Protein AF-0000000083795827 (afdb_homodimer)

Secondary structure (DSSP, 8-state):
--HHHHHHHHHHHHHHTHHHHHHHHHHHHHHHHHHHHTT--SHHHHHHHHHHHHHHHHHHHHHHHHHHHHHHHHHHHHH-SS--GGGSPPPSSHHHHHHHHHHHHHHHHHHHHHHHHHHHHHHHHHHHHHHHHHHHHHHHHHHHHHHS--SHHHHHHHHHHHHHHHHHHHHHHHHHHTTHHHH---EEEEHHHHHHHHHHHTHHHHHHHTEEEEE-----EEEE-HHHHHHHHHHHHHHHHHH-SSEEEEEEE-SSSTTEEEEEE-SS---TTTGGGTTSTT---HHHHHHT---S-HHHHHHHHHHHTT-EEEEEEETTTEEEEEEE---------/--HHHHHHHHHHHHHHTHHHHHHHHHHHHHHHHHHHHTT--HHHHHHHHHHHHHHHHHHHHHHHHHHHHHHHHHHHHHH-SS--GGGSPPPSSHHHHHHHHHHHHHHHHHHHHHHHHHHHHHHHHHHHHHHHHHHHHHHHHHHHHHHS--SHHHHHHHHHHHHHHHHHHHHHHHHHHTTHHHH---EEEEHHHHHHHHHHHTHHHHHHHTEEEEE-----EEEE-HHHHHHHHHHHHHHHHHH-SSEEEEEEE-SSSTTEEEEEE-SS---TTTGGGTTSTT---HHHHHHT---S-HHHHHHHHHHHTT-EEEEEEETTTEEEEEEE---------

Solvent-accessible surface area (backbone atoms only — not comparable to full-atom values): 36258 Å² total; per-residue (Å²): 129,57,70,70,54,52,53,52,48,52,53,44,49,50,62,52,42,40,67,59,52,51,53,51,51,51,47,51,49,47,43,52,50,36,35,58,77,68,70,48,77,62,62,49,55,55,53,32,49,51,54,42,51,53,55,47,51,54,50,51,53,56,51,47,52,54,52,51,51,50,48,52,52,53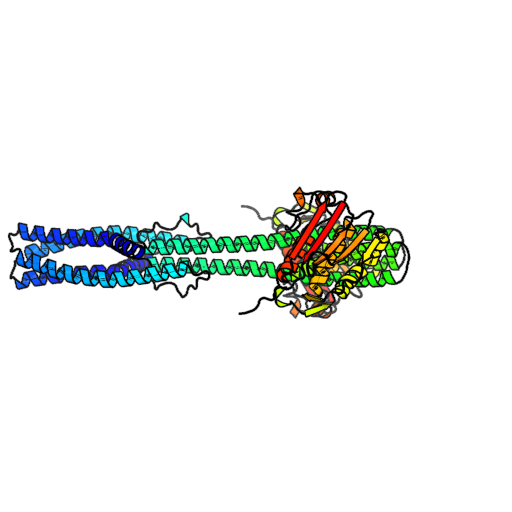,54,52,49,61,67,40,88,74,76,56,74,86,70,56,76,82,57,80,35,65,62,50,40,50,50,53,51,42,48,45,51,52,49,52,47,35,51,46,50,50,48,51,46,51,48,55,44,48,51,52,51,52,50,50,51,48,49,50,56,55,48,46,52,40,50,52,53,41,52,57,61,42,68,72,51,95,48,72,65,38,50,55,43,51,51,32,50,48,52,43,50,49,52,46,52,47,53,53,52,58,68,41,55,82,54,35,81,81,67,66,57,78,43,79,39,57,47,49,60,46,51,50,52,40,50,60,74,43,41,66,54,32,59,74,52,58,40,46,76,46,73,62,90,56,87,44,73,36,68,36,36,67,70,62,51,35,50,39,51,38,50,52,48,50,50,40,58,71,48,28,74,61,49,41,38,38,39,45,62,43,88,89,42,74,62,19,42,32,46,32,25,39,16,52,40,42,52,77,86,40,59,85,41,48,54,36,78,55,36,47,50,77,65,32,56,72,61,68,73,52,70,17,44,66,50,21,48,39,52,53,52,30,50,73,60,57,30,48,77,50,78,48,56,37,66,71,56,7,36,35,39,35,36,35,48,48,73,77,78,72,73,79,124,128,55,72,70,53,52,54,53,48,53,51,44,48,49,62,52,44,38,67,60,53,51,52,52,52,50,45,51,48,47,44,52,51,37,35,57,75,66,68,50,74,62,63,50,54,53,54,33,50,52,53,41,50,53,55,46,52,54,51,52,53,56,51,47,52,56,51,50,52,49,48,52,52,53,54,52,49,62,67,39,88,74,75,56,73,86,71,55,77,82,56,80,35,65,63,49,40,48,49,51,50,42,48,47,50,53,50,51,47,36,51,47,49,49,49,52,46,49,50,55,45,50,50,52,50,52,49,52,50,49,48,51,55,55,48,46,51,39,51,52,54,42,52,56,60,43,69,73,50,94,48,71,65,40,50,54,43,49,53,33,50,48,52,44,50,50,53,46,51,47,52,53,52,58,66,42,55,82,54,36,81,82,68,68,60,76,42,79,37,57,47,50,60,46,51,48,52,40,50,60,73,44,42,68,55,33,60,72,52,60,38,45,76,45,71,60,90,56,88,43,75,34,69,37,37,67,70,63,51,36,50,38,51,38,51,53,50,51,48,41,57,71,48,28,73,59,50,40,37,37,39,44,61,44,89,89,40,74,61,20,44,32,44,30,25,39,17,52,39,42,52,76,87,38,59,86,42,47,52,36,78,56,36,46,50,77,66,31,56,72,61,68,74,52,72,19,43,65,50,21,50,37,53,54,53,30,50,75,61,56,29,48,77,48,79,48,55,38,66,71,57,8,36,36,39,35,36,36,47,49,73,77,79,73,72,79,124

Foldseek 3Di:
DDPVVVVVLVVVLCVVCVVVVVVVVVVLVVVVVVCVVVVHDCVVSVVVVVVVVVVVVVVSVVVSVVVVVQVVQVVVQVPDPDHDLVSHDDDPDVVSVVVSVVVVVVNVVVVVVVVVVVVVVVVVLVVLLVVLVVVVVVLVVLVVVLVPDDDDVSLVVVVVSLVVNLVSVVSNLVSCLVVCLVVWDWDKDQPVVLLVVLCVSCVSLCVVLVAAEAEDRARDIFTGGSVLVSLLSNLVVVVLSVFANYYYWYWYADPVDPQKIKIKHQGQKADPVCQVCLLPQQDDGPVCVVVVPDRSCSNVSSQSSCVSRVKHWHKDIDGNGTIMIMIGRDDDPPPPD/DDPVVVVVLVVVLCVVCVVVVVVVVVVLVVVVVVCVVVVHDCVVSVVVVVVVVVVVVVVSVVVSVVVVVQVVQVVVQVPDPDHDLVSHDDDPDPVSVVVSVVVVVVNVVVVVVVVVVVVVVVVVLVVLLVVLVVVVVVLVVLVVVLVPDDDDVSLVVVVVSLVVNLVSVVSNLVSCLVVCLVVWDWDKDQPVVLLVVLCVSCVSLCVVLVAAEAEDRARDIFTGGSVLVSLLSNLVVVVLSVFANYYYWYWYADPVDPQKIKIKHQGQKADPVCQVCLLPQQDDGPVCVVVVPDRSCSNVSSQSSCVSRVKHWHKDIDGNGTIMIMIGRDDDPPPPD

InterPro domains:
  IPR003594 Histidine kinase/HSP90-like ATPase domain [PF02518] (225-329)
  IPR003594 Histidine kinase/HSP90-like ATPase domain [SM00387] (224-333)
  IPR004358 Signal transduction histidine kinase-related protein, C-terminal [PR00344] (259-273)
  IPR004358 Signal transduction histidine kinase-related protein, C-terminal [PR00344] (293-311)
  IPR004358 Signal transduction histidine kinase-related protein, C-terminal [PR00344] (317-330)
  IPR005467 Histidine kinase domain [PS50109] (130-333)
  IPR036890 Histidine kinase/HSP90-like ATPase superfamily [G3DSA:3.30.565.10] (156-329)
  IPR036890 Histidine kinase/HSP90-like ATPase superfamily [SSF55874] (171-329)
  IPR050351 Bacteriophytochrome/Sensor protein kinase WalK/GraS-like [PTHR45453] (77-329)

Sequence (674 aa):
MDENGKFKLIISYFKFRIKEIIIFLIFSLIFTIMFFLYNLPIEPLLYGFLLCTFVGIIYIGVDFINFYNKHKLLNNLKREIILNIDELPEAKNIIEEDYNKLISIIQKEKIRIASEADMARSDLMDYYTLWAHQIKTPIAAMRLLLQSEDNEQNYELSMELFKIEQYVEFVLQYLRLESMSSDLVLKEYNLDDIVKQAVRKYAKVFIRNRIKLNFNDLNCRVLTDEKWLLFVIEQILSNGLKYTKEGSISIYMDKDSEKTLVIEDTGIGIRPEDLPRVFERGYTGYNGRLDKKSTGIGLYLCKKILNKLSHNIKIESEIDKGTKVKIDLSTINIKIEMDENGKFKLIISYFKFRIKEIIIFLIFSLIFTIMFFLYNLPIEPLLYGFLLCTFVGIIYIGVDFINFYNKHKLLNNLKREIILNIDELPEAKNIIEEDYNKLISIIQKEKIRIASEADMARSDLMDYYTLWAHQIKTPIAAMRLLLQSEDNEQNYELSMELFKIEQYVEFVLQYLRLESMSSDLVLKEYNLDDIVKQAVRKYAKVFIRNRIKLNFNDLNCRVLTDEKWLLFVIEQILSNGLKYTKEGSISIYMDKDSEKTLVIEDTGIGIRPEDLPRVFERGYTGYNGRLDKKSTGIGLYLCKKILNKLSHNIKIESEIDKGTKVKIDLSTINIKIE

pLDDT: mean 88.26, std 10.32, range [27.06, 98.31]

Structure (mmCIF, N/CA/C/O backbone):
data_AF-0000000083795827-model_v1
#
loop_
_entity.id
_entity.type
_entity.pdbx_description
1 polymer 'histidine kinase'
#
loop_
_atom_site.group_PDB
_atom_site.id
_atom_site.type_symbol
_atom_site.label_atom_id
_atom_site.label_alt_id
_atom_site.label_comp_id
_atom_site.label_asym_id
_atom_site.label_entity_id
_atom_site.label_seq_id
_atom_site.pdbx_PDB_ins_code
_atom_site.Cartn_x
_atom_site.Cartn_y
_atom_site.Cartn_z
_atom_site.occupancy
_atom_site.B_iso_or_equiv
_atom_site.auth_seq_id
_atom_site.auth_comp_id
_atom_site.auth_asym_id
_atom_site.auth_atom_id
_atom_site.pdbx_PDB_model_num
ATOM 1 N N . MET A 1 1 ? 19.453 30.609 18.188 1 58.19 1 MET A N 1
ATOM 2 C CA . MET A 1 1 ? 19.094 31.625 17.219 1 58.19 1 MET A CA 1
ATOM 3 C C . MET A 1 1 ? 20.188 32.688 17.109 1 58.19 1 MET A C 1
ATOM 5 O O . MET A 1 1 ? 20.672 33.188 18.125 1 58.19 1 MET A O 1
ATOM 9 N N . ASP A 1 2 ? 20.656 32.906 16.016 1 62.88 2 ASP A N 1
ATOM 10 C CA . ASP A 1 2 ? 21.703 33.875 15.781 1 62.88 2 ASP A CA 1
ATOM 11 C C . ASP A 1 2 ? 21.203 35.281 16.078 1 62.88 2 ASP A C 1
ATOM 13 O O . ASP A 1 2 ? 20 35.531 16.141 1 62.88 2 ASP A O 1
ATOM 17 N N . GLU A 1 3 ? 21.984 36.219 16.406 1 64.62 3 GLU A N 1
ATOM 18 C CA . GLU A 1 3 ? 21.719 37.594 16.734 1 64.62 3 GLU A CA 1
ATOM 19 C C . GLU A 1 3 ? 20.797 38.25 15.695 1 64.62 3 GLU A C 1
ATOM 21 O O . GLU A 1 3 ? 19.891 39 16.047 1 64.62 3 GLU A O 1
ATOM 26 N N . ASN A 1 4 ? 21 37.906 14.508 1 65.19 4 ASN A N 1
ATOM 27 C CA . ASN A 1 4 ? 20.188 38.438 13.406 1 65.19 4 ASN A CA 1
ATOM 28 C C . ASN A 1 4 ? 18.75 37.906 13.484 1 65.19 4 ASN A C 1
ATOM 30 O O . ASN A 1 4 ? 17.812 38.656 13.188 1 65.19 4 ASN A O 1
ATOM 34 N N . GLY A 1 5 ? 18.672 36.75 14.062 1 71.25 5 GLY A N 1
ATOM 35 C CA . GLY A 1 5 ? 17.344 36.188 14.227 1 71.25 5 GLY A CA 1
ATOM 36 C C . GLY A 1 5 ? 16.531 36.844 15.32 1 71.25 5 GLY A C 1
ATOM 37 O O . GLY A 1 5 ? 15.336 37.094 15.156 1 71.25 5 GLY A O 1
ATOM 38 N N . LYS A 1 6 ? 17.281 37.281 16.312 1 77.62 6 LYS A N 1
ATOM 39 C CA . LYS A 1 6 ? 16.625 37.938 17.438 1 77.62 6 LYS A CA 1
ATOM 40 C C . LYS A 1 6 ? 16.156 39.344 17.062 1 77.62 6 LYS A C 1
ATOM 42 O O . LYS A 1 6 ? 15.047 39.75 17.422 1 77.62 6 LYS A O 1
ATOM 47 N N . PHE A 1 7 ? 16.984 40.062 16.344 1 80.81 7 PHE A N 1
ATOM 48 C CA . PHE A 1 7 ? 16.625 41.406 15.914 1 80.81 7 PHE A CA 1
ATOM 49 C C . PHE A 1 7 ? 15.398 41.344 15 1 80.81 7 PHE A C 1
ATOM 51 O O . PHE A 1 7 ? 14.492 42.156 15.133 1 80.81 7 PHE A O 1
ATOM 58 N N . LYS A 1 8 ? 15.352 40.406 14.164 1 78.69 8 LYS A N 1
ATOM 59 C CA . LYS A 1 8 ? 14.219 40.25 13.25 1 78.69 8 LYS A CA 1
ATOM 60 C C . LYS A 1 8 ? 12.938 39.938 14.016 1 78.69 8 LYS A C 1
ATOM 62 O O . LYS A 1 8 ? 11.859 40.406 13.633 1 78.69 8 LYS A O 1
ATOM 67 N N . LEU A 1 9 ? 13.164 39.281 15.109 1 85.56 9 LEU A N 1
ATOM 68 C CA . LEU A 1 9 ? 12 38.938 15.93 1 85.56 9 LEU A CA 1
ATOM 69 C C . LEU A 1 9 ? 11.461 40.188 16.641 1 85.56 9 LEU A C 1
ATOM 71 O O . LEU A 1 9 ? 10.25 40.344 16.766 1 85.56 9 LEU A O 1
ATOM 75 N N . ILE A 1 10 ? 12.375 41.031 17.078 1 86.44 10 ILE A N 1
ATOM 76 C CA . ILE A 1 10 ? 11.992 42.281 17.766 1 86.44 10 ILE A CA 1
ATOM 77 C C . ILE A 1 10 ? 11.234 43.188 16.797 1 86.44 10 ILE A C 1
ATOM 79 O O . ILE A 1 10 ? 10.18 43.719 17.141 1 86.44 10 ILE A O 1
ATOM 83 N N . ILE A 1 11 ? 11.711 43.312 15.648 1 85.69 11 ILE A N 1
ATOM 84 C CA . ILE A 1 11 ? 11.07 44.125 14.633 1 85.69 11 ILE A CA 1
ATOM 85 C C . ILE A 1 11 ? 9.688 43.562 14.312 1 85.69 11 ILE A C 1
ATOM 87 O O . ILE A 1 11 ? 8.711 44.312 14.203 1 85.69 11 ILE A O 1
ATOM 91 N N . SER A 1 12 ? 9.664 42.281 14.164 1 85.5 12 SER A N 1
ATOM 92 C CA . SER A 1 12 ? 8.391 41.625 13.852 1 85.5 12 SER A CA 1
ATOM 93 C C . SER A 1 12 ? 7.375 41.844 14.969 1 85.5 12 SER A C 1
ATOM 95 O O . SER A 1 12 ? 6.184 42 14.711 1 85.5 12 SER A O 1
ATOM 97 N N . TYR A 1 13 ? 7.902 41.812 16.219 1 86.81 13 TYR A N 1
ATOM 98 C CA . TYR A 1 13 ? 7.02 42.062 17.359 1 86.81 13 TYR A CA 1
ATOM 99 C C . TYR A 1 13 ? 6.418 43.438 17.328 1 86.81 13 TYR A C 1
ATOM 101 O O . TYR A 1 13 ? 5.211 43.625 17.5 1 86.81 13 TYR A O 1
ATOM 109 N N . PHE A 1 14 ? 7.258 44.406 17.031 1 86.44 14 PHE A N 1
ATOM 110 C CA . PHE A 1 14 ? 6.781 45.781 17 1 86.44 14 PHE A CA 1
ATOM 111 C C . PHE A 1 14 ? 5.855 46 15.812 1 86.44 14 PHE A C 1
ATOM 113 O O . PHE A 1 14 ? 4.883 46.781 15.906 1 86.44 14 PHE A O 1
ATOM 120 N N . LYS A 1 15 ? 6.164 45.344 14.719 1 82.25 15 LYS A N 1
ATOM 121 C CA . LYS A 1 15 ? 5.25 45.406 13.578 1 82.25 15 LYS A CA 1
ATOM 122 C C . LYS A 1 15 ? 3.898 44.781 13.93 1 82.25 15 LYS A C 1
ATOM 124 O O . LYS A 1 15 ? 2.855 45.281 13.492 1 82.25 15 LYS A O 1
ATOM 129 N N . PHE A 1 16 ? 3.953 43.844 14.805 1 79.75 16 PHE A N 1
ATOM 130 C CA . PHE A 1 16 ? 2.754 43.156 15.266 1 79.75 16 PHE A CA 1
ATOM 131 C C . PHE A 1 16 ? 1.914 44.062 16.156 1 79.75 16 PHE A C 1
ATOM 133 O O . PHE A 1 16 ? 0.686 44.094 16.047 1 79.75 16 PHE A O 1
ATOM 140 N N . ARG A 1 17 ? 2.59 44.844 16.906 1 84.62 17 ARG A N 1
ATOM 141 C CA . ARG A 1 17 ? 1.896 45.656 17.891 1 84.62 17 ARG A CA 1
ATOM 142 C C . ARG A 1 17 ? 1.752 47.094 17.422 1 84.62 17 ARG A C 1
ATOM 144 O O . ARG A 1 17 ? 1.335 47.969 18.172 1 84.62 17 ARG A O 1
ATOM 151 N N . ILE A 1 18 ? 2.064 47.344 16.094 1 85.81 18 ILE A N 1
ATOM 152 C CA . ILE A 1 18 ? 2.143 48.719 15.562 1 85.81 18 ILE A CA 1
ATOM 153 C C . ILE A 1 18 ? 0.786 49.406 15.695 1 85.81 18 ILE A C 1
ATOM 155 O O . ILE A 1 18 ? 0.717 50.594 15.992 1 85.81 18 ILE A O 1
ATOM 159 N N . LYS A 1 19 ? -0.284 48.656 15.508 1 84.19 19 LYS A N 1
ATOM 160 C CA . LYS A 1 19 ? -1.608 49.281 15.586 1 84.19 19 LYS A CA 1
ATOM 161 C C . LYS A 1 19 ? -1.899 49.781 17 1 84.19 19 LYS A C 1
ATOM 163 O O . LYS A 1 19 ? -2.455 50.844 17.172 1 84.19 19 LYS A O 1
ATOM 168 N N . GLU A 1 20 ? -1.47 49.031 17.969 1 83.12 20 GLU A N 1
ATOM 169 C CA . GLU A 1 20 ? -1.668 49.406 19.375 1 83.12 20 GLU A CA 1
ATOM 170 C C . GLU A 1 20 ? -0.812 50.625 19.734 1 83.12 20 GLU A C 1
ATOM 172 O O . GLU A 1 20 ? -1.262 51.5 20.469 1 83.12 20 GLU A O 1
ATOM 177 N N . ILE A 1 21 ? 0.355 50.688 19.203 1 85.69 21 ILE A N 1
ATOM 178 C CA . ILE A 1 21 ? 1.264 51.781 19.453 1 85.69 21 ILE A CA 1
ATOM 179 C C . ILE A 1 21 ? 0.703 53.062 18.844 1 85.69 21 ILE A C 1
ATOM 181 O O . ILE A 1 21 ? 0.703 54.125 19.469 1 85.69 21 ILE A O 1
ATOM 185 N N . ILE A 1 22 ? 0.148 52.906 17.703 1 89.12 22 ILE A N 1
ATOM 186 C CA . ILE A 1 22 ? -0.417 54.062 17 1 89.12 22 ILE A CA 1
ATOM 187 C C . ILE A 1 22 ? -1.614 54.594 17.781 1 89.12 22 ILE A C 1
ATOM 189 O O . ILE A 1 22 ? -1.756 55.812 17.953 1 89.12 22 ILE A O 1
ATOM 193 N N . ILE A 1 23 ? -2.439 53.75 18.281 1 87.94 23 ILE A N 1
ATOM 194 C CA . ILE A 1 23 ? -3.619 54.156 19.031 1 87.94 23 ILE A CA 1
ATOM 195 C C . ILE A 1 23 ? -3.189 54.875 20.312 1 87.94 23 ILE A C 1
ATOM 197 O O . ILE A 1 23 ? -3.789 55.906 20.703 1 87.94 23 ILE A O 1
ATOM 201 N N . PHE A 1 24 ? -2.139 54.469 20.984 1 86.12 24 PHE A N 1
ATOM 202 C CA . PHE A 1 24 ? -1.62 55.094 22.188 1 86.12 24 PHE A CA 1
ATOM 203 C C . PHE A 1 24 ? -1.092 56.5 21.875 1 86.12 24 PHE A C 1
ATOM 205 O O . PHE A 1 24 ? -1.312 57.438 22.656 1 86.12 24 PHE A O 1
ATOM 212 N N . LEU A 1 25 ? -0.461 56.625 20.734 1 89 25 LEU A N 1
ATOM 213 C CA . LEU A 1 25 ? 0.064 57.938 20.312 1 89 25 LEU A CA 1
ATOM 214 C C . LEU A 1 25 ? -1.07 58.906 20 1 89 25 LEU A C 1
ATOM 216 O O . LEU A 1 25 ? -0.986 60.094 20.344 1 89 25 LEU A O 1
ATOM 220 N N . ILE A 1 26 ? -2.109 58.344 19.453 1 92.25 26 ILE A N 1
ATOM 221 C CA . ILE A 1 26 ? -3.271 59.188 19.141 1 92.25 26 ILE A CA 1
ATOM 222 C C . ILE A 1 26 ? -3.922 59.656 20.438 1 92.25 26 ILE A C 1
ATOM 224 O O . ILE A 1 26 ? -4.277 60.812 20.578 1 92.25 26 ILE A O 1
ATOM 228 N N . PHE A 1 27 ? -4.035 58.812 21.453 1 89.62 27 PHE A N 1
ATOM 229 C CA . PHE A 1 27 ? -4.602 59.188 22.75 1 89.62 27 PHE A CA 1
ATOM 230 C C . PHE A 1 27 ? -3.766 60.25 23.438 1 89.62 27 PHE A C 1
ATOM 232 O O . PHE A 1 27 ? -4.309 61.219 23.969 1 89.62 27 PHE A O 1
ATOM 239 N N . SER A 1 28 ? -2.406 60.094 23.312 1 88.62 28 SER A N 1
ATOM 240 C CA . SER A 1 28 ? -1.497 61.094 23.906 1 88.62 28 SER A CA 1
ATOM 241 C C . SER A 1 28 ? -1.644 62.438 23.234 1 88.62 28 SER A C 1
ATOM 243 O O . SER A 1 28 ? -1.654 63.469 23.906 1 88.62 28 SER A O 1
ATOM 245 N N . LEU A 1 29 ? -1.829 62.344 21.969 1 91.69 29 LEU A N 1
ATOM 246 C CA . LEU A 1 29 ? -1.991 63.594 21.203 1 91.69 29 LEU A CA 1
ATOM 247 C C . LEU A 1 29 ? -3.291 64.312 21.578 1 91.69 29 LEU A C 1
ATOM 249 O O . LEU A 1 29 ? -3.316 65.5 21.734 1 91.69 29 LEU A O 1
ATOM 253 N N . ILE A 1 30 ? -4.352 63.562 21.75 1 92.31 30 ILE A N 1
ATOM 254 C CA . ILE A 1 30 ? -5.652 64.125 22.109 1 92.31 30 ILE A CA 1
ATOM 255 C C . ILE A 1 30 ? -5.555 64.812 23.453 1 92.31 30 ILE A C 1
ATOM 257 O O . ILE A 1 30 ? -6.012 65.938 23.609 1 92.31 30 ILE A O 1
ATOM 261 N N . PHE A 1 31 ? -4.895 64.312 24.422 1 89.88 31 PHE A N 1
ATOM 262 C CA . PHE A 1 31 ? -4.773 64.875 25.75 1 89.88 31 PHE A CA 1
ATOM 263 C C . PHE A 1 31 ? -3.879 66.125 25.719 1 89.88 31 PHE A C 1
ATOM 265 O O . PHE A 1 31 ? -4.152 67.125 26.391 1 89.88 31 PHE A O 1
ATOM 272 N N . THR A 1 32 ? -2.846 66.062 24.891 1 90.38 32 THR A N 1
ATOM 273 C CA . THR A 1 32 ? -1.964 67.188 24.75 1 90.38 32 THR A CA 1
ATOM 274 C C . THR A 1 32 ? -2.723 68.375 24.172 1 90.38 32 THR A C 1
ATOM 276 O O . THR A 1 32 ? -2.592 69.5 24.656 1 90.38 32 THR A O 1
ATOM 279 N N . ILE A 1 33 ? -3.523 68.125 23.188 1 93 33 ILE A N 1
ATOM 280 C CA . ILE A 1 33 ? -4.312 69.125 22.547 1 93 33 ILE A CA 1
ATOM 281 C C . ILE A 1 33 ? -5.305 69.75 23.562 1 93 33 ILE A C 1
ATOM 283 O O . ILE A 1 33 ? -5.473 70.938 23.641 1 93 33 ILE A O 1
ATOM 287 N N . MET A 1 34 ? -5.977 68.875 24.359 1 90.19 34 MET A N 1
ATOM 288 C CA . MET A 1 34 ? -6.934 69.312 25.359 1 90.19 34 MET A CA 1
ATOM 289 C C . MET A 1 34 ? -6.258 70.188 26.406 1 90.19 34 MET A C 1
ATOM 291 O O . MET A 1 34 ? -6.805 71.25 26.812 1 90.19 34 MET A O 1
ATOM 295 N N . PHE A 1 35 ? -5.031 69.938 26.766 1 89.75 35 PHE A N 1
ATOM 296 C CA . PHE A 1 35 ? -4.277 70.688 27.75 1 89.75 35 PHE A CA 1
ATOM 297 C C . PHE A 1 35 ? -3.93 72.062 27.188 1 89.75 35 PHE A C 1
ATOM 299 O O . PHE A 1 35 ? -4.016 73.062 27.891 1 89.75 35 PHE A O 1
ATOM 306 N N . PHE A 1 36 ? -3.605 72.062 25.969 1 91.25 36 PHE A N 1
ATOM 307 C CA . PHE A 1 36 ? -3.234 73.312 25.312 1 91.25 36 PHE A CA 1
ATOM 308 C C . PHE A 1 36 ? -4.449 74.188 25.141 1 91.25 36 PHE A C 1
ATOM 310 O O . PHE A 1 36 ? -4.387 75.438 25.422 1 91.25 36 PHE A O 1
ATOM 317 N N . LEU A 1 37 ? -5.512 73.625 24.703 1 92.44 37 LEU A N 1
ATOM 318 C CA . LEU A 1 37 ? -6.715 74.375 24.422 1 92.44 37 LEU A CA 1
ATOM 319 C C . LEU A 1 37 ? -7.254 75.062 25.688 1 92.44 37 LEU A C 1
ATOM 321 O O . LEU A 1 37 ? -7.777 76.188 25.656 1 92.44 37 LEU A O 1
ATOM 325 N N . TYR A 1 38 ? -7.078 74.438 26.844 1 92.44 38 TYR A N 1
ATOM 326 C CA . TYR A 1 38 ? -7.613 74.938 28.094 1 92.44 38 TYR A CA 1
ATOM 327 C C . TYR A 1 38 ? -6.543 75.688 28.875 1 92.44 38 TYR A C 1
ATOM 329 O O . TYR A 1 38 ? -6.746 76.062 30.047 1 92.44 38 TYR A O 1
ATOM 337 N N . ASN A 1 39 ? -5.359 75.875 28.297 1 91.44 39 ASN A N 1
ATOM 338 C CA . ASN A 1 39 ? -4.238 76.625 28.891 1 91.44 39 ASN A CA 1
ATOM 339 C C . ASN A 1 39 ? -3.877 76.062 30.266 1 91.44 39 ASN A C 1
ATOM 341 O O . ASN A 1 39 ? -3.74 76.875 31.219 1 91.44 39 ASN A O 1
ATOM 345 N N . LEU A 1 40 ? -3.801 74.875 30.328 1 90.19 40 LEU A N 1
ATOM 346 C CA . LEU A 1 40 ? -3.447 74.188 31.578 1 90.19 40 LEU A CA 1
ATOM 347 C C . LEU A 1 40 ? -1.936 74 31.703 1 90.19 40 LEU A C 1
ATOM 349 O O . LEU A 1 40 ? -1.222 74.062 30.703 1 90.19 40 LEU A O 1
ATOM 353 N N . PRO A 1 41 ? -1.517 73.875 32.938 1 91 41 PRO A N 1
ATOM 354 C CA . PRO A 1 41 ? -0.081 73.625 33.094 1 91 41 PRO A CA 1
ATOM 355 C C . PRO A 1 41 ? 0.377 72.25 32.531 1 91 41 PRO A C 1
ATOM 357 O O . PRO A 1 41 ? -0.343 71.25 32.625 1 91 41 PRO A O 1
ATOM 360 N N . ILE A 1 42 ? 1.582 72.25 32.031 1 90.25 42 ILE A N 1
ATOM 361 C CA . ILE A 1 42 ? 2.08 71.125 31.266 1 90.25 42 ILE A CA 1
ATOM 362 C C . ILE A 1 42 ? 2.627 70.062 32.219 1 90.25 42 ILE A C 1
ATOM 364 O O . ILE A 1 42 ? 2.75 68.875 31.859 1 90.25 42 ILE A O 1
ATOM 368 N N . GLU A 1 43 ? 2.867 70.375 33.469 1 90.81 43 GLU A N 1
ATOM 369 C CA . GLU A 1 43 ? 3.539 69.438 34.406 1 90.81 43 GLU A CA 1
ATOM 370 C C . GLU A 1 43 ? 2.73 68.188 34.656 1 90.81 43 GLU A C 1
ATOM 372 O O . GLU A 1 43 ? 3.256 67.062 34.531 1 90.81 43 GLU A O 1
ATOM 377 N N . PRO A 1 44 ? 1.433 68.312 34.906 1 89.81 44 PRO A N 1
ATOM 378 C CA . PRO A 1 44 ? 0.664 67.125 35.125 1 89.81 44 PRO A CA 1
ATOM 379 C C . PRO A 1 44 ? 0.595 66.188 33.906 1 89.81 44 PRO A C 1
ATOM 381 O O . PRO A 1 44 ? 0.542 65 34 1 89.81 44 PRO A O 1
ATOM 384 N N . LEU A 1 45 ? 0.589 66.75 32.781 1 90.12 45 LEU A N 1
ATOM 385 C CA . LEU A 1 45 ? 0.571 66 31.516 1 90.12 45 LEU A CA 1
ATOM 386 C C . LEU A 1 45 ? 1.86 65.25 31.344 1 90.12 45 LEU A C 1
ATOM 388 O O . LEU A 1 45 ? 1.824 64.062 31 1 90.12 45 LEU A O 1
ATOM 392 N N . LEU A 1 46 ? 2.982 65.875 31.562 1 90.81 46 LEU A N 1
ATOM 393 C CA . LEU A 1 46 ? 4.285 65.25 31.406 1 90.81 46 LEU A CA 1
ATOM 394 C C . LEU A 1 46 ? 4.449 64.125 32.406 1 90.81 46 LEU A C 1
ATOM 396 O O . LEU A 1 46 ? 4.926 63.031 32.031 1 90.81 46 LEU A O 1
ATOM 400 N N . TYR A 1 47 ? 3.982 64.375 33.688 1 91.94 47 TYR A N 1
ATOM 401 C CA . TYR A 1 47 ? 4.066 63.312 34.688 1 91.94 47 TYR A CA 1
ATOM 402 C C . TYR A 1 47 ? 3.16 62.156 34.312 1 91.94 47 TYR A C 1
ATOM 404 O O . TYR A 1 47 ? 3.531 61 34.5 1 91.94 47 TYR A O 1
ATOM 412 N N . GLY A 1 48 ? 1.983 62.5 33.844 1 90.06 48 GLY A N 1
ATOM 413 C CA . GLY A 1 48 ? 1.087 61.438 33.375 1 90.06 48 GLY A CA 1
ATOM 414 C C . GLY A 1 48 ? 1.675 60.625 32.25 1 90.06 48 GLY A C 1
ATOM 415 O O . GLY A 1 48 ? 1.615 59.375 32.312 1 90.06 48 GLY A O 1
ATOM 416 N N . PHE A 1 49 ? 2.275 61.25 31.297 1 91.31 49 PHE A N 1
ATOM 417 C CA . PHE A 1 49 ? 2.891 60.562 30.188 1 91.31 49 PHE A CA 1
ATOM 418 C C . PHE A 1 49 ? 4.047 59.688 30.656 1 91.31 49 PHE A C 1
ATOM 420 O O . PHE A 1 49 ? 4.23 58.562 30.172 1 91.31 49 PHE A O 1
ATOM 427 N N . LEU A 1 50 ? 4.828 60.219 31.562 1 92.5 50 LEU A N 1
ATOM 428 C CA . LEU A 1 50 ? 5.965 59.469 32.094 1 92.5 50 LEU A CA 1
ATOM 429 C C . LEU A 1 50 ? 5.5 58.188 32.781 1 92.5 50 LEU A C 1
ATOM 431 O O . LEU A 1 50 ? 6.07 57.125 32.594 1 92.5 50 LEU A O 1
ATOM 435 N N . LEU A 1 51 ? 4.422 58.312 33.625 1 92.5 51 LEU A N 1
ATOM 436 C CA . LEU A 1 51 ? 3.887 57.156 34.312 1 92.5 51 LEU A CA 1
ATOM 437 C C . LEU A 1 51 ? 3.297 56.156 33.344 1 92.5 51 LEU A C 1
ATOM 439 O O . LEU A 1 51 ? 3.508 54.938 33.5 1 92.5 51 LEU A O 1
ATOM 443 N N . CYS A 1 52 ? 2.623 56.594 32.312 1 92.06 52 CYS A N 1
ATOM 444 C CA . CYS A 1 52 ? 2.039 55.719 31.328 1 92.06 52 CYS A CA 1
ATOM 445 C C . CYS A 1 52 ? 3.123 55 30.531 1 92.06 52 CYS A C 1
ATOM 447 O O . CYS A 1 52 ? 2.984 53.812 30.234 1 92.06 52 CYS A O 1
ATOM 449 N N . THR A 1 53 ? 4.203 55.719 30.141 1 90.12 53 THR A N 1
ATOM 450 C CA . THR A 1 53 ? 5.309 55.094 29.406 1 90.12 53 THR A CA 1
ATOM 451 C C . THR A 1 53 ? 5.969 54 30.25 1 90.12 53 THR A C 1
ATOM 453 O O . THR A 1 53 ? 6.305 52.938 29.734 1 90.12 53 THR A O 1
ATOM 456 N N . PHE A 1 54 ? 6.074 54.281 31.547 1 93.38 54 PHE A N 1
ATOM 457 C CA . PHE A 1 54 ? 6.672 53.281 32.438 1 93.38 54 PHE A CA 1
ATOM 458 C C . PHE A 1 54 ? 5.824 52.031 32.5 1 93.38 54 PHE A C 1
ATOM 460 O O . PHE A 1 54 ? 6.34 50.906 32.344 1 93.38 54 PHE A O 1
ATOM 467 N N . VAL A 1 55 ? 4.531 52.188 32.719 1 92.5 55 VAL A N 1
ATOM 468 C CA . VAL A 1 55 ? 3.615 51.062 32.75 1 92.5 55 VAL A CA 1
ATOM 469 C C . VAL A 1 55 ? 3.607 50.344 31.422 1 92.5 55 VAL A C 1
ATOM 471 O O . VAL A 1 55 ? 3.6 49.094 31.359 1 92.5 55 VAL A O 1
ATOM 474 N N . GLY A 1 56 ? 3.643 51.094 30.312 1 90 56 GLY A N 1
ATOM 475 C CA . GLY A 1 56 ? 3.68 50.531 28.969 1 90 56 GLY A CA 1
ATOM 476 C C . GLY A 1 56 ? 4.91 49.688 28.719 1 90 56 GLY A C 1
ATOM 477 O O . GLY A 1 56 ? 4.816 48.625 28.125 1 90 56 GLY A O 1
ATOM 478 N N . ILE A 1 57 ? 6.035 50.125 29.172 1 90.94 57 ILE A N 1
ATOM 479 C CA . ILE A 1 57 ? 7.285 49.406 28.984 1 90.94 57 ILE A CA 1
ATOM 480 C C . ILE A 1 57 ? 7.223 48.062 29.719 1 90.94 57 ILE A C 1
ATOM 482 O O . ILE A 1 57 ? 7.652 47.031 29.188 1 90.94 57 ILE A O 1
ATOM 486 N N . ILE A 1 58 ? 6.633 48.031 30.875 1 92.31 58 ILE A N 1
ATOM 487 C CA . ILE A 1 58 ? 6.488 46.812 31.641 1 92.31 58 ILE A CA 1
ATOM 488 C C . ILE A 1 58 ? 5.574 45.844 30.906 1 92.31 58 ILE A C 1
ATOM 490 O O . ILE A 1 58 ? 5.895 44.656 30.766 1 92.31 58 ILE A O 1
ATOM 494 N N . TYR A 1 59 ? 4.523 46.312 30.391 1 90.81 59 TYR A N 1
ATOM 495 C CA . TYR A 1 59 ? 3.566 45.5 29.656 1 90.81 59 TYR A CA 1
ATOM 496 C C . TYR A 1 59 ? 4.215 44.906 28.422 1 90.81 59 TYR A C 1
ATOM 498 O O . TYR A 1 59 ? 4.062 43.719 28.156 1 90.81 59 TYR A O 1
ATOM 506 N N . ILE A 1 60 ? 4.906 45.656 27.641 1 89.56 60 ILE A N 1
ATOM 507 C CA . ILE A 1 60 ? 5.551 45.219 26.406 1 89.56 60 ILE A CA 1
ATOM 508 C C . ILE A 1 60 ? 6.609 44.156 26.734 1 89.56 60 ILE A C 1
ATOM 510 O O . ILE A 1 60 ? 6.762 43.188 26 1 89.56 60 ILE A O 1
ATOM 514 N N . GLY A 1 61 ? 7.316 44.406 27.812 1 90.44 61 GLY A N 1
ATOM 515 C CA . GLY A 1 61 ? 8.328 43.438 28.219 1 90.44 61 GLY A CA 1
ATOM 516 C C . GLY A 1 61 ? 7.758 42.062 28.484 1 90.44 61 GLY A C 1
ATOM 517 O O . GLY A 1 61 ? 8.258 41.062 27.953 1 90.44 61 GLY A O 1
ATOM 518 N N . VAL A 1 62 ? 6.676 41.969 29.25 1 90.88 62 VAL A N 1
ATOM 519 C CA . VAL A 1 62 ? 6.043 40.688 29.578 1 90.88 62 VAL A CA 1
ATOM 520 C C . VAL A 1 62 ? 5.445 40.062 28.328 1 90.88 62 VAL A C 1
ATOM 522 O O . VAL A 1 62 ? 5.598 38.844 28.094 1 90.88 62 VAL A O 1
ATOM 525 N N . ASP A 1 63 ? 4.805 40.844 27.516 1 88.75 63 ASP A N 1
ATOM 526 C CA . ASP A 1 63 ? 4.168 40.375 26.297 1 88.75 63 ASP A CA 1
ATOM 527 C C . ASP A 1 63 ? 5.207 39.844 25.312 1 88.75 63 ASP A C 1
ATOM 529 O O . ASP A 1 63 ? 4.957 38.844 24.625 1 88.75 63 ASP A O 1
ATOM 533 N N . PHE A 1 64 ? 6.285 40.5 25.266 1 89.5 64 PHE A N 1
ATOM 534 C CA . PHE A 1 64 ? 7.352 40.062 24.359 1 89.5 64 PHE A CA 1
ATOM 535 C C . PHE A 1 64 ? 7.906 38.719 24.781 1 89.5 64 PHE A C 1
ATOM 537 O O . PHE A 1 64 ? 8.211 37.875 23.922 1 89.5 64 PHE A O 1
ATOM 544 N N . ILE A 1 65 ? 8.031 38.5 26.047 1 91.62 65 ILE A N 1
ATOM 545 C CA . ILE A 1 65 ? 8.531 37.219 26.531 1 91.62 65 ILE A CA 1
ATOM 546 C C . ILE A 1 65 ? 7.59 36.094 26.094 1 91.62 65 ILE A C 1
ATOM 548 O O . ILE A 1 65 ? 8.039 35.062 25.625 1 91.62 65 ILE A O 1
ATOM 552 N N . ASN A 1 66 ? 6.344 36.25 26.281 1 87.56 66 ASN A N 1
ATOM 553 C CA . ASN A 1 66 ? 5.359 35.281 25.859 1 87.56 66 ASN A CA 1
ATOM 554 C C . ASN A 1 66 ? 5.395 35.031 24.359 1 87.56 66 ASN A C 1
ATOM 556 O O . ASN A 1 66 ? 5.293 33.906 23.906 1 87.56 66 ASN A O 1
ATOM 560 N N . PHE A 1 67 ? 5.5 36.156 23.672 1 87.81 67 PHE A N 1
ATOM 561 C CA . PHE A 1 67 ? 5.594 36.125 22.219 1 87.81 67 PHE A CA 1
ATOM 562 C C . PHE A 1 67 ? 6.809 35.312 21.781 1 87.81 67 PHE A C 1
ATOM 564 O O . PHE A 1 67 ? 6.699 34.438 20.906 1 87.81 67 PHE A O 1
ATOM 571 N N . TYR A 1 68 ? 7.875 35.562 22.359 1 89 68 TYR A N 1
ATOM 572 C CA . TYR A 1 68 ? 9.125 34.875 22.047 1 89 68 TYR A CA 1
ATOM 573 C C . TYR A 1 68 ? 9.016 33.375 22.328 1 89 68 TYR A C 1
ATOM 575 O O . TYR A 1 68 ? 9.445 32.562 21.516 1 89 68 TYR A O 1
ATOM 583 N N . ASN A 1 69 ? 8.516 33 23.438 1 89.44 69 ASN A N 1
ATOM 584 C CA . ASN A 1 69 ? 8.375 31.609 23.812 1 89.44 69 ASN A CA 1
ATOM 585 C C . ASN A 1 69 ? 7.48 30.844 22.844 1 89.44 69 ASN A C 1
ATOM 587 O O . ASN A 1 69 ? 7.789 29.703 22.469 1 89.44 69 ASN A O 1
ATOM 591 N N . LYS A 1 70 ? 6.465 31.422 22.469 1 88.31 70 LYS A N 1
ATOM 592 C CA . LYS A 1 70 ? 5.551 30.797 21.516 1 88.31 70 LYS A CA 1
ATOM 593 C C . LYS A 1 70 ? 6.219 30.578 20.172 1 88.31 70 LYS A C 1
ATOM 595 O O . LYS A 1 70 ? 6.094 29.5 19.578 1 88.31 70 LYS A O 1
ATOM 600 N N . HIS A 1 71 ? 6.859 31.656 19.703 1 89.19 71 HIS A N 1
ATOM 601 C CA . HIS A 1 71 ? 7.594 31.547 18.453 1 89.19 71 HIS A CA 1
ATOM 602 C C . HIS A 1 71 ? 8.617 30.422 18.5 1 89.19 71 HIS A C 1
ATOM 604 O O . HIS A 1 71 ? 8.711 29.641 17.547 1 89.19 71 HIS A O 1
ATOM 610 N N . LYS A 1 72 ? 9.289 30.359 19.547 1 88.5 72 LYS A N 1
ATOM 611 C CA . LYS A 1 72 ? 10.297 29.328 19.719 1 88.5 72 LYS A CA 1
ATOM 612 C C . LYS A 1 72 ? 9.664 27.938 19.688 1 88.5 72 LYS A C 1
ATOM 614 O O . LYS A 1 72 ? 10.18 27.016 19.047 1 88.5 72 LYS A O 1
ATOM 619 N N . LEU A 1 73 ? 8.586 27.781 20.406 1 87.88 73 LEU A N 1
ATOM 620 C CA . LEU A 1 73 ? 7.887 26.5 20.484 1 87.88 73 LEU A CA 1
ATOM 621 C C . LEU A 1 73 ? 7.414 26.062 19.109 1 87.88 73 LEU A C 1
ATOM 623 O O . LEU A 1 73 ? 7.621 24.906 18.719 1 87.88 73 LEU A O 1
ATOM 627 N N . LEU A 1 74 ? 6.844 26.922 18.359 1 88.62 74 LEU A N 1
ATOM 628 C CA . LEU A 1 74 ? 6.32 26.609 17.031 1 88.62 74 LEU A CA 1
ATOM 629 C C . LEU A 1 74 ? 7.453 26.266 16.062 1 88.62 74 LEU A C 1
ATOM 631 O O . LEU A 1 74 ? 7.312 25.375 15.219 1 88.62 74 LEU A O 1
ATOM 635 N N . ASN A 1 75 ? 8.531 26.953 16.203 1 87.06 75 ASN A N 1
ATOM 636 C CA . ASN A 1 75 ? 9.68 26.688 15.367 1 87.06 75 ASN A CA 1
ATOM 637 C C . ASN A 1 75 ? 10.266 25.297 15.648 1 87.06 75 ASN A C 1
ATOM 639 O O . ASN A 1 75 ? 10.719 24.609 14.727 1 87.06 75 ASN A O 1
ATOM 643 N N . ASN A 1 76 ? 10.266 24.922 16.828 1 86.81 76 ASN A N 1
ATOM 644 C CA . ASN A 1 76 ? 10.734 23.578 17.188 1 86.81 76 ASN A CA 1
ATOM 645 C C . ASN A 1 76 ? 9.844 22.5 16.594 1 86.81 76 ASN A C 1
ATOM 647 O O . ASN A 1 76 ? 10.336 21.469 16.141 1 86.81 76 ASN A O 1
ATOM 651 N N . LEU A 1 77 ? 8.609 22.734 16.609 1 86.44 77 LEU A N 1
ATOM 652 C CA . LEU A 1 77 ? 7.648 21.781 16.078 1 86.44 77 LEU A CA 1
ATOM 653 C C . LEU A 1 77 ? 7.844 21.594 14.578 1 86.44 77 LEU A C 1
ATOM 655 O O . LEU A 1 77 ? 7.699 20.484 14.055 1 86.44 77 LEU A O 1
ATOM 659 N N . LYS A 1 78 ? 8.195 22.641 13.914 1 84.62 78 LYS A N 1
ATOM 660 C CA . LYS A 1 78 ? 8.438 22.578 12.477 1 84.62 78 LYS A CA 1
ATOM 661 C C . LYS A 1 78 ? 9.617 21.672 12.148 1 84.62 78 LYS A C 1
ATOM 663 O O . LYS A 1 78 ? 9.664 21.078 11.07 1 84.62 78 LYS A O 1
ATOM 668 N N . ARG A 1 79 ? 10.461 21.562 13.047 1 81.44 79 ARG A N 1
ATOM 669 C CA . ARG A 1 79 ? 11.68 20.812 12.789 1 81.44 79 ARG A CA 1
ATOM 670 C C . ARG A 1 79 ? 11.508 19.344 13.164 1 81.44 79 ARG A C 1
ATOM 672 O O . ARG A 1 79 ? 12.273 18.484 12.711 1 81.44 79 ARG A O 1
ATOM 679 N N . GLU A 1 80 ? 10.531 19.172 13.938 1 77.19 80 GLU A N 1
ATOM 680 C CA . GLU A 1 80 ? 10.312 17.781 14.359 1 77.19 80 GLU A CA 1
ATOM 681 C C . GLU A 1 80 ? 9.633 16.969 13.266 1 77.19 80 GLU A C 1
ATOM 683 O O . GLU A 1 80 ? 8.75 17.469 12.562 1 77.19 80 GLU A O 1
ATOM 688 N N . ILE A 1 81 ? 10.172 15.836 12.922 1 64.06 81 ILE A N 1
ATOM 689 C CA . ILE A 1 81 ? 9.68 14.938 11.883 1 64.06 81 ILE A CA 1
ATOM 690 C C . ILE A 1 81 ? 8.32 14.383 12.281 1 64.06 81 ILE A C 1
ATOM 692 O O . ILE A 1 81 ? 7.406 14.297 11.453 1 64.06 81 ILE A O 1
ATOM 696 N N . ILE A 1 82 ? 8.25 14.055 13.625 1 67.25 82 ILE A N 1
ATOM 697 C CA . ILE A 1 82 ? 7.008 13.523 14.164 1 67.25 82 ILE A CA 1
ATOM 698 C C . ILE A 1 82 ? 6.355 14.555 15.078 1 67.25 82 ILE A C 1
ATOM 700 O O . ILE A 1 82 ? 6.914 14.914 16.125 1 67.25 82 ILE A O 1
ATOM 704 N N . LEU A 1 83 ? 5.273 15.141 14.539 1 72 83 LEU A N 1
ATOM 705 C CA . LEU A 1 83 ? 4.57 16.156 15.32 1 72 83 LEU A CA 1
ATOM 706 C C . LEU A 1 83 ? 3.648 15.5 16.344 1 72 83 LEU A C 1
ATOM 708 O O . LEU A 1 83 ? 2.861 14.609 16 1 72 83 LEU A O 1
ATOM 712 N N . ASN A 1 84 ? 3.988 15.75 17.609 1 73.62 84 ASN A N 1
ATOM 713 C CA . ASN A 1 84 ? 3.049 15.391 18.656 1 73.62 84 ASN A CA 1
ATOM 714 C C . ASN A 1 84 ? 2.08 16.531 18.969 1 73.62 84 ASN A C 1
ATOM 716 O O . ASN A 1 84 ? 2.5 17.625 19.328 1 73.62 84 ASN A O 1
ATOM 720 N N . ILE A 1 85 ? 0.833 16.344 18.719 1 73.81 85 ILE A N 1
ATOM 721 C CA . ILE A 1 85 ? -0.239 17.312 18.891 1 73.81 85 ILE A CA 1
ATOM 722 C C . ILE A 1 85 ? -0.162 17.922 20.297 1 73.81 85 ILE A C 1
ATOM 724 O O . ILE A 1 85 ? -0.489 19.094 20.5 1 73.81 85 ILE A O 1
ATOM 728 N N . ASP A 1 86 ? 0.354 17.062 21.188 1 76.94 86 ASP A N 1
ATOM 729 C CA . ASP A 1 86 ? 0.364 17.484 22.594 1 76.94 86 ASP A CA 1
ATOM 730 C C . ASP A 1 86 ? 1.413 18.578 22.828 1 76.94 86 ASP A C 1
ATOM 732 O O . ASP A 1 86 ? 1.398 19.25 23.859 1 76.94 86 ASP A O 1
ATOM 736 N N . GLU A 1 87 ? 2.184 18.844 21.828 1 80.19 87 GLU A N 1
ATOM 737 C CA . GLU A 1 87 ? 3.266 19.812 22 1 80.19 87 GLU A CA 1
ATOM 738 C C . GLU A 1 87 ? 2.893 21.172 21.406 1 80.19 87 GLU A C 1
ATOM 740 O O . GLU A 1 87 ? 3.703 22.094 21.406 1 80.19 87 GLU A O 1
ATOM 745 N N . LEU A 1 88 ? 1.6 21.266 20.984 1 84.81 88 LEU A N 1
ATOM 746 C CA . LEU A 1 88 ? 1.166 22.562 20.469 1 84.81 88 LEU A CA 1
ATOM 747 C C . LEU A 1 88 ? 1.041 23.578 21.594 1 84.81 88 LEU A C 1
ATOM 749 O O . LEU A 1 88 ? 0.683 23.234 22.719 1 84.81 88 LEU A O 1
ATOM 753 N N . PRO A 1 89 ? 1.363 24.797 21.328 1 83.25 89 PRO A N 1
ATOM 754 C CA . PRO A 1 89 ? 1.229 25.828 22.344 1 83.25 89 PRO A CA 1
ATOM 755 C C . PRO A 1 89 ? -0.218 26.031 22.797 1 83.25 89 PRO A C 1
ATOM 757 O O . PRO A 1 89 ? -1.144 25.844 22 1 83.25 89 PRO A O 1
ATOM 760 N N . GLU A 1 90 ? -0.313 26.391 24.094 1 84.69 90 GLU A N 1
ATOM 761 C CA . GLU A 1 90 ? -1.646 26.703 24.594 1 84.69 90 GLU A CA 1
ATOM 762 C C . GLU A 1 90 ? -2.244 27.906 23.859 1 84.69 90 GLU A C 1
ATOM 764 O O . GLU A 1 90 ? -1.565 28.906 23.656 1 84.69 90 GLU A O 1
ATOM 769 N N . ALA A 1 91 ? -3.434 27.734 23.484 1 84.5 91 ALA A N 1
ATOM 770 C CA . ALA A 1 91 ? -4.094 28.828 22.75 1 84.5 91 ALA A CA 1
ATOM 771 C C . ALA A 1 91 ? -4.477 29.953 23.703 1 84.5 91 ALA A C 1
ATOM 773 O O . ALA A 1 91 ? -5.02 29.719 24.781 1 84.5 91 ALA A O 1
ATOM 774 N N . LYS A 1 92 ? -4.109 31.172 23.359 1 77.62 92 LYS A N 1
ATOM 775 C CA . LYS A 1 92 ? -4.438 32.344 24.172 1 77.62 92 LYS A CA 1
ATOM 776 C C . LYS A 1 92 ? -5.699 33.031 23.656 1 77.62 92 LYS A C 1
ATOM 778 O O . LYS A 1 92 ? -6.285 33.875 24.344 1 77.62 92 LYS A O 1
ATOM 783 N N . ASN A 1 93 ? -6.078 32.688 22.469 1 77.88 93 ASN A N 1
ATOM 784 C CA . ASN A 1 93 ? -7.273 33.281 21.859 1 77.88 93 ASN A CA 1
ATOM 785 C C . ASN A 1 93 ? -7.961 32.281 20.922 1 77.88 93 ASN A C 1
ATOM 787 O O . ASN A 1 93 ? -7.453 31.188 20.703 1 77.88 93 ASN A O 1
ATOM 791 N N . ILE A 1 94 ? -9.047 32.688 20.484 1 83.5 94 ILE A N 1
ATOM 792 C CA . ILE A 1 94 ? -9.891 31.781 19.703 1 83.5 94 ILE A CA 1
ATOM 793 C C . ILE A 1 94 ? -9.211 31.484 18.359 1 83.5 94 ILE A C 1
ATOM 795 O O . ILE A 1 94 ? -9.336 30.375 17.844 1 83.5 94 ILE A O 1
ATOM 799 N N . ILE A 1 95 ? -8.492 32.438 17.812 1 84.62 95 ILE A N 1
ATOM 800 C CA . ILE A 1 95 ? -7.828 32.25 16.531 1 84.62 95 ILE A CA 1
ATOM 801 C C . ILE A 1 95 ? -6.73 31.203 16.672 1 84.62 95 ILE A C 1
ATOM 803 O O . ILE A 1 95 ? -6.598 30.312 15.828 1 84.62 95 ILE A O 1
ATOM 807 N N . GLU A 1 96 ? -5.992 31.312 17.688 1 85.75 96 GLU A N 1
ATOM 808 C CA . GLU A 1 96 ? -4.965 30.312 17.969 1 85.75 96 GLU A CA 1
ATOM 809 C C . GLU A 1 96 ? -5.586 28.938 18.219 1 85.75 96 GLU A C 1
ATOM 811 O O . GLU A 1 96 ? -5.027 27.922 17.828 1 85.75 96 GLU A O 1
ATOM 816 N N . GLU A 1 97 ? -6.699 28.953 18.906 1 88.19 97 GLU A N 1
ATOM 817 C CA . GLU A 1 97 ? -7.43 27.703 19.109 1 88.19 97 GLU A CA 1
ATOM 818 C C . GLU A 1 97 ? -7.84 27.078 17.766 1 88.19 97 GLU A C 1
ATOM 820 O O . GLU A 1 97 ? -7.758 25.875 17.594 1 88.19 97 GLU A O 1
ATOM 825 N N . ASP A 1 98 ? -8.281 27.938 16.891 1 88.44 98 ASP A N 1
ATOM 826 C CA . ASP A 1 98 ? -8.656 27.469 15.555 1 88.44 98 ASP A CA 1
ATOM 827 C C . ASP A 1 98 ? -7.461 26.844 14.836 1 88.44 98 ASP A C 1
ATOM 829 O O . ASP A 1 98 ? -7.586 25.781 14.219 1 88.44 98 ASP A O 1
ATOM 833 N N . TYR A 1 99 ? -6.355 27.453 14.914 1 89.38 99 TYR A N 1
ATOM 834 C CA . TYR A 1 99 ? -5.141 26.922 14.305 1 89.38 99 TYR A CA 1
ATOM 835 C C . TYR A 1 99 ? -4.773 25.578 14.906 1 89.38 99 TYR A C 1
ATOM 837 O O . TYR A 1 99 ? -4.457 24.625 14.18 1 89.38 99 TYR A O 1
ATOM 845 N N . ASN A 1 100 ? -4.805 25.516 16.172 1 89.25 100 ASN A N 1
ATOM 846 C CA . ASN A 1 100 ? -4.473 24.266 16.859 1 89.25 100 ASN A CA 1
ATOM 847 C C . ASN A 1 100 ? -5.406 23.141 16.438 1 89.25 100 ASN A C 1
ATOM 849 O O . ASN A 1 100 ? -4.961 22.016 16.203 1 89.25 100 ASN A O 1
ATOM 853 N N . LYS A 1 101 ? -6.645 23.438 16.406 1 89.94 101 LYS A N 1
ATOM 854 C CA . LYS A 1 101 ? -7.621 22.438 15.992 1 89.94 101 LYS A CA 1
ATOM 855 C C . LYS A 1 101 ? -7.383 21.984 14.547 1 89.94 101 LYS A C 1
ATOM 857 O O . LYS A 1 101 ? -7.477 20.797 14.234 1 89.94 101 LYS A O 1
ATOM 862 N N . LEU A 1 102 ? -7.121 22.938 13.727 1 89.06 102 LEU A N 1
ATOM 863 C CA . LEU A 1 102 ? -6.84 22.625 12.328 1 89.06 102 LEU A CA 1
ATOM 864 C C . LEU A 1 102 ? -5.621 21.719 12.203 1 89.06 102 LEU A C 1
ATOM 866 O O . LEU A 1 102 ? -5.652 20.719 11.477 1 89.06 102 LEU A O 1
ATOM 870 N N . ILE A 1 103 ? -4.633 22.078 12.922 1 90.25 103 ILE A N 1
ATOM 871 C CA . ILE A 1 103 ? -3.408 21.297 12.914 1 90.25 103 ILE A CA 1
ATOM 872 C C . ILE A 1 103 ? -3.707 19.875 13.406 1 90.25 103 ILE A C 1
ATOM 874 O O . ILE A 1 103 ? -3.244 18.891 12.812 1 90.25 103 ILE A O 1
ATOM 878 N N . SER A 1 104 ? -4.477 19.766 14.438 1 89.69 104 SER A N 1
ATOM 879 C CA . SER A 1 104 ? -4.844 18.469 14.992 1 89.69 104 SER A CA 1
ATOM 880 C C . SER A 1 104 ? -5.613 17.641 13.977 1 89.69 104 SER A C 1
ATOM 882 O O . SER A 1 104 ? -5.371 16.438 13.836 1 89.69 104 SER A O 1
ATOM 884 N N . ILE A 1 105 ? -6.469 18.25 13.289 1 89.56 105 ILE A N 1
ATOM 885 C CA . ILE A 1 105 ? -7.289 17.547 12.305 1 89.56 105 ILE A CA 1
ATOM 886 C C . ILE A 1 105 ? -6.402 17.016 11.18 1 89.56 105 ILE A C 1
ATOM 888 O O . ILE A 1 105 ? -6.527 15.867 10.773 1 89.56 105 ILE A O 1
ATOM 892 N N . ILE A 1 106 ? -5.535 17.844 10.664 1 89.69 106 ILE A N 1
ATOM 893 C CA . ILE A 1 106 ? -4.66 17.453 9.57 1 89.69 106 ILE A CA 1
ATOM 894 C C . ILE A 1 106 ? -3.74 16.312 10.016 1 89.69 106 ILE A C 1
ATOM 896 O O . ILE A 1 106 ? -3.504 15.367 9.273 1 89.69 106 ILE A O 1
ATOM 900 N N . GLN A 1 107 ? -3.277 16.453 11.203 1 89.56 107 GLN A N 1
ATOM 901 C CA . GLN A 1 107 ? -2.408 15.422 11.75 1 89.56 107 GLN A CA 1
ATOM 902 C C . GLN A 1 107 ? -3.146 14.094 11.875 1 89.56 107 GLN A C 1
ATOM 904 O O . GLN A 1 107 ? -2.6 13.039 11.539 1 89.56 107 GLN A O 1
ATOM 909 N N . LYS A 1 108 ? -4.32 14.148 12.391 1 89.5 108 LYS A N 1
ATOM 910 C CA . LYS A 1 108 ? -5.121 12.93 12.516 1 89.5 108 LYS A CA 1
ATOM 911 C C . LYS A 1 108 ? -5.395 12.305 11.156 1 89.5 108 LYS A C 1
ATOM 913 O O . LYS A 1 108 ? -5.348 11.078 11.008 1 89.5 108 LYS A O 1
ATOM 918 N N . GLU A 1 109 ? -5.629 13.086 10.242 1 90 109 GLU A N 1
ATOM 919 C CA . GLU A 1 109 ? -5.852 12.602 8.883 1 90 109 GLU A CA 1
ATOM 920 C C . GLU A 1 109 ? -4.586 11.961 8.312 1 90 109 GLU A C 1
ATOM 922 O O . GLU A 1 109 ? -4.656 10.93 7.637 1 90 109 GLU A O 1
ATOM 927 N N . LYS A 1 110 ? -3.529 12.664 8.516 1 89.94 110 LYS A N 1
ATOM 928 C CA . LYS A 1 110 ? -2.242 12.125 8.086 1 89.94 110 LYS A CA 1
ATOM 929 C C . LYS A 1 110 ? -2.012 10.727 8.656 1 89.94 110 LYS A C 1
ATOM 931 O O . LYS A 1 110 ? -1.65 9.805 7.918 1 89.94 110 LYS A O 1
ATOM 936 N N . ILE A 1 111 ? -2.27 10.586 9.891 1 90.88 111 ILE A N 1
ATOM 937 C CA . ILE A 1 111 ? -2.068 9.305 10.562 1 90.88 111 ILE A CA 1
ATOM 938 C C . ILE A 1 111 ? -3.047 8.273 10.016 1 90.88 111 ILE A C 1
ATOM 940 O O . ILE A 1 111 ? -2.676 7.121 9.773 1 90.88 111 ILE A O 1
ATOM 944 N N . ARG A 1 112 ? -4.211 8.711 9.852 1 92.19 112 ARG A N 1
ATOM 945 C CA . ARG A 1 112 ? -5.238 7.812 9.328 1 92.19 112 ARG A CA 1
ATOM 946 C C . ARG A 1 112 ? -4.871 7.309 7.941 1 92.19 112 ARG A C 1
ATOM 948 O O . ARG A 1 112 ? -4.953 6.105 7.668 1 92.19 112 ARG A O 1
ATOM 955 N N . ILE A 1 113 ? -4.496 8.188 7.117 1 91.06 113 ILE A N 1
ATOM 956 C CA . ILE A 1 113 ? -4.137 7.832 5.75 1 91.06 113 ILE A CA 1
ATOM 957 C C . ILE A 1 113 ? -2.951 6.871 5.762 1 91.06 113 ILE A C 1
ATOM 959 O O . ILE A 1 113 ? -2.953 5.867 5.047 1 91.06 113 ILE A O 1
ATOM 963 N N . ALA A 1 114 ? -2.021 7.195 6.508 1 91.38 114 ALA A N 1
ATOM 964 C CA . ALA A 1 114 ? -0.843 6.34 6.617 1 91.38 114 ALA A CA 1
ATOM 965 C C . ALA A 1 114 ? -1.224 4.945 7.105 1 91.38 114 ALA A C 1
ATOM 967 O O . ALA A 1 114 ? -0.759 3.941 6.559 1 91.38 114 ALA A O 1
ATOM 968 N N . SER A 1 115 ? -2.07 4.887 8.078 1 93.12 115 SER A N 1
ATOM 969 C CA . SER A 1 115 ? -2.494 3.619 8.656 1 93.12 115 SER A CA 1
ATOM 970 C C . SER A 1 115 ? -3.314 2.801 7.664 1 93.12 115 SER A C 1
ATOM 972 O O . SER A 1 115 ? -3.107 1.594 7.527 1 93.12 115 SER A O 1
ATOM 974 N N . GLU A 1 116 ? -4.176 3.447 7.031 1 91.31 116 GLU A N 1
ATOM 975 C CA . GLU A 1 116 ? -5.012 2.771 6.043 1 91.31 116 GLU A CA 1
ATOM 976 C C . GLU A 1 116 ? -4.172 2.209 4.898 1 91.31 116 GLU A C 1
ATOM 978 O O . GLU A 1 116 ? -4.414 1.094 4.434 1 91.31 116 GLU A O 1
ATOM 983 N N . ALA A 1 117 ? -3.297 2.967 4.43 1 89.31 117 ALA A N 1
ATOM 984 C CA . ALA A 1 117 ? -2.416 2.521 3.354 1 89.31 117 ALA A CA 1
ATOM 985 C C . ALA A 1 117 ? -1.573 1.327 3.791 1 89.31 117 ALA A C 1
ATOM 987 O O . ALA A 1 117 ? -1.408 0.366 3.037 1 89.31 117 ALA A O 1
ATOM 988 N N . ASP A 1 118 ? -1.096 1.385 4.969 1 89.06 118 ASP A N 1
ATOM 989 C CA . ASP A 1 118 ? -0.293 0.295 5.512 1 89.06 118 ASP A CA 1
ATOM 990 C C . ASP A 1 118 ? -1.122 -0.979 5.66 1 89.06 118 ASP A C 1
ATOM 992 O O . ASP A 1 118 ? -0.645 -2.074 5.355 1 89.06 118 ASP A O 1
ATOM 996 N N . MET A 1 119 ? -2.268 -0.824 6.102 1 87 119 MET A N 1
ATOM 997 C CA . MET A 1 119 ? -3.154 -1.973 6.262 1 87 119 MET A CA 1
ATOM 998 C C . MET A 1 119 ? -3.48 -2.602 4.91 1 87 119 MET A C 1
ATOM 1000 O O . MET A 1 119 ? -3.455 -3.824 4.77 1 87 119 MET A O 1
ATOM 1004 N N . ALA A 1 120 ? -3.77 -1.791 3.994 1 83.75 120 ALA A N 1
ATOM 1005 C CA . ALA A 1 120 ? -4.078 -2.287 2.656 1 83.75 120 ALA A CA 1
ATOM 1006 C C . ALA A 1 120 ? -2.891 -3.043 2.064 1 83.75 120 ALA A C 1
ATOM 1008 O O . ALA A 1 120 ? -3.061 -4.105 1.461 1 83.75 120 ALA A O 1
ATOM 1009 N N . ARG A 1 121 ? -1.805 -2.508 2.223 1 84.19 121 ARG A N 1
ATOM 1010 C CA . ARG A 1 121 ? -0.588 -3.148 1.732 1 84.19 121 ARG A CA 1
ATOM 1011 C C . ARG A 1 121 ? -0.336 -4.469 2.453 1 84.19 121 ARG A C 1
ATOM 1013 O O . ARG A 1 121 ? -0.008 -5.473 1.819 1 84.19 121 ARG A O 1
ATOM 1020 N N . SER A 1 122 ? -0.459 -4.414 3.725 1 84.19 122 SER A N 1
ATOM 1021 C CA . SER A 1 122 ? -0.251 -5.617 4.523 1 84.19 122 SER A CA 1
ATOM 1022 C C . SER A 1 122 ? -1.249 -6.707 4.152 1 84.19 122 SER A C 1
ATOM 1024 O O . SER A 1 122 ? -0.883 -7.879 4.043 1 84.19 122 SER A O 1
ATOM 1026 N N . ASP A 1 123 ? -2.377 -6.328 3.934 1 81.31 123 ASP A N 1
ATOM 1027 C CA . ASP A 1 123 ? -3.412 -7.27 3.51 1 81.31 123 ASP A CA 1
ATOM 1028 C C . ASP A 1 123 ? -3.041 -7.934 2.186 1 81.31 123 ASP A C 1
ATOM 1030 O O . ASP A 1 123 ? -3.172 -9.148 2.039 1 81.31 123 ASP A O 1
ATOM 1034 N N . LEU A 1 124 ? -2.658 -7.148 1.31 1 81.56 124 LEU A N 1
ATOM 1035 C CA . LEU A 1 124 ? -2.25 -7.656 0.004 1 81.56 124 LEU A CA 1
ATOM 1036 C C . LEU A 1 124 ? -1.081 -8.625 0.14 1 81.56 124 LEU A C 1
ATOM 1038 O O . LEU A 1 124 ? -1.088 -9.703 -0.461 1 81.56 124 LEU A O 1
ATOM 1042 N N . MET A 1 125 ? -0.178 -8.305 0.918 1 84.38 125 MET A N 1
ATOM 1043 C CA . MET A 1 125 ? 0.996 -9.141 1.138 1 84.38 125 MET A CA 1
ATOM 1044 C C . MET A 1 125 ? 0.603 -10.469 1.784 1 84.38 125 MET A C 1
ATOM 1046 O O . MET A 1 125 ? 1.091 -11.523 1.385 1 84.38 125 MET A O 1
ATOM 1050 N N . ASP A 1 126 ? -0.198 -10.375 2.768 1 82.62 126 ASP A N 1
ATOM 1051 C CA . ASP A 1 126 ? -0.658 -11.578 3.457 1 82.62 126 ASP A CA 1
ATOM 1052 C C . ASP A 1 126 ? -1.392 -12.508 2.5 1 82.62 126 ASP A C 1
ATOM 1054 O O . ASP A 1 126 ? -1.179 -13.727 2.525 1 82.62 126 ASP A O 1
ATOM 1058 N N . TYR A 1 127 ? -2.104 -11.953 1.757 1 81.19 127 TYR A N 1
ATOM 1059 C CA . TYR A 1 127 ? -2.865 -12.734 0.787 1 81.19 127 TYR A CA 1
ATOM 1060 C C . TYR A 1 127 ? -1.938 -13.43 -0.202 1 81.19 127 TYR A C 1
ATOM 1062 O O . TYR A 1 127 ? -2.092 -14.625 -0.47 1 81.19 127 TYR A O 1
ATOM 1070 N N . TYR A 1 128 ? -1.07 -12.727 -0.658 1 82.75 128 TYR A N 1
ATOM 1071 C CA . TYR A 1 128 ? -0.15 -13.289 -1.641 1 82.75 128 TYR A CA 1
ATOM 1072 C C . TYR A 1 128 ? 0.718 -14.375 -1.018 1 82.75 128 TYR A C 1
ATOM 1074 O O . TYR A 1 128 ? 1.034 -15.375 -1.668 1 82.75 128 TYR A O 1
ATOM 1082 N N . THR A 1 129 ? 1.044 -14.18 0.148 1 84.5 129 THR A N 1
ATOM 1083 C CA . THR A 1 129 ? 1.819 -15.18 0.865 1 84.5 129 THR A CA 1
ATOM 1084 C C . THR A 1 129 ? 1.021 -16.469 1.017 1 84.5 129 THR A C 1
ATOM 1086 O O . THR A 1 129 ? 1.533 -17.562 0.752 1 84.5 129 THR A O 1
ATOM 1089 N N . LEU A 1 130 ? -0.174 -16.281 1.375 1 83.06 130 LEU A N 1
ATOM 1090 C CA . LEU A 1 130 ? -1.06 -17.438 1.521 1 83.06 130 LEU A CA 1
ATOM 1091 C C . LEU A 1 130 ? -1.253 -18.141 0.186 1 83.06 130 LEU A C 1
ATOM 1093 O O . LEU A 1 130 ? -1.181 -19.375 0.115 1 83.06 130 LEU A O 1
ATOM 1097 N N . TRP A 1 131 ? -1.471 -17.406 -0.833 1 84.19 131 TRP A N 1
ATOM 1098 C CA . TRP A 1 131 ? -1.64 -17.953 -2.178 1 84.19 131 TRP A CA 1
ATOM 1099 C C . TRP A 1 131 ? -0.403 -18.734 -2.607 1 84.19 131 TRP A C 1
ATOM 1101 O O . TRP A 1 131 ? -0.513 -19.844 -3.117 1 84.19 131 TRP A O 1
ATOM 1111 N N . ALA A 1 132 ? 0.732 -18.141 -2.463 1 86.19 132 ALA A N 1
ATOM 1112 C CA . ALA A 1 132 ? 1.978 -18.797 -2.84 1 86.19 132 ALA A CA 1
ATOM 1113 C C . ALA A 1 132 ? 2.15 -20.109 -2.082 1 86.19 132 ALA A C 1
ATOM 1115 O O . ALA A 1 132 ? 2.59 -21.109 -2.652 1 86.19 132 ALA A O 1
ATOM 1116 N N . HIS A 1 133 ? 1.7 -20.094 -0.832 1 84.5 133 HIS A N 1
ATOM 1117 C CA . HIS A 1 133 ? 1.778 -21.312 -0.037 1 84.5 133 HIS A CA 1
ATOM 1118 C C . HIS A 1 133 ? 0.805 -22.375 -0.55 1 84.5 133 HIS A C 1
ATOM 1120 O O . HIS A 1 133 ? 1.146 -23.562 -0.619 1 84.5 133 HIS A O 1
ATOM 1126 N N . GLN A 1 134 ? -0.314 -21.969 -1.003 1 85.06 134 GLN A N 1
ATOM 1127 C CA . GLN A 1 134 ? -1.33 -22.906 -1.478 1 85.06 134 GLN A CA 1
ATOM 1128 C C . GLN A 1 134 ? -0.929 -23.516 -2.812 1 85.06 134 GLN A C 1
ATOM 1130 O O . GLN A 1 134 ? -1.181 -24.703 -3.055 1 85.06 134 GLN A O 1
ATOM 1135 N N . ILE A 1 135 ? -0.352 -22.766 -3.602 1 90.56 135 ILE A N 1
ATOM 1136 C CA . ILE A 1 135 ? 0.024 -23.234 -4.93 1 90.56 135 ILE A CA 1
ATOM 1137 C C . ILE A 1 135 ? 1.16 -24.25 -4.812 1 90.56 135 ILE A C 1
ATOM 1139 O O . ILE A 1 135 ? 1.341 -25.094 -5.695 1 90.56 135 ILE A O 1
ATOM 1143 N N . LYS A 1 136 ? 1.885 -24.266 -3.719 1 91.06 136 LYS A N 1
ATOM 1144 C CA . LYS A 1 136 ? 2.994 -25.188 -3.506 1 91.06 136 LYS A CA 1
ATOM 1145 C C . LYS A 1 136 ? 2.494 -26.609 -3.354 1 91.06 136 LYS A C 1
ATOM 1147 O O . LYS A 1 136 ? 3.189 -27.562 -3.723 1 91.06 136 LYS A O 1
ATOM 1152 N N . THR A 1 137 ? 1.342 -26.703 -2.885 1 90.31 137 THR A N 1
ATOM 1153 C CA . THR A 1 137 ? 0.797 -28.031 -2.611 1 90.31 137 THR A CA 1
ATOM 1154 C C . THR A 1 137 ? 0.571 -28.812 -3.908 1 90.31 137 THR A C 1
ATOM 1156 O O . THR A 1 137 ? 1.11 -29.906 -4.086 1 90.31 137 THR A O 1
ATOM 1159 N N . PRO A 1 138 ? -0.211 -28.266 -4.84 1 93.88 138 PRO A N 1
ATOM 1160 C CA . PRO A 1 138 ? -0.354 -29 -6.094 1 93.88 138 PRO A CA 1
ATOM 1161 C C . PRO A 1 138 ? 0.965 -29.141 -6.852 1 93.88 138 PRO A C 1
ATOM 1163 O O . PRO A 1 138 ? 1.172 -30.141 -7.562 1 93.88 138 PRO A O 1
ATOM 1166 N N . ILE A 1 139 ? 1.841 -28.25 -6.699 1 95.12 139 ILE A N 1
ATOM 1167 C CA . ILE A 1 139 ? 3.156 -28.359 -7.324 1 95.12 139 ILE A CA 1
ATOM 1168 C C . ILE A 1 139 ? 3.898 -29.562 -6.773 1 95.12 139 ILE A C 1
ATOM 1170 O O . ILE A 1 139 ? 4.449 -30.359 -7.535 1 95.12 139 ILE A O 1
ATOM 1174 N N . ALA A 1 140 ? 3.867 -29.703 -5.449 1 94 140 ALA A N 1
ATOM 1175 C CA . ALA A 1 140 ? 4.531 -30.844 -4.805 1 94 140 ALA A CA 1
ATOM 1176 C C . ALA A 1 140 ? 3.91 -32.156 -5.238 1 94 140 ALA A C 1
ATOM 1178 O O . ALA A 1 140 ? 4.621 -33.125 -5.488 1 94 140 ALA A O 1
ATOM 1179 N N . ALA A 1 141 ? 2.635 -32.188 -5.336 1 93.94 141 ALA A N 1
ATOM 1180 C CA . ALA A 1 141 ? 1.933 -33.375 -5.785 1 93.94 141 ALA A CA 1
ATOM 1181 C C . ALA A 1 141 ? 2.348 -33.75 -7.207 1 93.94 141 ALA A C 1
ATOM 1183 O O . ALA A 1 141 ? 2.613 -34.938 -7.492 1 93.94 141 ALA A O 1
ATOM 1184 N N . MET A 1 142 ? 2.434 -32.812 -8.047 1 95.44 142 MET A N 1
ATOM 1185 C CA . MET A 1 142 ? 2.828 -33.062 -9.438 1 95.44 142 MET A CA 1
ATOM 1186 C C . MET A 1 142 ? 4.266 -33.562 -9.508 1 95.44 142 MET A C 1
ATOM 1188 O O . MET A 1 142 ? 4.566 -34.469 -10.281 1 95.44 142 MET A O 1
ATOM 1192 N N . ARG A 1 143 ? 5.066 -32.969 -8.695 1 94.38 143 ARG A N 1
ATOM 1193 C CA . ARG A 1 143 ? 6.457 -33.406 -8.664 1 94.38 143 ARG A CA 1
ATOM 1194 C C . ARG A 1 143 ? 6.559 -34.906 -8.32 1 94.38 143 ARG A C 1
ATOM 1196 O O . ARG A 1 143 ? 7.312 -35.656 -8.953 1 94.38 143 ARG A O 1
ATOM 1203 N N . LEU A 1 144 ? 5.801 -35.344 -7.391 1 93.56 144 LEU A N 1
ATOM 1204 C CA . LEU A 1 144 ? 5.793 -36.719 -6.965 1 93.56 144 LEU A CA 1
ATOM 1205 C C . LEU A 1 144 ? 5.297 -37.656 -8.078 1 93.56 144 LEU A C 1
ATOM 1207 O O . LEU A 1 144 ? 5.879 -38.688 -8.328 1 93.56 144 LEU A O 1
ATOM 1211 N N . LEU A 1 145 ? 4.301 -37.219 -8.766 1 93.31 145 LEU A N 1
ATOM 1212 C CA . LEU A 1 145 ? 3.725 -38 -9.859 1 93.31 145 LEU A CA 1
ATOM 1213 C C . LEU A 1 145 ? 4.715 -38.125 -11.016 1 93.31 145 LEU A C 1
ATOM 1215 O O . LEU A 1 145 ? 4.785 -39.188 -11.656 1 93.31 145 LEU A O 1
ATOM 1219 N N . LEU A 1 146 ? 5.457 -37.125 -11.219 1 93.81 146 LEU A N 1
ATOM 1220 C CA . LEU A 1 146 ? 6.371 -37.094 -12.352 1 93.81 146 LEU A CA 1
ATOM 1221 C C . LEU A 1 146 ? 7.625 -37.906 -12.062 1 93.81 146 LEU A C 1
ATOM 1223 O O . LEU A 1 146 ? 8.344 -38.281 -12.992 1 93.81 146 LEU A O 1
ATOM 1227 N N . GLN A 1 147 ? 7.883 -38.188 -10.828 1 89.88 147 GLN A N 1
ATOM 1228 C CA . GLN A 1 147 ? 9.039 -38.969 -10.445 1 89.88 147 GLN A CA 1
ATOM 1229 C C . GLN A 1 147 ? 8.75 -40.469 -10.617 1 89.88 147 GLN A C 1
ATOM 1231 O O . GLN A 1 147 ? 9.672 -41.281 -10.641 1 89.88 147 GLN A O 1
ATOM 1236 N N . SER A 1 148 ? 7.512 -40.812 -10.828 1 84.06 148 SER A N 1
ATOM 1237 C CA . SER A 1 148 ? 7.102 -42.219 -10.852 1 84.06 148 SER A CA 1
ATOM 1238 C C . SER A 1 148 ? 7.551 -42.906 -12.133 1 84.06 148 SER A C 1
ATOM 1240 O O . SER A 1 148 ? 7.766 -44.125 -12.156 1 84.06 148 SER A O 1
ATOM 1242 N N . GLU A 1 149 ? 7.629 -42.25 -13.227 1 81.62 149 GLU A N 1
ATOM 1243 C CA . GLU A 1 149 ? 8.039 -42.844 -14.508 1 81.62 149 GLU A CA 1
ATOM 1244 C C . GLU A 1 149 ? 9.055 -41.938 -15.211 1 81.62 149 GLU A C 1
ATOM 1246 O O . GLU A 1 149 ? 8.945 -40.719 -15.18 1 81.62 149 GLU A O 1
ATOM 1251 N N . ASP A 1 150 ? 10.016 -42.594 -15.766 1 83.44 150 ASP A N 1
ATOM 1252 C CA . ASP A 1 150 ? 11.031 -41.875 -16.516 1 83.44 150 ASP A CA 1
ATOM 1253 C C . ASP A 1 150 ? 10.805 -42 -18.016 1 83.44 150 ASP A C 1
ATOM 1255 O O . ASP A 1 150 ? 11.148 -43.031 -18.609 1 83.44 150 ASP A O 1
ATOM 1259 N N . ASN A 1 151 ? 10.094 -41.062 -18.594 1 88.31 151 ASN A N 1
ATOM 1260 C CA . ASN A 1 151 ? 9.883 -40.969 -20.047 1 88.31 151 ASN A CA 1
ATOM 1261 C C . ASN A 1 151 ? 10.016 -39.562 -20.547 1 88.31 151 ASN A C 1
ATOM 1263 O O . ASN A 1 151 ? 10.203 -38.625 -19.75 1 88.31 151 ASN A O 1
ATOM 1267 N N . GLU A 1 152 ? 10 -39.375 -21.766 1 88.81 152 GLU A N 1
ATOM 1268 C CA . GLU A 1 152 ? 10.258 -38.094 -22.391 1 88.81 152 GLU A CA 1
ATOM 1269 C C . GLU A 1 152 ? 9.18 -37.062 -22.016 1 88.81 152 GLU A C 1
ATOM 1271 O O . GLU A 1 152 ? 9.484 -35.906 -21.766 1 88.81 152 GLU A O 1
ATOM 1276 N N . GLN A 1 153 ? 8.023 -37.469 -21.953 1 90.5 153 GLN A N 1
ATOM 1277 C CA . GLN A 1 153 ? 6.941 -36.562 -21.594 1 90.5 153 GLN A CA 1
ATOM 1278 C C . GLN A 1 153 ? 7.109 -36.031 -20.172 1 90.5 153 GLN A C 1
ATOM 1280 O O . GLN A 1 153 ? 6.965 -34.844 -19.938 1 90.5 153 GLN A O 1
ATOM 1285 N N . ASN A 1 154 ? 7.418 -36.969 -19.297 1 92.06 154 ASN A N 1
ATOM 1286 C CA . ASN A 1 154 ? 7.609 -36.594 -17.891 1 92.06 154 ASN A CA 1
ATOM 1287 C C . ASN A 1 154 ? 8.781 -35.625 -17.734 1 92.06 154 ASN A C 1
ATOM 1289 O O . ASN A 1 154 ? 8.742 -34.719 -16.891 1 92.06 154 ASN A O 1
ATOM 1293 N N . TYR A 1 155 ? 9.688 -35.875 -18.578 1 91.88 155 TYR A N 1
ATOM 1294 C CA . TYR A 1 155 ? 10.836 -34.969 -18.547 1 91.88 155 TYR A CA 1
ATOM 1295 C C . TYR A 1 155 ? 10.43 -33.562 -18.953 1 91.88 155 TYR A C 1
ATOM 1297 O O . TYR A 1 155 ? 10.734 -32.594 -18.25 1 91.88 155 TYR A O 1
ATOM 1305 N N . GLU A 1 156 ? 9.68 -33.438 -19.984 1 92.56 156 GLU A N 1
ATOM 1306 C CA . GLU A 1 156 ? 9.227 -32.125 -20.453 1 92.56 156 GLU A CA 1
ATOM 1307 C C . GLU A 1 156 ? 8.297 -31.469 -19.438 1 92.56 156 GLU A C 1
ATOM 1309 O O . GLU A 1 156 ? 8.406 -30.266 -19.172 1 92.56 156 GLU A O 1
ATOM 1314 N N . LEU A 1 157 ? 7.434 -32.219 -18.922 1 94.5 157 LEU A N 1
ATOM 1315 C CA . LEU A 1 157 ? 6.516 -31.719 -17.906 1 94.5 157 LEU A CA 1
ATOM 1316 C C . LEU A 1 157 ? 7.273 -31.234 -16.672 1 94.5 157 LEU A C 1
ATOM 1318 O O . LEU A 1 157 ? 6.934 -30.203 -16.094 1 94.5 157 LEU A O 1
ATOM 1322 N N . SER A 1 158 ? 8.273 -31.984 -16.312 1 94.56 158 SER A N 1
ATOM 1323 C CA . SER A 1 158 ? 9.062 -31.625 -15.148 1 94.56 158 SER A CA 1
ATOM 1324 C C . SER A 1 158 ? 9.781 -30.297 -15.359 1 94.56 158 SER A C 1
ATOM 1326 O O . SER A 1 158 ? 9.93 -29.5 -14.422 1 94.56 158 SER A O 1
ATOM 1328 N N . MET A 1 159 ? 10.156 -30.031 -16.516 1 92.69 159 MET A N 1
ATOM 1329 C CA . MET A 1 159 ? 10.82 -28.781 -16.844 1 92.69 159 MET A CA 1
ATOM 1330 C C . MET A 1 159 ? 9.852 -27.609 -16.719 1 92.69 159 MET A C 1
ATOM 1332 O O . MET A 1 159 ? 10.203 -26.562 -16.156 1 92.69 159 MET A O 1
ATOM 1336 N N . GLU A 1 160 ? 8.711 -27.797 -17.25 1 94.38 160 GLU A N 1
ATOM 1337 C CA . GLU A 1 160 ? 7.707 -26.734 -17.156 1 94.38 160 GLU A CA 1
ATOM 1338 C C . GLU A 1 160 ? 7.277 -26.5 -15.703 1 94.38 160 GLU A C 1
ATOM 1340 O O . GLU A 1 160 ? 7.094 -25.359 -15.281 1 94.38 160 GLU A O 1
ATOM 1345 N N . LEU A 1 161 ? 7.145 -27.578 -15 1 95.62 161 LEU A N 1
ATOM 1346 C CA . LEU A 1 161 ? 6.801 -27.469 -13.586 1 95.62 161 LEU A CA 1
ATOM 1347 C C . LEU A 1 161 ? 7.883 -26.719 -12.812 1 95.62 161 LEU A C 1
ATOM 1349 O O . LEU A 1 161 ? 7.574 -25.922 -11.922 1 95.62 161 LEU A O 1
ATOM 1353 N N . PHE A 1 162 ? 9.086 -27 -13.203 1 94.19 162 PHE A N 1
ATOM 1354 C CA . PHE A 1 162 ? 10.219 -26.328 -12.578 1 94.19 162 PHE A CA 1
ATOM 1355 C C . PHE A 1 162 ? 10.125 -24.812 -12.773 1 94.19 162 PHE A C 1
ATOM 1357 O O . PHE A 1 162 ? 10.383 -24.047 -11.852 1 94.19 162 PHE A O 1
ATOM 1364 N N . LYS A 1 163 ? 9.734 -24.391 -13.875 1 92.5 163 LYS A N 1
ATOM 1365 C CA . LYS A 1 163 ? 9.555 -22.969 -14.141 1 92.5 163 LYS A CA 1
ATOM 1366 C C . LYS A 1 163 ? 8.5 -22.359 -13.219 1 92.5 163 LYS A C 1
ATOM 1368 O O . LYS A 1 163 ? 8.703 -21.281 -12.648 1 92.5 163 LYS A O 1
ATOM 1373 N N . ILE A 1 164 ? 7.418 -23.016 -13.078 1 94.19 164 ILE A N 1
ATOM 1374 C CA . ILE A 1 164 ? 6.348 -22.578 -12.195 1 94.19 164 ILE A CA 1
ATOM 1375 C C . ILE A 1 164 ? 6.875 -22.438 -10.773 1 94.19 164 ILE A C 1
ATOM 1377 O O . ILE A 1 164 ? 6.621 -21.438 -10.094 1 94.19 164 ILE A O 1
ATOM 1381 N N . GLU A 1 165 ? 7.605 -23.422 -10.383 1 93.75 165 GLU A N 1
ATOM 1382 C CA . GLU A 1 165 ? 8.18 -23.422 -9.047 1 93.75 165 GLU A CA 1
ATOM 1383 C C . GLU A 1 165 ? 9.094 -22.219 -8.836 1 93.75 165 GLU A C 1
ATOM 1385 O O . GLU A 1 165 ? 9.062 -21.594 -7.773 1 93.75 165 GLU A O 1
ATOM 1390 N N . GLN A 1 166 ? 9.828 -21.984 -9.781 1 90.44 166 GLN A N 1
ATOM 1391 C CA . GLN A 1 166 ? 10.75 -20.859 -9.695 1 90.44 166 GLN A CA 1
ATOM 1392 C C . GLN A 1 166 ? 9.992 -19.531 -9.57 1 90.44 166 GLN A C 1
ATOM 1394 O O . GLN A 1 166 ? 10.375 -18.672 -8.781 1 90.44 166 GLN A O 1
ATOM 1399 N N . TYR A 1 167 ? 8.969 -19.406 -10.32 1 89.5 167 TYR A N 1
ATOM 1400 C CA . TYR A 1 167 ? 8.172 -18.188 -10.25 1 89.5 167 TYR A CA 1
ATOM 1401 C C . TYR A 1 167 ? 7.543 -18.031 -8.867 1 89.5 167 TYR A C 1
ATOM 1403 O O . TYR A 1 167 ? 7.523 -16.938 -8.305 1 89.5 167 TYR A O 1
ATOM 1411 N N . VAL A 1 168 ? 7.059 -19.078 -8.336 1 91.38 168 VAL A N 1
ATOM 1412 C CA . VAL A 1 168 ? 6.445 -19.047 -7.008 1 91.38 168 VAL A CA 1
ATOM 1413 C C . VAL A 1 168 ? 7.496 -18.688 -5.961 1 91.38 168 VAL A C 1
ATOM 1415 O O . VAL A 1 168 ? 7.242 -17.875 -5.07 1 91.38 168 VAL A O 1
ATOM 1418 N N . GLU A 1 169 ? 8.633 -19.281 -6.094 1 88.94 169 GLU A N 1
ATOM 1419 C CA . GLU A 1 169 ? 9.719 -18.984 -5.16 1 88.94 169 GLU A CA 1
ATOM 1420 C C . GLU A 1 169 ? 10.133 -17.531 -5.23 1 88.94 169 GLU A C 1
ATOM 1422 O O . GLU A 1 169 ? 10.43 -16.906 -4.207 1 88.94 169 GLU A O 1
ATOM 1427 N N . PHE A 1 170 ? 10.109 -17.078 -6.387 1 87.19 170 PHE A N 1
ATOM 1428 C CA . PHE A 1 170 ? 10.477 -15.688 -6.602 1 87.19 170 PHE A CA 1
ATOM 1429 C C . PHE A 1 170 ? 9.508 -14.758 -5.891 1 87.19 170 PHE A C 1
ATOM 1431 O O . PHE A 1 170 ? 9.922 -13.82 -5.203 1 87.19 170 PHE A O 1
ATOM 1438 N N . VAL A 1 171 ? 8.305 -15.008 -6.035 1 86.56 171 VAL A N 1
ATOM 1439 C CA . VAL A 1 171 ? 7.289 -14.164 -5.414 1 86.56 171 VAL A CA 1
ATOM 1440 C C . VAL A 1 171 ? 7.422 -14.227 -3.895 1 86.56 171 VAL A C 1
ATOM 1442 O O . VAL A 1 171 ? 7.328 -13.203 -3.215 1 86.56 171 VAL A O 1
ATOM 1445 N N . LEU A 1 172 ? 7.645 -15.344 -3.406 1 87.56 172 LEU A N 1
ATOM 1446 C CA . LEU A 1 172 ? 7.766 -15.516 -1.962 1 87.56 172 LEU A CA 1
ATOM 1447 C C . LEU A 1 172 ? 8.961 -14.742 -1.422 1 87.56 172 LEU A C 1
ATOM 1449 O O . LEU A 1 172 ? 8.875 -14.102 -0.375 1 87.56 172 LEU A O 1
ATOM 1453 N N . GLN A 1 173 ? 10.016 -14.828 -2.137 1 87.25 173 GLN A N 1
ATOM 1454 C CA . GLN A 1 173 ? 11.203 -14.102 -1.701 1 87.25 173 GLN A CA 1
ATOM 1455 C C . GLN A 1 173 ? 10.977 -12.594 -1.767 1 87.25 173 GLN A C 1
ATOM 1457 O O . GLN A 1 173 ? 11.461 -11.852 -0.907 1 87.25 173 GLN A O 1
ATOM 1462 N N . TYR A 1 174 ? 10.266 -12.188 -2.783 1 84.94 174 TYR A N 1
ATOM 1463 C CA . TYR A 1 174 ? 9.922 -10.773 -2.902 1 84.94 174 TYR A CA 1
ATOM 1464 C C . TYR A 1 174 ? 9.125 -10.305 -1.694 1 84.94 174 TYR A C 1
ATOM 1466 O O . TYR A 1 174 ? 9.383 -9.234 -1.147 1 84.94 174 TYR A O 1
ATOM 1474 N N . LEU A 1 175 ? 8.188 -11.086 -1.338 1 85.19 175 LEU A N 1
ATOM 1475 C CA . LEU A 1 175 ? 7.316 -10.75 -0.215 1 85.19 175 LEU A CA 1
ATOM 1476 C C . LEU A 1 175 ? 8.109 -10.688 1.086 1 85.19 175 LEU A C 1
ATOM 1478 O O . LEU A 1 175 ? 7.793 -9.898 1.976 1 85.19 175 LEU A O 1
ATOM 1482 N N . ARG A 1 176 ? 9.133 -11.414 1.188 1 86.69 176 ARG A N 1
ATOM 1483 C CA . ARG A 1 176 ? 9.914 -11.508 2.418 1 86.69 176 ARG A CA 1
ATOM 1484 C C . ARG A 1 176 ? 10.969 -10.406 2.48 1 86.69 176 ARG A C 1
ATOM 1486 O O . ARG A 1 176 ? 11.523 -10.141 3.545 1 86.69 176 ARG A O 1
ATOM 1493 N N . LEU A 1 177 ? 11.242 -9.789 1.426 1 84.75 177 LEU A N 1
ATOM 1494 C CA . LEU A 1 177 ? 12.305 -8.797 1.339 1 84.75 177 LEU A CA 1
ATOM 1495 C C . LEU A 1 177 ? 12.07 -7.652 2.318 1 84.75 177 LEU A C 1
ATOM 1497 O O . LEU A 1 177 ? 13.008 -7.16 2.945 1 84.75 177 LEU A O 1
ATOM 1501 N N . GLU A 1 178 ? 10.82 -7.254 2.467 1 74.56 178 GLU A N 1
ATOM 1502 C CA . GLU A 1 178 ? 10.508 -6.117 3.326 1 74.56 178 GLU A CA 1
ATOM 1503 C C . GLU A 1 178 ? 10.789 -6.441 4.789 1 74.56 178 GLU A C 1
ATOM 1505 O O . GLU A 1 178 ? 11.211 -5.566 5.555 1 74.56 178 GLU A O 1
ATOM 1510 N N . SER A 1 179 ? 10.578 -7.676 5.102 1 78.56 179 SER A N 1
ATOM 1511 C CA . SER A 1 179 ? 10.805 -8.062 6.488 1 78.56 179 SER A CA 1
ATOM 1512 C C . SER A 1 179 ? 12.148 -8.773 6.656 1 78.56 179 SER A C 1
ATOM 1514 O O . SER A 1 179 ? 12.383 -9.422 7.676 1 78.56 179 SER A O 1
ATOM 1516 N N . MET A 1 180 ? 12.945 -8.695 5.758 1 84 180 MET A N 1
ATOM 1517 C CA . MET A 1 180 ? 14.211 -9.438 5.715 1 84 180 MET A CA 1
ATOM 1518 C C . MET A 1 180 ? 15.07 -9.109 6.934 1 84 180 MET A C 1
ATOM 1520 O O . MET A 1 180 ? 15.68 -10 7.523 1 84 180 MET A O 1
ATOM 1524 N N . SER A 1 181 ? 15.023 -7.887 7.332 1 78.44 181 SER A N 1
ATOM 1525 C CA . SER A 1 181 ? 15.906 -7.445 8.406 1 78.44 181 SER A CA 1
ATOM 1526 C C . SER A 1 181 ? 15.578 -8.148 9.719 1 78.44 181 SER A C 1
ATOM 1528 O O . SER A 1 181 ? 16.469 -8.445 10.508 1 78.44 181 SER A O 1
ATOM 1530 N N . SER A 1 182 ? 14.375 -8.484 9.844 1 77.5 182 SER A N 1
ATOM 1531 C CA . SER A 1 182 ? 13.953 -9.102 11.094 1 77.5 182 SER A CA 1
ATOM 1532 C C . SER A 1 182 ? 14.25 -10.594 11.102 1 77.5 182 SER A C 1
ATOM 1534 O O . SER A 1 182 ? 14.367 -11.203 12.164 1 77.5 182 SER A O 1
ATOM 1536 N N . ASP A 1 183 ? 14.555 -11.164 10.016 1 81.75 183 ASP A N 1
ATOM 1537 C CA . ASP A 1 183 ? 14.688 -12.609 9.93 1 81.75 183 ASP A CA 1
ATOM 1538 C C . ASP A 1 183 ? 16.078 -13.008 9.461 1 81.75 183 ASP A C 1
ATOM 1540 O O . ASP A 1 183 ? 16.359 -14.195 9.242 1 81.75 183 ASP A O 1
ATOM 1544 N N . LEU A 1 184 ? 16.984 -12.094 9.414 1 88.38 184 LEU A N 1
ATOM 1545 C CA . LEU A 1 184 ? 18.328 -12.344 8.875 1 88.38 184 LEU A CA 1
ATOM 1546 C C . LEU A 1 184 ? 19.141 -13.188 9.828 1 88.38 184 LEU A C 1
ATOM 1548 O O . LEU A 1 184 ? 19.219 -12.891 11.023 1 88.38 184 LEU A O 1
ATOM 1552 N N . VAL A 1 185 ? 19.688 -14.305 9.391 1 91.94 185 VAL A N 1
ATOM 1553 C CA . VAL A 1 185 ? 20.594 -15.164 10.148 1 91.94 185 VAL A CA 1
ATOM 1554 C C . VAL A 1 185 ? 22 -15.117 9.539 1 91.94 185 VAL A C 1
ATOM 1556 O O . VAL A 1 185 ? 22.297 -15.852 8.594 1 91.94 185 VAL A O 1
ATOM 1559 N N . LEU A 1 186 ? 22.891 -14.336 10.156 1 92.69 186 LEU A N 1
ATOM 1560 C CA . LEU A 1 186 ? 24.234 -14.141 9.633 1 92.69 186 LEU A CA 1
ATOM 1561 C C . LEU A 1 186 ? 25.219 -15.086 10.305 1 92.69 186 LEU A C 1
ATOM 1563 O O . LEU A 1 186 ? 25.344 -15.094 11.531 1 92.69 186 LEU A O 1
ATOM 1567 N N . LYS A 1 187 ? 25.75 -15.953 9.492 1 95 187 LYS A N 1
ATOM 1568 C CA . LYS A 1 187 ? 26.781 -16.891 9.938 1 95 187 LYS A CA 1
ATOM 1569 C C . LYS A 1 187 ? 27.844 -17.078 8.852 1 95 187 LYS A C 1
ATOM 1571 O O . LYS A 1 187 ? 27.688 -16.594 7.73 1 95 187 LYS A O 1
ATOM 1576 N N . GLU A 1 188 ? 28.891 -17.672 9.312 1 96.19 188 GLU A N 1
ATOM 1577 C CA . GLU A 1 188 ? 29.906 -18.047 8.344 1 96.19 188 GLU A CA 1
ATOM 1578 C C . GLU A 1 188 ? 29.547 -19.344 7.633 1 96.19 188 GLU A C 1
ATOM 1580 O O . GLU A 1 188 ? 29.25 -20.359 8.281 1 96.19 188 GLU A O 1
ATOM 1585 N N . TYR A 1 189 ? 29.516 -19.234 6.344 1 97 189 TYR A N 1
ATOM 1586 C CA . TYR A 1 189 ? 29.156 -20.406 5.551 1 97 189 TYR A CA 1
ATOM 1587 C C . TYR A 1 189 ? 30.25 -20.734 4.543 1 97 189 TYR A C 1
ATOM 1589 O O . TYR A 1 189 ? 31 -19.844 4.117 1 97 189 TYR A O 1
ATOM 1597 N N . ASN A 1 190 ? 30.328 -22.016 4.227 1 97.5 190 ASN A N 1
ATOM 1598 C CA . ASN A 1 190 ? 31.141 -22.438 3.092 1 97.5 190 ASN A CA 1
ATOM 1599 C C . ASN A 1 190 ? 30.484 -22.078 1.764 1 97.5 190 ASN A C 1
ATOM 1601 O O . ASN A 1 190 ? 29.406 -22.594 1.45 1 97.5 190 ASN A O 1
ATOM 1605 N N . LEU A 1 191 ? 31.109 -21.219 1.035 1 97.81 191 LEU A N 1
ATOM 1606 C CA . LEU A 1 191 ? 30.531 -20.734 -0.207 1 97.81 191 LEU A CA 1
ATOM 1607 C C . LEU A 1 191 ? 30.281 -21.875 -1.188 1 97.81 191 LEU A C 1
ATOM 1609 O O . LEU A 1 191 ? 29.312 -21.859 -1.944 1 97.81 191 LEU A O 1
ATOM 1613 N N . ASP A 1 192 ? 31.125 -22.906 -1.187 1 98.06 192 ASP A N 1
ATOM 1614 C CA . ASP A 1 192 ? 30.969 -24.078 -2.055 1 98.06 192 ASP A CA 1
ATOM 1615 C C . ASP A 1 192 ? 29.609 -24.75 -1.837 1 98.06 192 ASP A C 1
ATOM 1617 O O . ASP A 1 192 ? 28.938 -25.125 -2.799 1 98.06 192 ASP A O 1
ATOM 1621 N N . ASP A 1 193 ? 29.266 -24.828 -0.625 1 97.75 193 ASP A N 1
ATOM 1622 C CA . ASP A 1 193 ? 28.031 -25.516 -0.294 1 97.75 193 ASP A CA 1
ATOM 1623 C C . ASP A 1 193 ? 26.828 -24.766 -0.853 1 97.75 193 ASP A C 1
ATOM 1625 O O . ASP A 1 193 ? 25.891 -25.375 -1.379 1 97.75 193 ASP A O 1
ATOM 1629 N N . ILE A 1 194 ? 26.875 -23.469 -0.763 1 97.94 194 ILE A N 1
ATOM 1630 C CA . ILE A 1 194 ? 25.766 -22.656 -1.238 1 97.94 194 ILE A CA 1
ATOM 1631 C C . ILE A 1 194 ? 25.688 -22.734 -2.762 1 97.94 194 ILE A C 1
ATOM 1633 O O . ILE A 1 194 ? 24.609 -22.953 -3.318 1 97.94 194 ILE A O 1
ATOM 1637 N N . VAL A 1 195 ? 26.766 -22.625 -3.438 1 98.19 195 VAL A N 1
ATOM 1638 C CA . VAL A 1 195 ? 26.797 -22.625 -4.895 1 98.19 195 VAL A CA 1
ATOM 1639 C C . VAL A 1 195 ? 26.422 -24.016 -5.418 1 98.19 195 VAL A C 1
ATOM 1641 O O . VAL A 1 195 ? 25.672 -24.141 -6.387 1 98.19 195 VAL A O 1
ATOM 1644 N N . LYS A 1 196 ? 26.922 -25.047 -4.77 1 98 196 LYS A N 1
ATOM 1645 C CA . LYS A 1 196 ? 26.594 -26.422 -5.18 1 98 196 LYS A CA 1
ATOM 1646 C C . LYS A 1 196 ? 25.109 -26.688 -5.082 1 98 196 LYS A C 1
ATOM 1648 O O . LYS A 1 196 ? 24.531 -27.391 -5.922 1 98 196 LYS A O 1
ATOM 1653 N N . GLN A 1 197 ? 24.547 -26.156 -4.078 1 97.62 197 GLN A N 1
ATOM 1654 C CA . GLN A 1 197 ? 23.109 -26.297 -3.926 1 97.62 197 GLN A CA 1
ATOM 1655 C C . GLN A 1 197 ? 22.359 -25.703 -5.117 1 97.62 197 GLN A C 1
ATOM 1657 O O . GLN A 1 197 ? 21.438 -26.312 -5.66 1 97.62 197 GLN A O 1
ATOM 1662 N N . ALA A 1 198 ? 22.75 -24.562 -5.539 1 97.62 198 ALA A N 1
ATOM 1663 C CA . ALA A 1 198 ? 22.125 -23.891 -6.672 1 97.62 198 ALA A CA 1
ATOM 1664 C C . ALA A 1 198 ? 22.359 -24.656 -7.969 1 97.62 198 ALA A C 1
ATOM 1666 O O . ALA A 1 198 ? 21.438 -24.859 -8.758 1 97.62 198 ALA A O 1
ATOM 1667 N N . VAL A 1 199 ? 23.562 -25.125 -8.164 1 97.38 199 VAL A N 1
ATOM 1668 C CA . VAL A 1 199 ? 23.938 -25.859 -9.375 1 97.38 199 VAL A CA 1
ATOM 1669 C C . VAL A 1 199 ? 23.141 -27.156 -9.461 1 97.38 199 VAL A C 1
ATOM 1671 O O . VAL A 1 199 ? 22.641 -27.516 -10.531 1 97.38 199 VAL A O 1
ATOM 1674 N N . ARG A 1 200 ? 23.016 -27.797 -8.336 1 96.88 200 ARG A N 1
ATOM 1675 C CA . ARG A 1 200 ? 22.266 -29.031 -8.305 1 96.88 200 ARG A CA 1
ATOM 1676 C C . ARG A 1 200 ? 20.812 -28.797 -8.688 1 96.88 200 ARG A C 1
ATOM 1678 O O . ARG A 1 200 ? 20.219 -29.594 -9.43 1 96.88 200 ARG A O 1
ATOM 1685 N N . LYS A 1 201 ? 20.281 -27.781 -8.195 1 95.56 201 LYS A N 1
ATOM 1686 C CA . LYS A 1 201 ? 18.875 -27.438 -8.461 1 95.56 201 LYS A CA 1
ATOM 1687 C C . LYS A 1 201 ? 18.641 -27.25 -9.961 1 95.56 201 LYS A C 1
ATOM 1689 O O . LYS A 1 201 ? 17.578 -27.609 -10.477 1 95.56 201 LYS A O 1
ATOM 1694 N N . TYR A 1 202 ? 19.625 -26.719 -10.695 1 96.44 202 TYR A N 1
ATOM 1695 C CA . TYR A 1 202 ? 19.453 -26.391 -12.102 1 96.44 202 TYR A CA 1
ATOM 1696 C C . TYR A 1 202 ? 20.125 -27.422 -13 1 96.44 202 TYR A C 1
ATOM 1698 O O . TYR A 1 202 ? 20.281 -27.203 -14.203 1 96.44 202 TYR A O 1
ATOM 1706 N N . ALA A 1 203 ? 20.547 -28.531 -12.453 1 95.19 203 ALA A N 1
ATOM 1707 C CA . ALA A 1 203 ? 21.297 -29.547 -13.172 1 95.19 203 ALA A CA 1
ATOM 1708 C C . ALA A 1 203 ? 20.531 -30.016 -14.414 1 95.19 203 ALA A C 1
ATOM 1710 O O . ALA A 1 203 ? 21.109 -30.109 -15.5 1 95.19 203 ALA A O 1
ATOM 1711 N N . LYS A 1 204 ? 19.234 -30.25 -14.273 1 91.38 204 LYS A N 1
ATOM 1712 C CA . LYS A 1 204 ? 18.422 -30.734 -15.398 1 91.38 204 LYS A CA 1
ATOM 1713 C C . LYS A 1 204 ? 18.359 -29.703 -16.516 1 91.38 204 LYS A C 1
ATOM 1715 O O . LYS A 1 204 ? 18.328 -30.062 -17.688 1 91.38 204 LYS A O 1
ATOM 1720 N N . VAL A 1 205 ? 18.391 -28.547 -16.156 1 93.69 205 VAL A N 1
ATOM 1721 C CA . VAL A 1 205 ? 18.328 -27.484 -17.141 1 93.69 205 VAL A CA 1
ATOM 1722 C C . VAL A 1 205 ? 19.641 -27.391 -17.891 1 93.69 205 VAL A C 1
ATOM 1724 O O . VAL A 1 205 ? 19.672 -27.203 -19.109 1 93.69 205 VAL A O 1
ATOM 1727 N N . PHE A 1 206 ? 20.734 -27.547 -17.188 1 95.25 206 PHE A N 1
ATOM 1728 C CA . PHE A 1 206 ? 22.062 -27.594 -17.812 1 95.25 206 PHE A CA 1
ATOM 1729 C C . PHE A 1 206 ? 22.125 -28.688 -18.859 1 95.25 206 PHE A C 1
ATOM 1731 O O . PHE A 1 206 ? 22.594 -28.453 -19.984 1 95.25 206 PHE A O 1
ATOM 1738 N N . ILE A 1 207 ? 21.625 -29.75 -18.5 1 93.44 207 ILE A N 1
ATOM 1739 C CA . ILE A 1 207 ? 21.656 -30.922 -19.359 1 93.44 207 ILE A CA 1
ATOM 1740 C C . ILE A 1 207 ? 20.766 -30.703 -20.578 1 93.44 207 ILE A C 1
ATOM 1742 O O . ILE A 1 207 ? 21.203 -30.891 -21.719 1 93.44 207 ILE A O 1
ATOM 1746 N N . ARG A 1 208 ? 19.609 -30.25 -20.328 1 91 208 ARG A N 1
ATOM 1747 C CA . ARG A 1 208 ? 18.625 -30.047 -21.391 1 91 208 ARG A CA 1
ATOM 1748 C C . ARG A 1 208 ? 19.125 -29.016 -22.406 1 91 208 ARG A C 1
ATOM 1750 O O . ARG A 1 208 ? 19 -29.234 -23.625 1 91 208 ARG A O 1
ATOM 1757 N N . ASN A 1 209 ? 19.672 -27.984 -21.906 1 93.19 209 ASN A N 1
ATOM 1758 C CA . ASN A 1 209 ? 20.109 -26.906 -22.766 1 93.19 209 ASN A CA 1
ATOM 1759 C C . ASN A 1 209 ? 21.5 -27.172 -23.344 1 93.19 209 ASN A C 1
ATOM 1761 O O . ASN A 1 209 ? 22 -26.391 -24.156 1 93.19 209 ASN A O 1
ATOM 1765 N N . ARG A 1 210 ? 22.156 -28.234 -22.906 1 95.5 210 ARG A N 1
ATOM 1766 C CA . ARG A 1 210 ? 23.484 -28.609 -23.344 1 95.5 210 ARG A CA 1
ATOM 1767 C C . ARG A 1 210 ? 24.484 -27.5 -23.047 1 95.5 210 ARG A C 1
ATOM 1769 O O . ARG A 1 210 ? 25.281 -27.125 -23.922 1 95.5 210 ARG A O 1
ATOM 1776 N N . ILE A 1 211 ? 24.391 -26.953 -21.938 1 96.94 211 ILE A N 1
ATOM 1777 C CA . ILE A 1 211 ? 25.297 -25.906 -21.484 1 96.94 211 ILE A CA 1
ATOM 1778 C C . ILE A 1 211 ? 26.359 -26.5 -20.578 1 96.94 211 ILE A C 1
ATOM 1780 O O . ILE A 1 211 ? 26.031 -27.188 -19.609 1 96.94 211 ILE A O 1
ATOM 1784 N N . LYS A 1 212 ? 27.562 -26.25 -20.906 1 97.31 212 LYS A N 1
ATOM 1785 C CA . LYS A 1 212 ? 28.672 -26.75 -20.094 1 97.31 212 LYS A CA 1
ATOM 1786 C C . LYS A 1 212 ? 28.859 -25.906 -18.844 1 97.31 212 LYS A C 1
ATOM 1788 O O . LYS A 1 212 ? 28.812 -24.688 -18.891 1 97.31 212 LYS A O 1
ATOM 1793 N N . LEU A 1 213 ? 29.062 -26.594 -17.703 1 97.69 213 LEU A N 1
ATOM 1794 C CA . LEU A 1 213 ? 29.312 -25.922 -16.422 1 97.69 213 LEU A CA 1
ATOM 1795 C C . LEU A 1 213 ? 30.781 -26.062 -16.031 1 97.69 213 LEU A C 1
ATOM 1797 O O . LEU A 1 213 ? 31.312 -27.172 -15.945 1 97.69 213 LEU A O 1
ATOM 1801 N N . ASN A 1 214 ? 31.453 -25 -15.938 1 97.69 214 ASN A N 1
ATOM 1802 C CA . ASN A 1 214 ? 32.812 -24.938 -15.383 1 97.69 214 ASN A CA 1
ATOM 1803 C C . ASN A 1 214 ? 32.781 -24.438 -13.938 1 97.69 214 ASN A C 1
ATOM 1805 O O . ASN A 1 214 ? 32.625 -23.25 -13.695 1 97.69 214 ASN A O 1
ATOM 1809 N N . PHE A 1 215 ? 32.844 -25.344 -13.062 1 95.75 215 PHE A N 1
ATOM 1810 C CA . PHE A 1 215 ? 32.781 -25.031 -11.641 1 95.75 215 PHE A CA 1
ATOM 1811 C C . PHE A 1 215 ? 33.875 -25.75 -10.875 1 95.75 215 PHE A C 1
ATOM 1813 O O . PHE A 1 215 ? 34 -26.984 -10.945 1 95.75 215 PHE A O 1
ATOM 1820 N N . ASN A 1 216 ? 34.844 -24.953 -10.367 1 86 216 ASN A N 1
ATOM 1821 C CA . ASN A 1 216 ? 35.875 -25.5 -9.5 1 86 216 ASN A CA 1
ATOM 1822 C C . ASN A 1 216 ? 35.688 -25.047 -8.055 1 86 216 ASN A C 1
ATOM 1824 O O . ASN A 1 216 ? 34.938 -24.094 -7.785 1 86 216 ASN A O 1
ATOM 1828 N N . ASP A 1 217 ? 36.375 -25.75 -7.121 1 90.25 217 ASP A N 1
ATOM 1829 C CA . ASP A 1 217 ? 36.25 -25.438 -5.699 1 90.25 217 ASP A CA 1
ATOM 1830 C C . ASP A 1 217 ? 36.625 -23.984 -5.422 1 90.25 217 ASP A C 1
ATOM 1832 O O . ASP A 1 217 ? 37.656 -23.5 -5.875 1 90.25 217 ASP A O 1
ATOM 1836 N N . LEU A 1 218 ? 35.719 -23.344 -4.684 1 95.31 218 LEU A N 1
ATOM 1837 C CA . LEU A 1 218 ? 35.906 -21.922 -4.418 1 95.31 218 LEU A CA 1
ATOM 1838 C C . LEU A 1 218 ? 36.781 -21.703 -3.174 1 95.31 218 LEU A C 1
ATOM 1840 O O . LEU A 1 218 ? 37.469 -20.688 -3.059 1 95.31 218 LEU A O 1
ATOM 1844 N N . ASN A 1 219 ? 36.75 -22.672 -2.254 1 94.31 219 ASN A N 1
ATOM 1845 C CA . ASN A 1 219 ? 37.531 -22.641 -1.021 1 94.31 219 ASN A CA 1
ATOM 1846 C C . ASN A 1 219 ? 37.438 -21.297 -0.322 1 94.31 219 ASN A C 1
ATOM 1848 O O . ASN A 1 219 ? 38.469 -20.703 0.037 1 94.31 219 ASN A O 1
ATOM 1852 N N . CYS A 1 220 ? 36.219 -20.812 -0.087 1 94.94 220 CYS A N 1
ATOM 1853 C CA . CYS A 1 220 ? 36 -19.516 0.524 1 94.94 220 CYS A CA 1
ATOM 1854 C C . CYS A 1 220 ? 34.875 -19.578 1.55 1 94.94 220 CYS A C 1
ATOM 1856 O O . CYS A 1 220 ? 33.844 -20.234 1.314 1 94.94 220 CYS A O 1
ATOM 1858 N N . ARG A 1 221 ? 35.125 -19 2.668 1 95.88 221 ARG A N 1
ATOM 1859 C CA . ARG A 1 221 ? 34.062 -18.828 3.666 1 95.88 221 ARG A CA 1
ATOM 1860 C C . ARG A 1 221 ? 33.562 -17.391 3.686 1 95.88 221 ARG A C 1
ATOM 1862 O O . ARG A 1 221 ? 34.375 -16.453 3.547 1 95.88 221 ARG A O 1
ATOM 1869 N N . VAL A 1 222 ? 32.25 -17.234 3.881 1 95.81 222 VAL A N 1
ATOM 1870 C CA . VAL A 1 222 ? 31.688 -15.898 3.812 1 95.81 222 VAL A CA 1
ATOM 1871 C C . VAL A 1 222 ? 30.688 -15.711 4.949 1 95.81 222 VAL A C 1
ATOM 1873 O O . VAL A 1 222 ? 29.969 -16.641 5.324 1 95.81 222 VAL A O 1
ATOM 1876 N N . LEU A 1 223 ? 30.703 -14.508 5.508 1 95.94 223 LEU A N 1
ATOM 1877 C CA . LEU A 1 223 ? 29.688 -14.109 6.473 1 95.94 223 LEU A CA 1
ATOM 1878 C C . LEU A 1 223 ? 28.422 -13.625 5.758 1 95.94 223 LEU A C 1
ATOM 1880 O O . LEU A 1 223 ? 28.438 -12.57 5.121 1 95.94 223 LEU A O 1
ATOM 1884 N N . THR A 1 224 ? 27.375 -14.383 5.824 1 96.25 224 THR A N 1
ATOM 1885 C CA . THR A 1 224 ? 26.172 -14.055 5.074 1 96.25 224 THR A CA 1
ATOM 1886 C C . THR A 1 224 ? 24.969 -14.812 5.629 1 96.25 224 THR A C 1
ATOM 1888 O O . THR A 1 224 ? 25.016 -15.32 6.75 1 96.25 224 THR A O 1
ATOM 1891 N N . ASP A 1 225 ? 23.844 -14.68 4.953 1 96.38 225 ASP A N 1
ATOM 1892 C CA . ASP A 1 225 ? 22.672 -15.516 5.145 1 96.38 225 ASP A CA 1
ATOM 1893 C C . ASP A 1 225 ? 22.531 -16.531 4.016 1 96.38 225 ASP A C 1
ATOM 1895 O O . ASP A 1 225 ? 22.422 -16.156 2.848 1 96.38 225 ASP A O 1
ATOM 1899 N N . GLU A 1 226 ? 22.5 -17.781 4.328 1 96.69 226 GLU A N 1
ATOM 1900 C CA . GLU A 1 226 ? 22.562 -18.875 3.357 1 96.69 226 GLU A CA 1
ATOM 1901 C C . GLU A 1 226 ? 21.359 -18.828 2.414 1 96.69 226 GLU A C 1
ATOM 1903 O O . GLU A 1 226 ? 21.531 -18.922 1.195 1 96.69 226 GLU A O 1
ATOM 1908 N N . LYS A 1 227 ? 20.219 -18.641 2.988 1 95 227 LYS A N 1
ATOM 1909 C CA . LYS A 1 227 ? 18.984 -18.703 2.201 1 95 227 LYS A CA 1
ATOM 1910 C C . LYS A 1 227 ? 18.938 -17.578 1.176 1 95 227 LYS A C 1
ATOM 1912 O O . LYS A 1 227 ? 18.625 -17.812 0.005 1 95 227 LYS A O 1
ATOM 1917 N N . TRP A 1 228 ? 19.281 -16.406 1.617 1 95.69 228 TRP A N 1
ATOM 1918 C CA . TRP A 1 228 ? 19.188 -15.234 0.742 1 95.69 228 TRP A CA 1
ATOM 1919 C C . TRP A 1 228 ? 20.281 -15.266 -0.323 1 95.69 228 TRP A C 1
ATOM 1921 O O . TRP A 1 228 ? 20.016 -14.961 -1.49 1 95.69 228 TRP A O 1
ATOM 1931 N N . LEU A 1 229 ? 21.438 -15.609 0.118 1 97.31 229 LEU A N 1
ATOM 1932 C CA . LEU A 1 229 ? 22.516 -15.672 -0.866 1 97.31 229 LEU A CA 1
ATOM 1933 C C . LEU A 1 229 ? 22.25 -16.781 -1.888 1 97.31 229 LEU A C 1
ATOM 1935 O O . LEU A 1 229 ? 22.531 -16.609 -3.076 1 97.31 229 LEU A O 1
ATOM 1939 N N . LEU A 1 230 ? 21.734 -17.922 -1.428 1 97.44 230 LEU A N 1
ATOM 1940 C CA . LEU A 1 230 ? 21.359 -19 -2.33 1 97.44 230 LEU A CA 1
ATOM 1941 C C . LEU A 1 230 ? 20.359 -18.516 -3.377 1 97.44 230 LEU A C 1
ATOM 1943 O O . LEU A 1 230 ? 20.516 -18.797 -4.566 1 97.44 230 LEU A O 1
ATOM 1947 N N . PHE A 1 231 ? 19.406 -17.766 -2.953 1 95.69 231 PHE A N 1
ATOM 1948 C CA . PHE A 1 231 ? 18.406 -17.203 -3.863 1 95.69 231 PHE A CA 1
ATOM 1949 C C . PHE A 1 231 ? 19.062 -16.344 -4.926 1 95.69 231 PHE A C 1
ATOM 1951 O O . PHE A 1 231 ? 18.734 -16.438 -6.109 1 95.69 231 PHE A O 1
ATOM 1958 N N . VAL A 1 232 ? 19.953 -15.492 -4.48 1 97.31 232 VAL A N 1
ATOM 1959 C CA . VAL A 1 232 ? 20.656 -14.586 -5.395 1 97.31 232 VAL A CA 1
ATOM 1960 C C . VAL A 1 232 ? 21.422 -15.398 -6.434 1 97.31 232 VAL A C 1
ATOM 1962 O O . VAL A 1 232 ? 21.312 -15.141 -7.637 1 97.31 232 VAL A O 1
ATOM 1965 N N . ILE A 1 233 ? 22.141 -16.359 -5.984 1 98 233 ILE A N 1
ATOM 1966 C CA . ILE A 1 233 ? 22.953 -17.188 -6.879 1 98 233 ILE A CA 1
ATOM 1967 C C . ILE A 1 233 ? 22.031 -17.922 -7.867 1 98 233 ILE A C 1
ATOM 1969 O O . ILE A 1 233 ? 22.344 -18 -9.055 1 98 233 ILE A O 1
ATOM 1973 N N . GLU A 1 234 ? 20.969 -18.406 -7.379 1 97.12 234 GLU A N 1
ATOM 1974 C CA . GLU A 1 234 ? 20 -19.094 -8.234 1 97.12 234 GLU A CA 1
ATOM 1975 C C . GLU A 1 234 ? 19.469 -18.172 -9.32 1 97.12 234 GLU A C 1
ATOM 1977 O O . GLU A 1 234 ? 19.312 -18.578 -10.477 1 97.12 234 GLU A O 1
ATOM 1982 N N . GLN A 1 235 ? 19.219 -16.984 -8.961 1 94.69 235 GLN A N 1
ATOM 1983 C CA . GLN A 1 235 ? 18.688 -16.016 -9.922 1 94.69 235 GLN A CA 1
ATOM 1984 C C . GLN A 1 235 ? 19.719 -15.727 -11.016 1 94.69 235 GLN A C 1
ATOM 1986 O O . GLN A 1 235 ? 19.359 -15.641 -12.195 1 94.69 235 GLN A O 1
ATOM 1991 N N . ILE A 1 236 ? 20.891 -15.57 -10.617 1 96.94 236 ILE A N 1
ATOM 1992 C CA . ILE A 1 236 ? 21.953 -15.266 -11.57 1 96.94 236 ILE A CA 1
ATOM 1993 C C . ILE A 1 236 ? 22.172 -16.469 -12.492 1 96.94 236 ILE A C 1
ATOM 1995 O O . ILE A 1 236 ? 22.312 -16.312 -13.703 1 96.94 236 ILE A O 1
ATOM 1999 N N . LEU A 1 237 ? 22.156 -17.625 -11.883 1 96.69 237 LEU A N 1
ATOM 2000 C CA . LEU A 1 237 ? 22.312 -18.844 -12.664 1 96.69 237 LEU A CA 1
ATOM 2001 C C . LEU A 1 237 ? 21.156 -19 -13.648 1 96.69 237 LEU A C 1
ATOM 2003 O O . LEU A 1 237 ? 21.359 -19.344 -14.812 1 96.69 237 LEU A O 1
ATOM 2007 N N . SER A 1 238 ? 19.969 -18.75 -13.125 1 94.06 238 SER A N 1
ATOM 2008 C CA . SER A 1 238 ? 18.766 -18.844 -13.969 1 94.06 238 SER A CA 1
ATOM 2009 C C . SER A 1 238 ? 18.859 -17.906 -15.172 1 94.06 238 SER A C 1
ATOM 2011 O O . SER A 1 238 ? 18.531 -18.297 -16.297 1 94.06 238 SER A O 1
ATOM 2013 N N . ASN A 1 239 ? 19.344 -16.734 -14.984 1 91.88 239 ASN A N 1
ATOM 2014 C CA . ASN A 1 239 ? 19.531 -15.789 -16.078 1 91.88 239 ASN A CA 1
ATOM 2015 C C . ASN A 1 239 ? 20.578 -16.281 -17.078 1 91.88 239 ASN A C 1
ATOM 2017 O O . ASN A 1 239 ? 20.375 -16.203 -18.281 1 91.88 239 ASN A O 1
ATOM 2021 N N . GLY A 1 240 ? 21.688 -16.766 -16.531 1 95.06 240 GLY A N 1
ATOM 2022 C CA . GLY A 1 240 ? 22.719 -17.312 -17.391 1 95.06 240 GLY A CA 1
ATOM 2023 C C . GLY A 1 240 ? 22.203 -18.422 -18.297 1 95.06 240 GLY A C 1
ATOM 2024 O O . GLY A 1 240 ? 22.531 -18.469 -19.484 1 95.06 240 GLY A O 1
ATOM 2025 N N . LEU A 1 241 ? 21.438 -19.281 -17.734 1 94.56 241 LEU A N 1
ATOM 2026 C CA . LEU A 1 241 ? 20.891 -20.406 -18.484 1 94.56 241 LEU A CA 1
ATOM 2027 C C . LEU A 1 241 ? 19.844 -19.938 -19.484 1 94.56 241 LEU A C 1
ATOM 2029 O O . LEU A 1 241 ? 19.75 -20.484 -20.594 1 94.56 241 LEU A O 1
ATOM 2033 N N . LYS A 1 242 ? 19.094 -18.938 -19.094 1 90.44 242 LYS A N 1
ATOM 2034 C CA . LYS A 1 242 ? 18.016 -18.422 -19.922 1 90.44 242 LYS A CA 1
ATOM 2035 C C . LYS A 1 242 ? 18.562 -17.719 -21.172 1 90.44 242 LYS A C 1
ATOM 2037 O O . LYS A 1 242 ? 18.016 -17.844 -22.25 1 90.44 242 LYS A O 1
ATOM 2042 N N . TYR A 1 243 ? 19.703 -17.078 -21.031 1 91.62 243 TYR A N 1
ATOM 2043 C CA . TYR A 1 243 ? 20.172 -16.219 -22.109 1 91.62 243 TYR A CA 1
ATOM 2044 C C . TYR A 1 243 ? 21.375 -16.828 -22.812 1 91.62 243 TYR A C 1
ATOM 2046 O O . TYR A 1 243 ? 21.984 -16.188 -23.672 1 91.62 243 TYR A O 1
ATOM 2054 N N . THR A 1 244 ? 21.734 -18.062 -22.438 1 93.94 244 THR A N 1
ATOM 2055 C CA . THR A 1 244 ? 22.781 -18.812 -23.125 1 93.94 244 THR A CA 1
ATOM 2056 C C . THR A 1 244 ? 22.172 -19.938 -23.953 1 93.94 244 THR A C 1
ATOM 2058 O O . THR A 1 244 ? 21.766 -20.969 -23.391 1 93.94 244 THR A O 1
ATOM 2061 N N . LYS A 1 245 ? 22.047 -19.781 -25.188 1 89.62 245 LYS A N 1
ATOM 2062 C CA . LYS A 1 245 ? 21.484 -20.812 -26.047 1 89.62 245 LYS A CA 1
ATOM 2063 C C . LYS A 1 245 ? 22.484 -21.953 -26.25 1 89.62 245 LYS A C 1
ATOM 2065 O O . LYS A 1 245 ? 22.125 -23.125 -26.141 1 89.62 245 LYS A O 1
ATOM 2070 N N . GLU A 1 246 ? 23.672 -21.562 -26.594 1 92.06 246 GLU A N 1
ATOM 2071 C CA . GLU A 1 246 ? 24.781 -22.5 -26.703 1 92.06 246 GLU A CA 1
ATOM 2072 C C . GLU A 1 246 ? 26.047 -21.938 -26.047 1 92.06 246 GLU A C 1
ATOM 2074 O O . GLU A 1 246 ? 26.328 -20.75 -26.156 1 92.06 246 GLU A O 1
ATOM 2079 N N . GLY A 1 247 ? 26.703 -22.703 -25.281 1 96.06 247 GLY A N 1
ATOM 2080 C CA . GLY A 1 247 ? 27.922 -22.219 -24.641 1 96.06 247 GLY A CA 1
ATOM 2081 C C . GLY A 1 247 ? 28.156 -22.797 -23.266 1 96.06 247 GLY A C 1
ATOM 2082 O O . GLY A 1 247 ? 28.016 -24.016 -23.062 1 96.06 247 GLY A O 1
ATOM 2083 N N . SER A 1 248 ? 28.688 -21.938 -22.406 1 97.75 248 SER A N 1
ATOM 2084 C CA . SER A 1 248 ? 29.047 -22.438 -21.078 1 97.75 248 SER A CA 1
ATOM 2085 C C . SER A 1 248 ? 28.797 -21.391 -20 1 97.75 248 SER A C 1
ATOM 2087 O O . SER A 1 248 ? 28.594 -20.203 -20.312 1 97.75 248 SER A O 1
ATOM 2089 N N . ILE A 1 249 ? 28.688 -21.844 -18.828 1 98.25 249 ILE A N 1
ATOM 2090 C CA . ILE A 1 249 ? 28.641 -21.016 -17.625 1 98.25 249 ILE A CA 1
ATOM 2091 C C . ILE A 1 249 ? 29.797 -21.391 -16.703 1 98.25 249 ILE A C 1
ATOM 2093 O O . ILE A 1 249 ? 30.047 -22.562 -16.453 1 98.25 249 ILE A O 1
ATOM 2097 N N . SER A 1 250 ? 30.531 -20.391 -16.25 1 98.31 250 SER A N 1
ATOM 2098 C CA . SER A 1 250 ? 31.672 -20.594 -15.359 1 98.31 250 SER A CA 1
ATOM 2099 C C . SER A 1 250 ? 31.453 -19.906 -14.008 1 98.31 250 SER A C 1
ATOM 2101 O O . SER A 1 250 ? 30.938 -18.797 -13.953 1 98.31 250 SER A O 1
ATOM 2103 N N . ILE A 1 251 ? 31.766 -20.594 -12.93 1 98.31 251 ILE A N 1
ATOM 2104 C CA . ILE A 1 251 ? 31.672 -20.078 -11.57 1 98.31 251 ILE A CA 1
ATOM 2105 C C . ILE A 1 251 ? 33.031 -20.188 -10.891 1 98.31 251 ILE A C 1
ATOM 2107 O O . ILE A 1 251 ? 33.562 -21.281 -10.719 1 98.31 251 ILE A O 1
ATOM 2111 N N . TYR A 1 252 ? 33.594 -19.094 -10.492 1 97.44 252 TYR A N 1
ATOM 2112 C CA . TYR A 1 252 ? 34.938 -19.062 -9.914 1 97.44 252 TYR A CA 1
ATOM 2113 C C . TYR A 1 252 ? 35.125 -17.844 -9.039 1 97.44 252 TYR A C 1
ATOM 2115 O O . TYR A 1 252 ? 34.312 -16.922 -9.047 1 97.44 252 TYR A O 1
ATOM 2123 N N . MET A 1 253 ? 36.219 -17.859 -8.219 1 97.25 253 MET A N 1
ATOM 2124 C CA . MET A 1 253 ? 36.562 -16.688 -7.441 1 97.25 253 MET A CA 1
ATOM 2125 C C . MET A 1 253 ? 37.438 -15.742 -8.266 1 97.25 253 MET A C 1
ATOM 2127 O O . MET A 1 2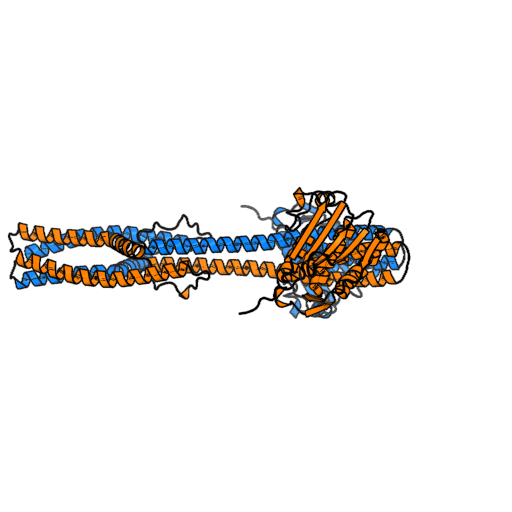53 ? 38.344 -16.188 -8.977 1 97.25 253 MET A O 1
ATOM 2131 N N . ASP A 1 254 ? 37.062 -14.484 -8.133 1 94.69 254 ASP A N 1
ATOM 2132 C CA . ASP A 1 254 ? 37.875 -13.492 -8.836 1 94.69 254 ASP A CA 1
ATOM 2133 C C . ASP A 1 254 ? 39.312 -13.492 -8.312 1 94.69 254 ASP A C 1
ATOM 2135 O O . ASP A 1 254 ? 39.531 -13.477 -7.105 1 94.69 254 ASP A O 1
ATOM 2139 N N . LYS A 1 255 ? 40.281 -13.445 -9.172 1 90.56 255 LYS A N 1
ATOM 2140 C CA . LYS A 1 255 ? 41.688 -13.484 -8.781 1 90.56 255 LYS A CA 1
ATOM 2141 C C . LYS A 1 255 ? 42.156 -12.109 -8.312 1 90.56 255 LYS A C 1
ATOM 2143 O O . LYS A 1 255 ? 43.062 -12.008 -7.488 1 90.56 255 LYS A O 1
ATOM 2148 N N . ASP A 1 256 ? 41.562 -11.109 -8.75 1 90 256 ASP A N 1
ATOM 2149 C CA . ASP A 1 256 ? 42.031 -9.742 -8.531 1 90 256 ASP A CA 1
ATOM 2150 C C . ASP A 1 256 ? 41.281 -9.086 -7.367 1 90 256 ASP A C 1
ATOM 2152 O O . ASP A 1 256 ? 41.719 -8.031 -6.879 1 90 256 ASP A O 1
ATOM 2156 N N . SER A 1 257 ? 40.219 -9.664 -6.984 1 88.38 257 SER A N 1
ATOM 2157 C CA . SER A 1 257 ? 39.406 -9.07 -5.934 1 88.38 257 SER A CA 1
ATOM 2158 C C . SER A 1 257 ? 39.156 -10.055 -4.801 1 88.38 257 SER A C 1
ATOM 2160 O O . SER A 1 257 ? 38.844 -11.227 -5.043 1 88.38 257 SER A O 1
ATOM 2162 N N . GLU A 1 258 ? 39.25 -9.5 -3.643 1 86.62 258 GLU A N 1
ATOM 2163 C CA . GLU A 1 258 ? 39.094 -10.352 -2.467 1 86.62 258 GLU A CA 1
ATOM 2164 C C . GLU A 1 258 ? 37.625 -10.828 -2.328 1 86.62 258 GLU A C 1
ATOM 2166 O O . GLU A 1 258 ? 36.688 -10.039 -2.465 1 86.62 258 GLU A O 1
ATOM 2171 N N . LYS A 1 259 ? 37.469 -12.094 -2.082 1 94.06 259 LYS A N 1
ATOM 2172 C CA . LYS A 1 259 ? 36.219 -12.75 -1.771 1 94.06 259 LYS A CA 1
ATOM 2173 C C . LYS A 1 259 ? 35.125 -12.336 -2.758 1 94.06 259 LYS A C 1
ATOM 2175 O O . LYS A 1 259 ? 34.031 -11.984 -2.355 1 94.06 259 LYS A O 1
ATOM 2180 N N . THR A 1 260 ? 35.5 -12.289 -4.008 1 96.94 260 THR A N 1
ATOM 2181 C CA . THR A 1 260 ? 34.531 -11.938 -5.047 1 96.94 260 THR A CA 1
ATOM 2182 C C . THR A 1 260 ? 34.156 -13.164 -5.883 1 96.94 260 THR A C 1
ATOM 2184 O O . THR A 1 260 ? 35.031 -13.781 -6.504 1 96.94 260 THR A O 1
ATOM 2187 N N . LEU A 1 261 ? 32.906 -13.508 -5.824 1 98.06 261 LEU A N 1
ATOM 2188 C CA . LEU A 1 261 ? 32.375 -14.609 -6.625 1 98.06 261 LEU A CA 1
ATOM 2189 C C . LEU A 1 261 ? 32 -14.133 -8.023 1 98.06 261 LEU A C 1
ATOM 2191 O O . LEU A 1 261 ? 31.344 -13.094 -8.172 1 98.06 261 LEU A O 1
ATOM 2195 N N . VAL A 1 262 ? 32.406 -14.859 -9.016 1 98 262 VAL A N 1
ATOM 2196 C CA . VAL A 1 262 ? 32.094 -14.5 -10.398 1 98 262 VAL A CA 1
ATOM 2197 C C . VAL A 1 262 ? 31.281 -15.617 -11.047 1 98 262 VAL A C 1
ATOM 2199 O O . VAL A 1 262 ? 31.641 -16.797 -10.953 1 98 262 VAL A O 1
ATOM 2202 N N . ILE A 1 263 ? 30.188 -15.289 -11.57 1 98.31 263 ILE A N 1
ATOM 2203 C CA . ILE A 1 263 ? 29.375 -16.156 -12.422 1 98.31 263 ILE A CA 1
ATOM 2204 C C . ILE A 1 263 ? 29.312 -15.594 -13.836 1 98.31 263 ILE A C 1
ATOM 2206 O O . ILE A 1 263 ? 28.75 -14.523 -14.055 1 98.31 263 ILE A O 1
ATOM 2210 N N . GLU A 1 264 ? 29.875 -16.406 -14.734 1 97.81 264 GLU A N 1
ATOM 2211 C CA . GLU A 1 264 ? 30.062 -15.922 -16.094 1 97.81 264 GLU A CA 1
ATOM 2212 C C . GLU A 1 264 ? 29.359 -16.828 -17.109 1 97.81 264 GLU A C 1
ATOM 2214 O O . GLU A 1 264 ? 29.531 -18.047 -17.078 1 97.81 264 GLU A O 1
ATOM 2219 N N . ASP A 1 265 ? 28.578 -16.172 -17.953 1 97.62 265 ASP A N 1
ATOM 2220 C CA . ASP A 1 265 ? 27.953 -16.922 -19.031 1 97.62 265 ASP A CA 1
ATOM 2221 C C . ASP A 1 265 ? 28.484 -16.484 -20.391 1 97.62 265 ASP A C 1
ATOM 2223 O O . ASP A 1 265 ? 29.094 -15.422 -20.516 1 97.62 265 ASP A O 1
ATOM 2227 N N . THR A 1 266 ? 28.328 -17.344 -21.406 1 97.69 266 THR A N 1
ATOM 2228 C CA . THR A 1 266 ? 28.75 -17.016 -22.766 1 97.69 266 THR A CA 1
ATOM 2229 C C . THR A 1 266 ? 27.531 -16.75 -23.641 1 97.69 266 THR A C 1
ATOM 2231 O O . THR A 1 266 ? 27.5 -17.172 -24.797 1 97.69 266 THR A O 1
ATOM 2234 N N . GLY A 1 267 ? 26.562 -16.125 -23.078 1 95 267 GLY A N 1
ATOM 2235 C CA . GLY A 1 267 ? 25.297 -15.914 -23.781 1 95 267 GLY A CA 1
ATOM 2236 C C . GLY A 1 267 ? 25.312 -14.68 -24.656 1 95 267 GLY A C 1
ATOM 2237 O O . GLY A 1 267 ? 26.344 -14.305 -25.203 1 95 267 GLY A O 1
ATOM 2238 N N . ILE A 1 268 ? 24.141 -14.094 -24.844 1 92.88 268 ILE A N 1
ATOM 2239 C CA . ILE A 1 268 ? 23.891 -13.062 -25.844 1 92.88 268 ILE A CA 1
ATOM 2240 C C . ILE A 1 268 ? 24.484 -11.734 -25.375 1 92.88 268 ILE A C 1
ATOM 2242 O O . ILE A 1 268 ? 24.688 -10.82 -26.172 1 92.88 268 ILE A O 1
ATOM 2246 N N . GLY A 1 269 ? 24.719 -11.672 -24.109 1 94.06 269 GLY A N 1
ATOM 2247 C CA . GLY A 1 269 ? 25.266 -10.438 -23.578 1 94.06 269 GLY A CA 1
ATOM 2248 C C . GLY A 1 269 ? 24.234 -9.328 -23.453 1 94.06 269 GLY A C 1
ATOM 2249 O O . GLY A 1 269 ? 23.062 -9.523 -23.797 1 94.06 269 GLY A O 1
ATOM 2250 N N . ILE A 1 270 ? 24.703 -8.188 -22.828 1 92.94 270 ILE A N 1
ATOM 2251 C CA . ILE A 1 270 ? 23.828 -7.051 -22.562 1 92.94 270 ILE A CA 1
ATOM 2252 C C . ILE A 1 270 ? 24.359 -5.812 -23.281 1 92.94 270 ILE A C 1
ATOM 2254 O O . ILE A 1 270 ? 25.562 -5.551 -23.266 1 92.94 270 ILE A O 1
ATOM 2258 N N . ARG A 1 271 ? 23.5 -5.098 -23.828 1 92.81 271 ARG A N 1
ATOM 2259 C CA . ARG A 1 271 ? 23.875 -3.852 -24.484 1 92.81 271 ARG A CA 1
ATOM 2260 C C . ARG A 1 271 ? 24.391 -2.832 -23.484 1 92.81 271 ARG A C 1
ATOM 2262 O O . ARG A 1 271 ? 23.859 -2.705 -22.375 1 92.81 271 ARG A O 1
ATOM 2269 N N . PRO A 1 272 ? 25.344 -2.088 -23.953 1 92.19 272 PRO A N 1
ATOM 2270 C CA . PRO A 1 272 ? 25.922 -1.092 -23.047 1 92.19 272 PRO A CA 1
ATOM 2271 C C . PRO A 1 272 ? 24.891 -0.089 -22.531 1 92.19 272 PRO A C 1
ATOM 2273 O O . PRO A 1 272 ? 24.984 0.359 -21.391 1 92.19 272 PRO A O 1
ATOM 2276 N N . GLU A 1 273 ? 23.969 0.243 -23.312 1 91.19 273 GLU A N 1
ATOM 2277 C CA . GLU A 1 273 ? 22.938 1.215 -22.953 1 91.19 273 GLU A CA 1
ATOM 2278 C C . GLU A 1 273 ? 22.031 0.666 -21.859 1 91.19 273 GLU A C 1
ATOM 2280 O O . GLU A 1 273 ? 21.43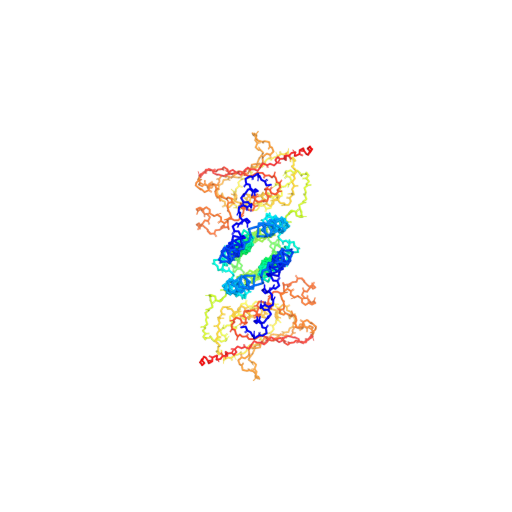8 1.432 -21.094 1 91.19 273 GLU A O 1
ATOM 2285 N N . ASP A 1 274 ? 21.938 -0.624 -21.75 1 91.06 274 ASP A N 1
ATOM 2286 C CA . ASP A 1 274 ? 21.047 -1.265 -20.781 1 91.06 274 ASP A CA 1
ATOM 2287 C C . ASP A 1 274 ? 21.766 -1.555 -19.469 1 91.06 274 ASP A C 1
ATOM 2289 O O . ASP A 1 274 ? 21.141 -1.664 -18.422 1 91.06 274 ASP A O 1
ATOM 2293 N N . LEU A 1 275 ? 23.016 -1.618 -19.484 1 92.62 275 LEU A N 1
ATOM 2294 C CA . LEU A 1 275 ? 23.812 -2.123 -18.375 1 92.62 275 LEU A CA 1
ATOM 2295 C C . LEU A 1 275 ? 23.594 -1.293 -17.109 1 92.62 275 LEU A C 1
ATOM 2297 O O . LEU A 1 275 ? 23.406 -1.844 -16.031 1 92.62 275 LEU A O 1
ATOM 2301 N N . PRO A 1 276 ? 23.531 0.037 -17.312 1 91.5 276 PRO A N 1
ATOM 2302 C CA . PRO A 1 276 ? 23.359 0.829 -16.094 1 91.5 276 PRO A CA 1
ATOM 2303 C C . PRO A 1 276 ? 21.984 0.648 -15.461 1 91.5 276 PRO A C 1
ATOM 2305 O O . PRO A 1 276 ? 21.797 0.96 -14.281 1 91.5 276 PRO A O 1
ATOM 2308 N N . ARG A 1 277 ? 21.047 0.057 -16.156 1 91.94 277 ARG A N 1
ATOM 2309 C CA . ARG A 1 277 ? 19.656 0.042 -15.719 1 91.94 277 ARG A CA 1
ATOM 2310 C C . ARG A 1 277 ? 19.203 -1.371 -15.359 1 91.94 277 ARG A C 1
ATOM 2312 O O . ARG A 1 277 ? 18.062 -1.582 -14.953 1 91.94 277 ARG A O 1
ATOM 2319 N N . VAL A 1 278 ? 20.047 -2.326 -15.422 1 91.88 278 VAL A N 1
ATOM 2320 C CA . VAL A 1 278 ? 19.641 -3.725 -15.312 1 91.88 278 VAL A CA 1
ATOM 2321 C C . VAL A 1 278 ? 19.141 -4.008 -13.898 1 91.88 278 VAL A C 1
ATOM 2323 O O . VAL A 1 278 ? 18.391 -4.957 -13.68 1 91.88 278 VAL A O 1
ATOM 2326 N N . PHE A 1 279 ? 19.562 -3.111 -12.914 1 93.06 279 PHE A N 1
ATOM 2327 C CA . PHE A 1 279 ? 19.156 -3.357 -11.539 1 93.06 279 PHE A CA 1
ATOM 2328 C C . PHE A 1 279 ? 17.938 -2.523 -11.172 1 93.06 279 PHE A C 1
ATOM 2330 O O . PHE A 1 279 ? 17.453 -2.582 -10.047 1 93.06 279 PHE A O 1
ATOM 2337 N N . GLU A 1 280 ? 17.5 -1.787 -12.109 1 88.75 280 GLU A N 1
ATOM 2338 C CA . GLU A 1 280 ? 16.297 -0.988 -11.859 1 88.75 280 GLU A CA 1
ATOM 2339 C C . GLU A 1 280 ? 15.047 -1.855 -11.859 1 88.75 280 GLU A C 1
ATOM 2341 O O . GLU A 1 280 ? 14.93 -2.781 -12.664 1 88.75 280 GLU A O 1
ATOM 2346 N N . ARG A 1 281 ? 14.164 -1.452 -11.039 1 81.62 281 ARG A N 1
ATOM 2347 C CA . ARG A 1 281 ? 12.93 -2.213 -10.914 1 81.62 281 ARG A CA 1
ATOM 2348 C C . ARG A 1 281 ? 12.148 -2.209 -12.219 1 81.62 281 ARG A C 1
ATOM 2350 O O . ARG A 1 281 ? 11.898 -1.15 -12.797 1 81.62 281 ARG A O 1
ATOM 2357 N N . GLY A 1 282 ? 11.812 -3.365 -12.656 1 78.19 282 GLY A N 1
ATOM 2358 C CA . GLY A 1 282 ? 10.953 -3.5 -13.82 1 78.19 282 GLY A CA 1
ATOM 2359 C C . GLY A 1 282 ? 11.695 -3.354 -15.133 1 78.19 282 GLY A C 1
ATOM 2360 O O . GLY A 1 282 ? 11.094 -3.438 -16.203 1 78.19 282 GLY A O 1
ATOM 2361 N N . TYR A 1 283 ? 12.906 -3.16 -15.062 1 80.5 283 TYR A N 1
ATOM 2362 C CA . TYR A 1 283 ? 13.656 -2.938 -16.297 1 80.5 283 TYR A CA 1
ATOM 2363 C C . TYR A 1 283 ? 13.93 -4.254 -17.016 1 80.5 283 TYR A C 1
ATOM 2365 O O . TYR A 1 283 ? 14.438 -5.199 -16.406 1 80.5 283 TYR A O 1
ATOM 2373 N N . THR A 1 284 ? 13.367 -4.242 -18.234 1 80.44 284 THR A N 1
ATOM 2374 C CA . THR A 1 284 ? 13.648 -5.391 -19.078 1 80.44 284 THR A CA 1
ATOM 2375 C C . THR A 1 284 ? 14.375 -4.961 -20.344 1 80.44 284 THR A C 1
ATOM 2377 O O . THR A 1 284 ? 14.039 -3.939 -20.953 1 80.44 284 THR A O 1
ATOM 2380 N N . GLY A 1 285 ? 15.609 -5.062 -20.453 1 71.12 285 GLY A N 1
ATOM 2381 C CA . GLY A 1 285 ? 16.391 -4.703 -21.625 1 71.12 285 GLY A CA 1
ATOM 2382 C C . GLY A 1 285 ? 15.695 -5.07 -22.922 1 71.12 285 GLY A C 1
ATOM 2383 O O . GLY A 1 285 ? 14.547 -5.531 -22.922 1 71.12 285 GLY A O 1
ATOM 2384 N N . TYR A 1 286 ? 16.25 -4.691 -24.016 1 64.94 286 TYR A N 1
ATOM 2385 C CA . TYR A 1 286 ? 15.727 -4.906 -25.375 1 64.94 286 TYR A CA 1
ATOM 2386 C C . TYR A 1 286 ? 15.258 -6.344 -25.547 1 64.94 286 TYR A C 1
ATOM 2388 O O . TYR A 1 286 ? 14.141 -6.582 -26.016 1 64.94 286 TYR A O 1
ATOM 2396 N N . ASN A 1 287 ? 16 -7.227 -25.078 1 59 287 ASN A N 1
ATOM 2397 C CA . ASN A 1 287 ? 15.688 -8.633 -25.297 1 59 287 ASN A CA 1
ATOM 2398 C C . ASN A 1 287 ? 14.555 -9.109 -24.391 1 59 287 ASN A C 1
ATOM 2400 O O . ASN A 1 287 ? 13.711 -9.898 -24.812 1 59 287 ASN A O 1
ATOM 2404 N N . GLY A 1 288 ? 14.555 -8.727 -23.219 1 60.56 288 GLY A N 1
ATOM 2405 C CA . GLY A 1 288 ? 13.508 -9.102 -22.281 1 60.56 288 GLY A CA 1
ATOM 2406 C C . GLY A 1 288 ? 12.133 -8.609 -22.688 1 60.56 288 GLY A C 1
ATOM 2407 O O . GLY A 1 288 ? 11.133 -9.297 -22.469 1 60.56 288 GLY A O 1
ATOM 2408 N N . ARG A 1 289 ? 12.258 -7.547 -23.344 1 57.69 289 ARG A N 1
ATOM 2409 C CA . ARG A 1 289 ? 11.016 -6.941 -23.812 1 57.69 289 ARG A CA 1
ATOM 2410 C C . ARG A 1 289 ? 10.469 -7.68 -25.031 1 57.69 289 ARG A C 1
ATOM 2412 O O . ARG A 1 289 ? 9.258 -7.844 -25.172 1 57.69 289 ARG A O 1
ATOM 2419 N N . LEU A 1 290 ? 11.281 -8.109 -25.766 1 52.84 290 LEU A N 1
ATOM 2420 C CA . LEU A 1 290 ? 10.891 -8.781 -27 1 52.84 290 LEU A CA 1
ATOM 2421 C C . LEU A 1 290 ? 10.273 -10.148 -26.719 1 52.84 290 LEU A C 1
ATOM 2423 O O . LEU A 1 290 ? 9.289 -10.539 -27.344 1 52.84 290 LEU A O 1
ATOM 2427 N N . ASP A 1 291 ? 10.797 -10.695 -25.703 1 56.06 291 ASP A N 1
ATOM 2428 C CA . ASP A 1 291 ? 10.312 -12.047 -25.453 1 56.06 291 ASP A CA 1
ATOM 2429 C C . ASP A 1 291 ? 9.336 -12.062 -24.266 1 56.06 291 ASP A C 1
ATOM 2431 O O . ASP A 1 291 ? 8.766 -13.102 -23.938 1 56.06 291 ASP A O 1
ATOM 2435 N N . LYS A 1 292 ? 8.992 -10.914 -23.797 1 56.44 292 LYS A N 1
ATOM 2436 C CA . LYS A 1 292 ? 8.031 -10.758 -22.719 1 56.44 292 LYS A CA 1
ATOM 2437 C C . LYS A 1 292 ? 8.234 -11.836 -21.656 1 56.44 292 LYS A C 1
ATOM 2439 O O . LYS A 1 292 ? 7.266 -12.312 -21.047 1 56.44 292 LYS A O 1
ATOM 2444 N N . LYS A 1 293 ? 9.406 -12.219 -21.5 1 63.06 293 LYS A N 1
ATOM 2445 C CA . LYS A 1 293 ? 9.656 -13.383 -20.656 1 63.06 293 LYS A CA 1
ATOM 2446 C C . LYS A 1 293 ? 10.281 -12.961 -19.328 1 63.06 293 LYS A C 1
ATOM 2448 O O . LYS A 1 293 ? 10.547 -13.805 -18.469 1 63.06 293 LYS A O 1
ATOM 2453 N N . SER A 1 294 ? 10.43 -11.758 -19.219 1 73 294 SER A N 1
ATOM 2454 C CA . SER A 1 294 ? 11.109 -11.352 -17.984 1 73 294 SER A CA 1
ATOM 2455 C C . SER A 1 294 ? 10.297 -10.289 -17.234 1 73 294 SER A C 1
ATOM 2457 O O . SER A 1 294 ? 9.648 -9.453 -17.859 1 73 294 SER A O 1
ATOM 2459 N N . THR A 1 295 ? 10.344 -10.367 -15.961 1 70.56 295 THR A N 1
ATOM 2460 C CA . THR A 1 295 ? 9.617 -9.422 -15.117 1 70.56 295 THR A CA 1
ATOM 2461 C C . THR A 1 295 ? 10.469 -8.188 -14.828 1 70.56 295 THR A C 1
ATOM 2463 O O . THR A 1 295 ? 9.945 -7.145 -14.438 1 70.56 295 THR A O 1
ATOM 2466 N N . GLY A 1 296 ? 11.789 -8.328 -15.023 1 78.25 296 GLY A N 1
ATOM 2467 C CA . GLY A 1 296 ? 12.719 -7.254 -14.688 1 78.25 296 GLY A CA 1
ATOM 2468 C C . GLY A 1 296 ? 12.883 -7.055 -13.195 1 78.25 296 GLY A C 1
ATOM 2469 O O . GLY A 1 296 ? 13.438 -6.047 -12.758 1 78.25 296 GLY A O 1
ATOM 2470 N N . ILE A 1 297 ? 12.438 -8 -12.43 1 83.06 297 ILE A N 1
ATOM 2471 C CA . ILE A 1 297 ? 12.492 -7.848 -10.977 1 83.06 297 ILE A CA 1
ATOM 2472 C C . ILE A 1 297 ? 13.641 -8.68 -10.406 1 83.06 297 ILE A C 1
ATOM 2474 O O . ILE A 1 297 ? 14.148 -8.383 -9.328 1 83.06 297 ILE A O 1
ATOM 2478 N N . GLY A 1 298 ? 14.094 -9.609 -11.133 1 88.69 298 GLY A N 1
ATOM 2479 C CA . GLY A 1 298 ? 15.086 -10.539 -10.625 1 88.69 298 GLY A CA 1
ATOM 2480 C C . GLY A 1 298 ? 16.359 -9.859 -10.148 1 88.69 298 GLY A C 1
ATOM 2481 O O . GLY A 1 298 ? 16.719 -9.969 -8.977 1 88.69 298 GLY A O 1
ATOM 2482 N N . LEU A 1 299 ? 16.938 -9.102 -11.039 1 92.56 299 LEU A N 1
ATOM 2483 C CA . LEU A 1 299 ? 18.203 -8.461 -10.711 1 92.56 299 LEU A CA 1
ATOM 2484 C C . LEU A 1 299 ? 18 -7.34 -9.703 1 92.56 299 LEU A C 1
ATOM 2486 O O . LEU A 1 299 ? 18.875 -7.09 -8.859 1 92.56 299 LEU A O 1
ATOM 2490 N N . TYR A 1 300 ? 16.906 -6.746 -9.812 1 90 300 TYR A N 1
ATOM 2491 C CA . TYR A 1 300 ? 16.547 -5.746 -8.812 1 90 300 TYR A CA 1
ATOM 2492 C C . TYR A 1 300 ? 16.531 -6.355 -7.414 1 90 300 TYR A C 1
ATOM 2494 O O . TYR A 1 300 ? 17.109 -5.805 -6.48 1 90 300 TYR A O 1
ATOM 2502 N N . LEU A 1 301 ? 15.891 -7.504 -7.297 1 90.31 301 LEU A N 1
ATOM 2503 C CA . LEU A 1 301 ? 15.82 -8.203 -6.02 1 90.31 301 LEU A CA 1
ATOM 2504 C C . LEU A 1 301 ? 17.203 -8.617 -5.547 1 90.31 301 LEU A C 1
ATOM 2506 O O . LEU A 1 301 ? 17.531 -8.5 -4.359 1 90.31 301 LEU A O 1
ATOM 2510 N N . CYS A 1 302 ? 17.969 -9.086 -6.473 1 95.5 302 CYS A N 1
ATOM 2511 C CA . CYS A 1 302 ? 19.328 -9.484 -6.129 1 95.5 302 CYS A CA 1
ATOM 2512 C C . CYS A 1 302 ? 20.094 -8.328 -5.5 1 95.5 302 CYS A C 1
ATOM 2514 O O . CYS A 1 302 ? 20.719 -8.484 -4.449 1 95.5 302 CYS A O 1
ATOM 2516 N N . LYS A 1 303 ? 20.047 -7.184 -6.094 1 95.56 303 LYS A N 1
ATOM 2517 C CA . LYS A 1 303 ? 20.734 -6.004 -5.594 1 95.56 303 LYS A CA 1
ATOM 2518 C C . LYS A 1 303 ? 20.234 -5.609 -4.211 1 95.56 303 LYS A C 1
ATOM 2520 O O . LYS A 1 303 ? 21.031 -5.332 -3.309 1 95.56 303 LYS A O 1
ATOM 2525 N N . LYS A 1 304 ? 18.969 -5.648 -4.043 1 92.25 304 LYS A N 1
ATOM 2526 C CA . LYS A 1 304 ? 18.391 -5.293 -2.754 1 92.25 304 LYS A CA 1
ATOM 2527 C C . LYS A 1 304 ? 18.844 -6.25 -1.657 1 92.25 304 LYS A C 1
ATOM 2529 O O . LYS A 1 304 ? 19.219 -5.82 -0.565 1 92.25 304 LYS A O 1
ATOM 2534 N N . ILE A 1 305 ? 18.781 -7.48 -1.966 1 94.5 305 ILE A N 1
ATOM 2535 C CA . ILE A 1 305 ? 19.156 -8.516 -1.007 1 94.5 305 ILE A CA 1
ATOM 2536 C C . ILE A 1 305 ? 20.625 -8.359 -0.643 1 94.5 305 ILE A C 1
ATOM 2538 O O . ILE A 1 305 ? 20.984 -8.359 0.538 1 94.5 305 ILE A O 1
ATOM 2542 N N . LEU A 1 306 ? 21.453 -8.18 -1.613 1 96.44 306 LEU A N 1
ATOM 2543 C CA . LEU A 1 306 ? 22.891 -8.07 -1.381 1 96.44 306 LEU A CA 1
ATOM 2544 C C . LEU A 1 306 ? 23.219 -6.812 -0.586 1 96.44 306 LEU A C 1
ATOM 2546 O O . LEU A 1 306 ? 24.078 -6.84 0.293 1 96.44 306 LEU A O 1
ATOM 2550 N N . ASN A 1 307 ? 22.531 -5.742 -0.847 1 93.88 307 ASN A N 1
ATOM 2551 C CA . ASN A 1 307 ? 22.719 -4.531 -0.055 1 93.88 307 ASN A CA 1
ATOM 2552 C C . ASN A 1 307 ? 22.406 -4.773 1.42 1 93.88 307 ASN A C 1
ATOM 2554 O O . ASN A 1 307 ? 23.156 -4.336 2.295 1 93.88 307 ASN A O 1
ATOM 2558 N N . LYS A 1 308 ? 21.375 -5.457 1.639 1 92.25 308 LYS A N 1
ATOM 2559 C CA . LYS A 1 308 ? 20.969 -5.742 3.014 1 92.25 308 LYS A CA 1
ATOM 2560 C C . LYS A 1 308 ? 21.984 -6.668 3.695 1 92.25 308 LYS A C 1
ATOM 2562 O O . LYS A 1 308 ? 22.156 -6.613 4.914 1 92.25 308 LYS A O 1
ATOM 2567 N N . LEU A 1 309 ? 22.609 -7.449 2.912 1 94.25 309 LEU A N 1
ATOM 2568 C CA . LEU A 1 309 ? 23.625 -8.359 3.424 1 94.25 309 LEU A CA 1
ATOM 2569 C C . LEU A 1 309 ? 25 -7.68 3.48 1 94.25 309 LEU A C 1
ATOM 2571 O O . LEU A 1 309 ? 25.984 -8.305 3.855 1 94.25 309 LEU A O 1
ATOM 2575 N N . SER A 1 310 ? 25.062 -6.41 3.037 1 93.31 310 SER A N 1
ATOM 2576 C CA . SER A 1 310 ? 26.281 -5.625 2.963 1 93.31 310 SER A CA 1
ATOM 2577 C C . SER A 1 310 ? 27.266 -6.223 1.957 1 93.31 310 SER A C 1
ATOM 2579 O O . SER A 1 310 ? 28.469 -6.285 2.217 1 93.31 310 SER A O 1
ATOM 2581 N N . HIS A 1 311 ? 26.703 -6.855 0.936 1 95.81 311 HIS A N 1
ATOM 2582 C CA . HIS A 1 311 ? 27.469 -7.305 -0.223 1 95.81 311 HIS A CA 1
ATOM 2583 C C . HIS A 1 311 ? 27.25 -6.383 -1.418 1 95.81 311 HIS A C 1
ATOM 2585 O O . HIS A 1 311 ? 26.344 -5.551 -1.406 1 95.81 311 HIS A O 1
ATOM 2591 N N . ASN A 1 312 ? 28.188 -6.465 -2.367 1 95.62 312 ASN A N 1
ATOM 2592 C CA . ASN A 1 312 ? 28.047 -5.648 -3.57 1 95.62 312 ASN A CA 1
ATOM 2593 C C . ASN A 1 312 ? 27.969 -6.516 -4.828 1 95.62 312 ASN A C 1
ATOM 2595 O O . ASN A 1 312 ? 28.562 -7.594 -4.875 1 95.62 312 ASN A O 1
ATOM 2599 N N . ILE A 1 313 ? 27.234 -6.031 -5.805 1 97.19 313 ILE A N 1
ATOM 2600 C CA . ILE A 1 313 ? 27.078 -6.762 -7.062 1 97.19 313 ILE A CA 1
ATOM 2601 C C . ILE A 1 313 ? 27.438 -5.848 -8.234 1 97.19 313 ILE A C 1
ATOM 2603 O O . ILE A 1 313 ? 27.094 -4.668 -8.234 1 97.19 313 ILE A O 1
ATOM 2607 N N . LYS A 1 314 ? 28.203 -6.336 -9.125 1 96.5 314 LYS A N 1
ATOM 2608 C CA . LYS A 1 314 ? 28.578 -5.652 -10.367 1 96.5 314 LYS A CA 1
ATOM 2609 C C . LYS A 1 314 ? 28.406 -6.57 -11.57 1 96.5 314 LYS A C 1
ATOM 2611 O O . LYS A 1 314 ? 28.641 -7.777 -11.477 1 96.5 314 LYS A O 1
ATOM 2616 N N . ILE A 1 315 ? 28 -5.973 -12.719 1 97.38 315 ILE A N 1
ATOM 2617 C CA . ILE A 1 315 ? 27.812 -6.762 -13.93 1 97.38 315 ILE A CA 1
ATOM 2618 C C . ILE A 1 315 ? 28.656 -6.18 -15.062 1 97.38 315 ILE A C 1
ATOM 2620 O O . ILE A 1 315 ? 28.672 -4.961 -15.266 1 97.38 315 ILE A O 1
ATOM 2624 N N . GLU A 1 316 ? 29.422 -7.043 -15.695 1 96.81 316 GLU A N 1
ATOM 2625 C CA . GLU A 1 316 ? 30.141 -6.75 -16.922 1 96.81 316 GLU A CA 1
ATOM 2626 C C . GLU A 1 316 ? 29.641 -7.605 -18.078 1 96.81 316 GLU A C 1
ATOM 2628 O O . GLU A 1 316 ? 29.438 -8.812 -17.938 1 96.81 316 GLU A O 1
ATOM 2633 N N . SER A 1 317 ? 29.375 -6.91 -19.203 1 96.44 317 SER A N 1
ATOM 2634 C CA . SER A 1 317 ? 28.812 -7.676 -20.312 1 96.44 317 SER A CA 1
ATOM 2635 C C . SER A 1 317 ? 29.125 -7.023 -21.641 1 96.44 317 SER A C 1
ATOM 2637 O O . SER A 1 317 ? 29.391 -5.82 -21.703 1 96.44 317 SER A O 1
ATOM 2639 N N . GLU A 1 318 ? 29.266 -7.836 -22.641 1 95.06 318 GLU A N 1
ATOM 2640 C CA . GLU A 1 318 ? 29.422 -7.422 -24.031 1 95.06 318 GLU A CA 1
ATOM 2641 C C . GLU A 1 318 ? 28.547 -8.266 -24.953 1 95.06 318 GLU A C 1
ATOM 2643 O O . GLU A 1 318 ? 28.438 -9.477 -24.781 1 95.06 318 GLU A O 1
ATOM 2648 N N . ILE A 1 319 ? 28.016 -7.617 -25.906 1 93.44 319 ILE A N 1
ATOM 2649 C CA . ILE A 1 319 ? 27.109 -8.297 -26.828 1 93.44 319 ILE A CA 1
ATOM 2650 C C . ILE A 1 319 ? 27.844 -9.453 -27.5 1 93.44 319 ILE A C 1
ATOM 2652 O O . ILE A 1 319 ? 29 -9.297 -27.922 1 93.44 319 ILE A O 1
ATOM 2656 N N . ASP A 1 320 ? 27.234 -10.57 -27.531 1 93.12 320 ASP A N 1
ATOM 2657 C CA . ASP A 1 320 ? 27.672 -11.781 -28.203 1 93.12 320 ASP A CA 1
ATOM 2658 C C . ASP A 1 320 ? 28.906 -12.383 -27.531 1 93.12 320 ASP A C 1
ATOM 2660 O O . ASP A 1 320 ? 29.547 -13.266 -28.094 1 93.12 320 ASP A O 1
ATOM 2664 N N . LYS A 1 321 ? 29.297 -11.891 -26.422 1 94.69 321 LYS A N 1
ATOM 2665 C CA . LYS A 1 321 ? 30.422 -12.445 -25.656 1 94.69 321 LYS A CA 1
ATOM 2666 C C . LYS A 1 321 ? 29.953 -13.078 -24.359 1 94.69 321 LYS A C 1
ATOM 2668 O O . LYS A 1 321 ? 30.531 -14.055 -23.891 1 94.69 321 LYS A O 1
ATOM 2673 N N . GLY A 1 322 ? 29.016 -12.445 -23.812 1 96.44 322 GLY A N 1
ATOM 2674 C CA . GLY A 1 322 ? 28.469 -13.008 -22.594 1 96.44 322 GLY A CA 1
ATOM 2675 C C . GLY A 1 322 ? 28.391 -12 -21.453 1 96.44 322 GLY A C 1
ATOM 2676 O O . GLY A 1 322 ? 28.469 -10.797 -21.688 1 96.44 322 GLY A O 1
ATOM 2677 N N . THR A 1 323 ? 28.047 -12.438 -20.328 1 97.25 323 THR A N 1
ATOM 2678 C CA . THR A 1 323 ? 27.844 -11.586 -19.156 1 97.25 323 THR A CA 1
ATOM 2679 C C . THR A 1 323 ? 28.578 -12.141 -17.938 1 97.25 323 THR A C 1
ATOM 2681 O O . THR A 1 323 ? 28.562 -13.352 -17.703 1 97.25 323 THR A O 1
ATOM 2684 N N . LYS A 1 324 ? 29.234 -11.266 -17.25 1 97.62 324 LYS A N 1
ATOM 2685 C CA . LYS A 1 324 ? 29.922 -11.586 -16 1 97.62 324 LYS A CA 1
ATOM 2686 C C . LYS A 1 324 ? 29.266 -10.883 -14.82 1 97.62 324 LYS A C 1
ATOM 2688 O O . LYS A 1 324 ? 29.25 -9.648 -14.766 1 97.62 324 LYS A O 1
ATOM 2693 N N . VAL A 1 325 ? 28.75 -11.648 -13.922 1 98.19 325 VAL A N 1
ATOM 2694 C CA . VAL A 1 325 ? 28.188 -11.094 -12.688 1 98.19 325 VAL A CA 1
ATOM 2695 C C . VAL A 1 325 ? 29.188 -11.289 -11.547 1 98.19 325 VAL A C 1
ATOM 2697 O O . VAL A 1 325 ? 29.609 -12.414 -11.273 1 98.19 325 VAL A O 1
ATOM 2700 N N . LYS A 1 326 ? 29.531 -10.25 -10.906 1 97.94 326 LYS A N 1
ATOM 2701 C CA . LYS A 1 326 ? 30.5 -10.281 -9.805 1 97.94 326 LYS A CA 1
ATOM 2702 C C . LYS A 1 326 ? 29.828 -9.922 -8.484 1 97.94 326 LYS A C 1
ATOM 2704 O O . LYS A 1 326 ? 29.188 -8.867 -8.367 1 97.94 326 LYS A O 1
ATOM 2709 N N . ILE A 1 327 ? 29.969 -10.766 -7.523 1 98.06 327 ILE A N 1
ATOM 2710 C CA . ILE A 1 327 ? 29.438 -10.516 -6.191 1 98.06 327 ILE A CA 1
ATOM 2711 C C . ILE A 1 327 ? 30.578 -10.375 -5.191 1 98.06 327 ILE A C 1
ATOM 2713 O O . ILE A 1 327 ? 31.312 -11.336 -4.934 1 98.06 327 ILE A O 1
ATOM 2717 N N . ASP A 1 328 ? 30.719 -9.203 -4.668 1 97.44 328 ASP A N 1
ATOM 2718 C CA . ASP A 1 328 ? 31.703 -8.945 -3.621 1 97.44 328 ASP A CA 1
ATOM 2719 C C . ASP A 1 328 ? 31.172 -9.367 -2.252 1 97.44 328 ASP A C 1
ATOM 2721 O O . ASP A 1 328 ? 30.281 -8.727 -1.704 1 97.44 328 ASP A O 1
ATOM 2725 N N . LEU A 1 329 ? 31.781 -10.383 -1.665 1 97.06 329 LEU A N 1
ATOM 2726 C CA . LEU A 1 329 ? 31.297 -10.961 -0.419 1 97.06 329 LEU A CA 1
ATOM 2727 C C . LEU A 1 329 ? 32.188 -10.578 0.75 1 97.06 329 LEU A C 1
ATOM 2729 O O . LEU A 1 329 ? 32.125 -11.195 1.814 1 97.06 329 LEU A O 1
ATOM 2733 N N . SER A 1 330 ? 32.938 -9.586 0.532 1 92 330 SER A N 1
ATOM 2734 C CA . SER A 1 330 ? 33.844 -9.141 1.6 1 92 330 SER A CA 1
ATOM 2735 C C . SER A 1 330 ? 33.062 -8.438 2.711 1 92 330 SER A C 1
ATOM 2737 O O . SER A 1 330 ? 32 -7.875 2.467 1 92 330 SER A O 1
ATOM 2739 N N . THR A 1 331 ? 33.281 -8.797 3.93 1 78.38 331 THR A N 1
ATOM 2740 C CA . THR A 1 331 ? 32.656 -8.148 5.066 1 78.38 331 THR A CA 1
ATOM 2741 C C . THR A 1 331 ? 33.469 -6.934 5.52 1 78.38 331 THR A C 1
ATOM 2743 O O . THR A 1 331 ? 34.688 -6.973 5.512 1 78.38 331 THR A O 1
ATOM 2746 N N . ILE A 1 332 ? 32.812 -5.773 5.523 1 58.94 332 ILE A N 1
ATOM 2747 C CA . ILE A 1 332 ? 33.531 -4.645 6.105 1 58.94 332 ILE A CA 1
ATOM 2748 C C . ILE A 1 332 ? 33.594 -4.781 7.625 1 58.94 332 ILE A C 1
ATOM 2750 O O . ILE A 1 332 ? 32.531 -4.973 8.258 1 58.94 332 ILE A O 1
ATOM 2754 N N . ASN A 1 333 ? 34.594 -5.309 8.172 1 52.78 333 ASN A N 1
ATOM 2755 C CA . ASN A 1 333 ? 34.781 -5.23 9.617 1 52.78 333 ASN A CA 1
ATOM 2756 C C . ASN A 1 333 ? 34.469 -3.834 10.141 1 52.78 333 ASN A C 1
ATOM 2758 O O . ASN A 1 333 ? 35.125 -2.861 9.781 1 52.78 333 ASN A O 1
ATOM 2762 N N . ILE A 1 334 ? 33.312 -3.416 10.273 1 46.06 334 ILE A N 1
ATOM 2763 C CA . ILE A 1 334 ? 33.125 -2.168 11.008 1 46.06 334 ILE A CA 1
ATOM 2764 C C . ILE A 1 334 ? 33.75 -2.283 12.383 1 46.06 334 ILE A C 1
ATOM 2766 O O . ILE A 1 334 ? 33.375 -3.121 13.195 1 46.06 334 ILE A O 1
ATOM 2770 N N . LYS A 1 335 ? 34.969 -1.923 12.594 1 35.84 335 LYS A N 1
ATOM 2771 C CA . LYS A 1 335 ? 35.5 -1.608 13.914 1 35.84 335 LYS A CA 1
ATOM 2772 C C . LYS A 1 335 ? 34.562 -0.675 14.68 1 35.84 335 LYS A C 1
ATOM 2774 O O . LYS A 1 335 ? 34.25 0.417 14.203 1 35.84 335 LYS A O 1
ATOM 2779 N N . ILE A 1 336 ? 33.625 -1.172 15.281 1 37 336 ILE A N 1
ATOM 2780 C CA . ILE A 1 336 ? 33.156 -0.31 16.359 1 37 336 ILE A CA 1
ATOM 2781 C C . ILE A 1 336 ? 34.344 0.244 17.141 1 37 336 ILE A C 1
ATOM 2783 O O . ILE A 1 336 ? 35.094 -0.516 17.734 1 37 336 ILE A O 1
ATOM 2787 N N . GLU A 1 337 ? 34.938 1.429 16.812 1 27.06 337 GLU A N 1
ATOM 2788 C CA . GLU A 1 337 ? 35.469 2.236 17.922 1 27.06 337 GLU A CA 1
ATOM 2789 C C . GLU A 1 337 ? 34.344 2.725 18.828 1 27.06 337 GLU A C 1
ATOM 2791 O O . GLU A 1 337 ? 33.25 3.033 18.344 1 27.06 337 GLU A O 1
ATOM 2796 N N . MET B 1 1 ? -23.828 30.766 11.156 1 57.94 1 MET B N 1
ATOM 2797 C CA . MET B 1 1 ? -23.531 30.656 12.586 1 57.94 1 MET B CA 1
ATOM 2798 C C . MET B 1 1 ? -24.734 31.078 13.422 1 57.94 1 MET B C 1
ATOM 2800 O O . MET B 1 1 ? -25.344 32.125 13.164 1 57.94 1 MET B O 1
ATOM 2804 N N . ASP B 1 2 ? -25.141 30.312 14.188 1 62 2 ASP B N 1
ATOM 2805 C CA . ASP B 1 2 ? -26.266 30.594 15.055 1 62 2 ASP B CA 1
ATOM 2806 C C . ASP B 1 2 ? -25.969 31.75 16 1 62 2 ASP B C 1
ATOM 2808 O O . ASP B 1 2 ? -24.797 32.094 16.203 1 62 2 ASP B O 1
ATOM 2812 N N . GLU B 1 3 ? -26.891 32.5 16.453 1 63.91 3 GLU B N 1
ATOM 2813 C CA . GLU B 1 3 ? -26.812 33.656 17.344 1 63.91 3 GLU B CA 1
ATOM 2814 C C . GLU B 1 3 ? -25.922 33.375 18.547 1 63.91 3 GLU B C 1
ATOM 2816 O O . GLU B 1 3 ? -25.125 34.219 18.953 1 63.91 3 GLU B O 1
ATOM 2821 N N . ASN B 1 4 ? -26.016 32.219 19.031 1 64.69 4 ASN B N 1
ATOM 2822 C CA . ASN B 1 4 ? -25.203 31.797 20.156 1 64.69 4 ASN B CA 1
ATOM 2823 C C . ASN B 1 4 ? -23.719 31.703 19.781 1 64.69 4 ASN B C 1
ATOM 2825 O O . ASN B 1 4 ? -22.859 32.031 20.594 1 64.69 4 ASN B O 1
ATOM 2829 N N . GLY B 1 5 ? -23.547 31.453 18.516 1 70.69 5 GLY B N 1
ATOM 2830 C CA . GLY B 1 5 ? -22.172 31.375 18.031 1 70.69 5 GLY B CA 1
ATOM 2831 C C . GLY B 1 5 ? -21.516 32.75 17.906 1 70.69 5 GLY B C 1
ATOM 2832 O O . GLY B 1 5 ? -20.359 32.906 18.266 1 70.69 5 GLY B O 1
ATOM 2833 N N . LYS B 1 6 ? -22.406 33.719 17.578 1 77.12 6 LYS B N 1
ATOM 2834 C CA . LYS B 1 6 ? -21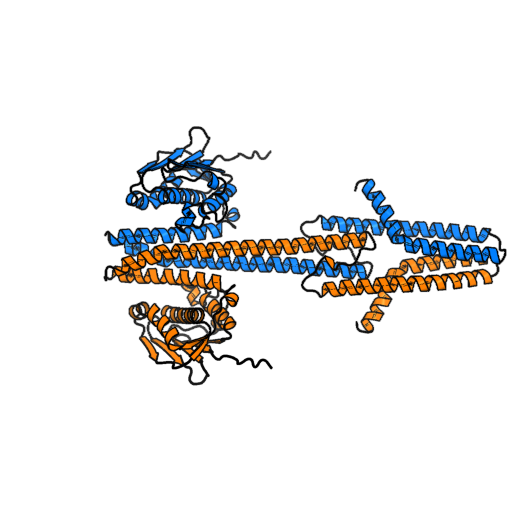.891 35.062 17.422 1 77.12 6 LYS B CA 1
ATOM 2835 C C . LYS B 1 6 ? -21.562 35.688 18.766 1 77.12 6 LYS B C 1
ATOM 2837 O O . LYS B 1 6 ? -20.547 36.375 18.906 1 77.12 6 LYS B O 1
ATOM 2842 N N . PHE B 1 7 ? -22.438 35.469 19.734 1 81.06 7 PHE B N 1
ATOM 2843 C CA . PHE B 1 7 ? -22.203 36.031 21.078 1 81.06 7 PHE B CA 1
ATOM 2844 C C . PHE B 1 7 ? -20.938 35.438 21.688 1 81.06 7 PHE B C 1
ATOM 2846 O O . PHE B 1 7 ? -20.141 36.156 22.297 1 81.06 7 PHE B O 1
ATOM 2853 N N . LYS B 1 8 ? -20.719 34.188 21.5 1 81.25 8 LYS B N 1
ATOM 2854 C CA . LYS B 1 8 ? -19.516 33.531 22.016 1 81.25 8 LYS B CA 1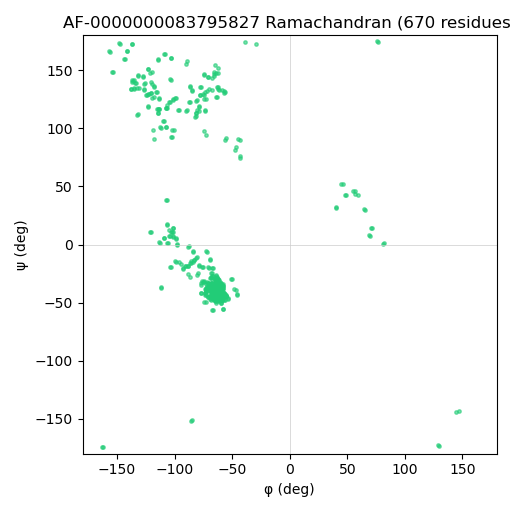
ATOM 2855 C C . LYS B 1 8 ? -18.266 34.094 21.359 1 81.25 8 LYS B C 1
ATOM 2857 O O . LYS B 1 8 ? -17.234 34.25 22.016 1 81.25 8 LYS B O 1
ATOM 2862 N N . LEU B 1 9 ? -18.438 34.5 20.125 1 85.94 9 LEU B N 1
ATOM 2863 C CA . LEU B 1 9 ? -17.297 35.062 19.406 1 85.94 9 LEU B CA 1
ATOM 2864 C C . LEU B 1 9 ? -16.953 36.438 19.938 1 85.94 9 LEU B C 1
ATOM 2866 O O . LEU B 1 9 ? -15.773 36.781 20.078 1 85.94 9 LEU B O 1
ATOM 2870 N N . ILE B 1 10 ? -18 37.219 20.281 1 86.56 10 ILE B N 1
ATOM 2871 C CA . ILE B 1 10 ? -17.812 38.562 20.828 1 86.56 10 ILE B CA 1
ATOM 2872 C C . ILE B 1 10 ? -17.109 38.469 22.188 1 86.56 10 ILE B C 1
ATOM 2874 O O . ILE B 1 10 ? -16.156 39.219 22.438 1 86.56 10 ILE B O 1
ATOM 2878 N N . ILE B 1 11 ? -17.531 37.625 22.969 1 85.88 11 ILE B N 1
ATOM 2879 C CA . ILE B 1 11 ? -16.922 37.406 24.281 1 85.88 11 ILE B CA 1
ATOM 2880 C C . ILE B 1 11 ? -15.469 37 24.125 1 85.88 11 ILE B C 1
ATOM 2882 O O . ILE B 1 11 ? -14.594 37.5 24.844 1 85.88 11 ILE B O 1
ATOM 2886 N N . SER B 1 12 ? -15.281 36.062 23.203 1 85.69 12 SER B N 1
ATOM 2887 C CA . SER B 1 12 ? -13.922 35.594 22.984 1 85.69 12 SER B CA 1
ATOM 2888 C C . SER B 1 12 ? -13.008 36.688 22.484 1 85.69 12 SER B C 1
ATOM 2890 O O . SER B 1 12 ? -11.836 36.75 22.859 1 85.69 12 SER B O 1
ATOM 2892 N N . TYR B 1 13 ? -13.594 37.594 21.672 1 86.94 13 TYR B N 1
ATOM 2893 C CA . TYR B 1 13 ? -12.82 38.719 21.172 1 86.94 13 TYR B CA 1
ATOM 2894 C C . TYR B 1 13 ? -12.391 39.656 22.312 1 86.94 13 TYR B C 1
ATOM 2896 O O . TYR B 1 13 ? -11.227 40.031 22.406 1 86.94 13 TYR B O 1
ATOM 2904 N N . PHE B 1 14 ? -13.32 39.938 23.188 1 86.69 14 PHE B N 1
ATOM 2905 C CA . PHE B 1 14 ? -13.016 40.812 24.312 1 86.69 14 PHE B CA 1
ATOM 2906 C C . PHE B 1 14 ? -12.047 40.156 25.281 1 86.69 14 PHE B C 1
ATOM 2908 O O . PHE B 1 14 ? -11.188 40.812 25.859 1 86.69 14 PHE B O 1
ATOM 2915 N N . LYS B 1 15 ? -12.219 38.844 25.438 1 82.56 15 LYS B N 1
ATOM 2916 C CA . LYS B 1 15 ? -11.25 38.125 26.234 1 82.56 15 LYS B CA 1
ATOM 2917 C C . LYS B 1 15 ? -9.859 38.156 25.609 1 82.56 15 LYS B C 1
ATOM 2919 O O . LYS B 1 15 ? -8.852 38.25 26.328 1 82.56 15 LYS B O 1
ATOM 2924 N N . PHE B 1 16 ? -9.836 38.219 24.312 1 80.06 16 PHE B N 1
ATOM 2925 C CA . PHE B 1 16 ? -8.594 38.312 23.562 1 80.06 16 PHE B CA 1
ATOM 2926 C C . PHE B 1 16 ? -7.922 39.656 23.766 1 80.06 16 PHE B C 1
ATOM 2928 O O . PHE B 1 16 ? -6.699 39.75 23.906 1 80.06 16 PHE B O 1
ATOM 2935 N N . ARG B 1 17 ? -8.727 40.656 23.859 1 84.88 17 ARG B N 1
ATOM 2936 C CA . ARG B 1 17 ? -8.195 42.031 23.906 1 84.88 17 ARG B CA 1
ATOM 2937 C C . ARG B 1 17 ? -8.195 42.562 25.328 1 84.88 17 ARG B C 1
ATOM 2939 O O . ARG B 1 17 ? -7.941 43.75 25.547 1 84.88 17 ARG B O 1
ATOM 2946 N N . ILE B 1 18 ? -8.453 41.656 26.344 1 85.94 18 ILE B N 1
ATOM 2947 C CA . ILE B 1 18 ? -8.664 42.094 27.719 1 85.94 18 ILE B CA 1
ATOM 2948 C C . ILE B 1 18 ? -7.41 42.781 28.234 1 85.94 18 ILE B C 1
ATOM 2950 O O . ILE B 1 18 ? -7.508 43.75 28.984 1 85.94 18 ILE B O 1
ATOM 2954 N N . LYS B 1 19 ? -6.25 42.312 27.859 1 84.38 19 LYS B N 1
ATOM 2955 C CA . LYS B 1 19 ? -5.016 42.938 28.359 1 84.38 19 LYS B CA 1
ATOM 2956 C C . LYS B 1 19 ? -4.875 44.375 27.875 1 84.38 19 LYS B C 1
ATOM 2958 O O . LYS B 1 19 ? -4.473 45.25 28.641 1 84.38 19 LYS B O 1
ATOM 2963 N N . GLU B 1 20 ? -5.262 44.594 26.641 1 83.31 20 GLU B N 1
ATOM 2964 C CA . GLU B 1 20 ? -5.199 45.938 26.078 1 83.31 20 GLU B CA 1
ATOM 2965 C C . GLU B 1 20 ? -6.215 46.844 26.719 1 83.31 20 GLU B C 1
ATOM 2967 O O . GLU B 1 20 ? -5.922 48.031 26.984 1 83.31 20 GLU B O 1
ATOM 2972 N N . ILE B 1 21 ? -7.355 46.344 27.047 1 85.88 21 ILE B N 1
ATOM 2973 C CA . ILE B 1 21 ? -8.414 47.125 27.688 1 85.88 21 ILE B CA 1
ATOM 2974 C C . ILE B 1 21 ? -7.977 47.531 29.109 1 85.88 21 ILE B C 1
ATOM 2976 O O . ILE B 1 21 ? -8.148 48.656 29.516 1 85.88 21 ILE B O 1
ATOM 2980 N N . ILE B 1 22 ? -7.332 46.625 29.734 1 89.06 22 ILE B N 1
ATOM 2981 C CA . ILE B 1 22 ? -6.875 46.844 31.094 1 89.06 22 ILE B CA 1
ATOM 2982 C C . ILE B 1 22 ? -5.801 47.938 31.094 1 89.06 22 ILE B C 1
ATOM 2984 O O . ILE B 1 22 ? -5.82 48.844 31.938 1 89.06 22 ILE B O 1
ATOM 2988 N N . ILE B 1 23 ? -4.902 47.906 30.156 1 87.88 23 ILE B N 1
ATOM 2989 C CA . ILE B 1 23 ? -3.828 48.875 30.078 1 87.88 23 ILE B CA 1
ATOM 2990 C C . ILE B 1 23 ? -4.414 50.281 29.797 1 87.88 23 ILE B C 1
ATOM 2992 O O . ILE B 1 23 ? -3.969 51.25 30.375 1 87.88 23 ILE B O 1
ATOM 2996 N N . PHE B 1 24 ? -5.445 50.375 29 1 86.25 24 PHE B N 1
ATOM 2997 C CA . PHE B 1 24 ? -6.105 51.656 28.688 1 86.25 24 PHE B CA 1
ATOM 2998 C C . PHE B 1 24 ? -6.785 52.219 29.922 1 86.25 24 PHE B C 1
ATOM 3000 O O . PHE B 1 24 ? -6.723 53.438 30.172 1 86.25 24 PHE B O 1
ATOM 3007 N N . LEU B 1 25 ? -7.359 51.344 30.734 1 89.12 25 LEU B N 1
ATOM 3008 C CA . LEU B 1 25 ? -8.016 51.781 31.953 1 89.12 25 LEU B CA 1
ATOM 3009 C C . LEU B 1 25 ? -6.992 52.281 32.969 1 89.12 25 LEU B C 1
ATOM 3011 O O . LEU B 1 25 ? -7.238 53.25 33.656 1 89.12 25 LEU B O 1
ATOM 3015 N N . ILE B 1 26 ? -5.863 51.625 32.969 1 92.31 26 ILE B N 1
ATOM 3016 C CA . ILE B 1 26 ? -4.793 52.062 33.875 1 92.31 26 ILE B CA 1
ATOM 3017 C C . ILE B 1 26 ? -4.281 53.438 33.438 1 92.31 26 ILE B C 1
ATOM 3019 O O . ILE B 1 26 ? -4.082 54.312 34.281 1 92.31 26 ILE B O 1
ATOM 3023 N N . PHE B 1 27 ? -4.125 53.719 32.188 1 89.69 27 PHE B N 1
ATOM 3024 C CA . PHE B 1 27 ? -3.682 55 31.656 1 89.69 27 PHE B CA 1
ATOM 3025 C C . PHE B 1 27 ? -4.684 56.094 32 1 89.69 27 PHE B C 1
ATOM 3027 O O . PHE B 1 27 ? -4.293 57.188 32.438 1 89.69 27 PHE B O 1
ATOM 3034 N N . SER B 1 28 ? -6 55.75 31.891 1 88.81 28 SER B N 1
ATOM 3035 C CA . SER B 1 28 ? -7.055 56.688 32.219 1 88.81 28 SER B CA 1
ATOM 3036 C C . SER B 1 28 ? -7.039 57.031 33.688 1 88.81 28 SER B C 1
ATOM 3038 O O . SER B 1 28 ? -7.188 58.188 34.062 1 88.81 28 SER B O 1
ATOM 3040 N N . LEU B 1 29 ? -6.781 56.031 34.438 1 91.81 29 LEU B N 1
ATOM 3041 C CA . LEU B 1 29 ? -6.727 56.25 35.875 1 91.81 29 LEU B CA 1
ATOM 3042 C C . LEU B 1 29 ? -5.547 57.125 36.25 1 91.81 29 LEU B C 1
ATOM 3044 O O . LEU B 1 29 ? -5.68 58 37.125 1 91.81 29 LEU B O 1
ATOM 3048 N N . ILE B 1 30 ? -4.41 56.906 35.656 1 92.31 30 ILE B N 1
ATOM 3049 C CA . ILE B 1 30 ? -3.209 57.688 35.938 1 92.31 30 ILE B CA 1
ATOM 3050 C C . ILE B 1 30 ? -3.473 59.156 35.625 1 92.31 30 ILE B C 1
ATOM 3052 O O . ILE B 1 30 ? -3.166 60.031 36.438 1 92.31 30 ILE B O 1
ATOM 3056 N N . PHE B 1 31 ? -4.105 59.531 34.562 1 89.94 31 PHE B N 1
ATOM 3057 C CA . PHE B 1 31 ? -4.379 60.906 34.188 1 89.94 31 PHE B CA 1
ATOM 3058 C C . PHE B 1 31 ? -5.406 61.531 35.094 1 89.94 31 PHE B C 1
ATOM 3060 O O . PHE B 1 31 ? -5.293 62.719 35.469 1 89.94 31 PHE B O 1
ATOM 3067 N N . THR B 1 32 ? -6.383 60.719 35.531 1 90.56 32 THR B N 1
ATOM 3068 C CA . THR B 1 32 ? -7.387 61.219 36.438 1 90.56 32 THR B CA 1
ATOM 3069 C C . THR B 1 32 ? -6.746 61.594 37.781 1 90.56 32 THR B C 1
ATOM 3071 O O . THR B 1 32 ? -7.039 62.656 38.312 1 90.56 32 THR B O 1
ATOM 3074 N N . ILE B 1 33 ? -5.863 60.75 38.219 1 93 33 ILE B N 1
ATOM 3075 C CA . ILE B 1 33 ? -5.172 61 39.469 1 93 33 ILE B CA 1
ATOM 3076 C C . ILE B 1 33 ? -4.316 62.25 39.344 1 93 33 ILE B C 1
ATOM 3078 O O . ILE B 1 33 ? -4.301 63.094 40.25 1 93 33 ILE B O 1
ATOM 3082 N N . MET B 1 34 ? -3.582 62.438 38.188 1 90.12 34 MET B N 1
ATOM 3083 C CA . MET B 1 34 ? -2.742 63.594 37.969 1 90.12 34 MET B CA 1
ATOM 3084 C C . MET B 1 34 ? -3.58 64.875 37.969 1 90.12 34 MET B C 1
ATOM 3086 O O . MET B 1 34 ? -3.186 65.875 38.531 1 90.12 34 MET B O 1
ATOM 3090 N N . PHE B 1 35 ? -4.773 64.812 37.438 1 89.81 35 PHE B N 1
ATOM 3091 C CA . PHE B 1 35 ? -5.672 66 37.406 1 89.81 35 PHE B CA 1
ATOM 3092 C C . PHE B 1 35 ? -6.148 66.375 38.781 1 89.81 35 PHE B C 1
ATOM 3094 O O . PHE B 1 35 ? -6.219 67.562 39.125 1 89.81 35 PHE B O 1
ATOM 3101 N N . PHE B 1 36 ? -6.398 65.375 39.531 1 91.44 36 PHE B N 1
ATOM 3102 C CA . PHE B 1 36 ? -6.879 65.625 40.906 1 91.44 36 PHE B CA 1
ATOM 3103 C C . PHE B 1 36 ? -5.773 66.188 41.781 1 91.44 36 PHE B C 1
ATOM 3105 O O . PHE B 1 36 ? -6 67.125 42.531 1 91.44 36 PHE B O 1
ATOM 3112 N N . LEU B 1 37 ? -4.625 65.562 41.656 1 92.5 37 LEU B N 1
ATOM 3113 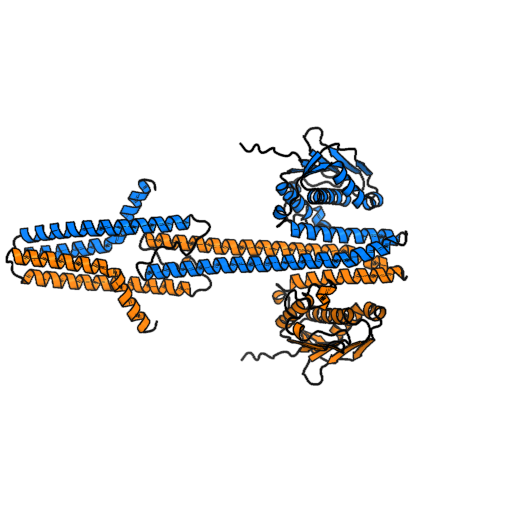C CA . LEU B 1 37 ? -3.508 66 42.5 1 92.5 37 LEU B CA 1
ATOM 3114 C C . LEU B 1 37 ? -3.127 67.438 42.219 1 92.5 37 LEU B C 1
ATOM 3116 O O . LEU B 1 37 ? -2.742 68.188 43.156 1 92.5 37 LEU B O 1
ATOM 3120 N N . TYR B 1 38 ? -3.283 67.938 41.031 1 92.38 38 TYR B N 1
ATOM 3121 C CA . TYR B 1 38 ? -2.889 69.312 40.688 1 92.38 38 TYR B CA 1
ATOM 3122 C C . TYR B 1 38 ? -4.086 70.25 40.719 1 92.38 38 TYR B C 1
ATOM 3124 O O . TYR B 1 38 ? -3.996 71.375 40.25 1 92.38 38 TYR B O 1
ATOM 3132 N N . ASN B 1 39 ? -5.246 69.75 41.125 1 91.44 39 ASN B N 1
ATOM 3133 C CA . ASN B 1 39 ? -6.48 70.562 41.25 1 91.44 39 ASN B CA 1
ATOM 3134 C C . ASN B 1 39 ? -6.852 71.25 39.969 1 91.44 39 ASN B C 1
ATOM 3136 O O . ASN B 1 39 ? -7.137 72.438 39.938 1 91.44 39 ASN B O 1
ATOM 3140 N N . LEU B 1 40 ? -6.789 70.5 38.938 1 90.31 40 LEU B N 1
ATOM 3141 C CA . LEU B 1 40 ? -7.129 71 37.625 1 90.31 40 LEU B CA 1
ATOM 3142 C C . LEU B 1 40 ? -8.617 70.812 37.344 1 90.31 40 LEU B C 1
ATOM 3144 O O . LEU B 1 40 ? -9.266 69.938 37.938 1 90.31 40 LEU B O 1
ATOM 3148 N N . PRO B 1 41 ? -9.094 71.625 36.406 1 90.94 41 PRO B N 1
ATOM 3149 C CA . PRO B 1 41 ? -10.5 71.438 36.031 1 90.94 41 PRO B CA 1
ATOM 3150 C C . PRO B 1 41 ? -10.766 70.062 35.344 1 90.94 41 PRO B C 1
ATOM 3152 O O . PRO B 1 41 ? -9.938 69.625 34.531 1 90.94 41 PRO B O 1
ATOM 3155 N N . ILE B 1 42 ? -11.93 69.562 35.562 1 90.56 42 ILE B N 1
ATOM 3156 C CA . ILE B 1 42 ? -12.242 68.188 35.125 1 90.56 42 ILE B CA 1
ATOM 3157 C C . ILE B 1 42 ? -12.711 68.188 33.688 1 90.56 42 ILE B C 1
ATOM 3159 O O . ILE B 1 42 ? -12.68 67.188 33 1 90.56 42 ILE B O 1
ATOM 3163 N N . GLU B 1 43 ? -13.055 69.312 33.125 1 90.81 43 GLU B N 1
ATOM 3164 C CA . GLU B 1 43 ? -13.672 69.438 31.797 1 90.81 43 GLU B CA 1
ATOM 3165 C C . GLU B 1 43 ? -12.727 68.938 30.703 1 90.81 43 GLU B C 1
ATOM 3167 O O . GLU B 1 43 ? -13.102 68.062 29.891 1 90.81 43 GLU B O 1
ATOM 3172 N N . PRO B 1 44 ? -11.469 69.375 30.719 1 89.81 44 PRO B N 1
ATOM 3173 C CA . PRO B 1 44 ? -10.57 68.875 29.672 1 89.81 44 PRO B CA 1
ATOM 3174 C C . PRO B 1 44 ? -10.32 67.375 29.766 1 89.81 44 PRO B C 1
ATOM 3176 O O . PRO B 1 44 ? -10.133 66.688 28.75 1 89.81 44 PRO B O 1
ATOM 3179 N N . LEU B 1 45 ? -10.32 66.875 30.906 1 90.19 45 LEU B N 1
ATOM 3180 C CA . LEU B 1 45 ? -10.141 65.438 31.125 1 90.19 45 LEU B CA 1
ATOM 3181 C C . LEU B 1 45 ? -11.312 64.625 30.547 1 90.19 45 LEU B C 1
ATOM 3183 O O . LEU B 1 45 ? -11.117 63.625 29.859 1 90.19 45 LEU B O 1
ATOM 3187 N N . LEU B 1 46 ? -12.516 65.062 30.859 1 91.06 46 LEU B N 1
ATOM 3188 C CA . LEU B 1 46 ? -13.719 64.375 30.391 1 91.06 46 LEU B CA 1
ATOM 3189 C C . LEU B 1 46 ? -13.805 64.438 28.859 1 91.06 46 LEU B C 1
ATOM 3191 O O . LEU B 1 46 ? -14.125 63.406 28.234 1 91.06 46 LEU B O 1
ATOM 3195 N N . TYR B 1 47 ? -13.445 65.625 28.297 1 91.94 47 TYR B N 1
ATOM 3196 C CA . TYR B 1 47 ? -13.461 65.75 26.844 1 91.94 47 TYR B CA 1
ATOM 3197 C C . TYR B 1 47 ? -12.398 64.875 26.219 1 91.94 47 TYR B C 1
ATOM 3199 O O . TYR B 1 47 ? -12.633 64.25 25.188 1 91.94 47 TYR B O 1
ATOM 3207 N N . GLY B 1 48 ? -11.242 64.812 26.859 1 90.12 48 GLY B N 1
ATOM 3208 C CA . GLY B 1 48 ? -10.203 63.938 26.391 1 90.12 48 GLY B CA 1
ATOM 3209 C C . GLY B 1 48 ? -10.617 62.469 26.422 1 90.12 48 GLY B C 1
ATOM 3210 O O . GLY B 1 48 ? -10.414 61.75 25.438 1 90.12 48 GLY B O 1
ATOM 3211 N N . PHE B 1 49 ? -11.242 62.062 27.469 1 91.44 49 PHE B N 1
ATOM 3212 C CA . PHE B 1 49 ? -11.711 60.688 27.609 1 91.44 49 PHE B CA 1
ATOM 3213 C C . PHE B 1 49 ? -12.773 60.375 26.562 1 91.44 49 PHE B C 1
ATOM 3215 O O . PHE B 1 49 ? -12.789 59.281 25.984 1 91.44 49 PHE B O 1
ATOM 3222 N N . LEU B 1 50 ? -13.672 61.312 26.359 1 92.69 50 LEU B N 1
ATOM 3223 C CA . LEU B 1 50 ? -14.734 61.125 25.375 1 92.69 50 LEU B CA 1
ATOM 3224 C C . LEU B 1 50 ? -14.156 60.938 23.984 1 92.69 50 LEU B C 1
ATOM 3226 O O . LEU B 1 50 ? -14.578 60.031 23.25 1 92.69 50 LEU B O 1
ATOM 3230 N N . LEU B 1 51 ? -13.148 61.75 23.625 1 92.56 51 LEU B N 1
ATOM 3231 C CA . LEU B 1 51 ? -12.516 61.656 22.312 1 92.56 51 LEU B CA 1
ATOM 3232 C C . LEU B 1 51 ? -11.758 60.344 22.172 1 92.56 51 LEU B C 1
ATOM 3234 O O . LEU B 1 51 ? -11.828 59.688 21.141 1 92.56 51 LEU B O 1
ATOM 3238 N N . CYS B 1 52 ? -11.086 59.906 23.203 1 92.06 52 CYS B N 1
ATOM 3239 C CA . CYS B 1 52 ? -10.344 58.656 23.188 1 92.06 52 CYS B CA 1
ATOM 3240 C C . CYS B 1 52 ? -11.281 57.469 23.062 1 92.06 52 CYS B C 1
ATOM 3242 O O . CYS B 1 52 ? -10.984 56.5 22.344 1 92.06 52 CYS B O 1
ATOM 3244 N N . THR B 1 53 ? -12.43 57.469 23.797 1 90.25 53 THR B N 1
ATOM 3245 C CA . THR B 1 53 ? -13.406 56.406 23.719 1 90.25 53 THR B CA 1
ATOM 3246 C C . THR B 1 53 ? -13.977 56.281 22.312 1 90.25 53 THR B C 1
ATOM 3248 O O . THR B 1 53 ? -14.148 55.188 21.797 1 90.25 53 THR B O 1
ATOM 3251 N N . PHE B 1 54 ? -14.188 57.438 21.688 1 93.38 54 PHE B N 1
ATOM 3252 C CA . PHE B 1 54 ? -14.711 57.469 20.328 1 93.38 54 PHE B CA 1
ATOM 3253 C C . PHE B 1 54 ? -13.711 56.812 19.375 1 93.38 54 PHE B C 1
ATOM 3255 O O . PHE B 1 54 ? -14.078 55.938 18.594 1 93.38 54 PHE B O 1
ATOM 3262 N N . VAL B 1 55 ? -12.461 57.219 19.438 1 92.5 55 VAL B N 1
ATOM 3263 C CA . VAL B 1 55 ? -11.414 56.688 18.594 1 92.5 55 VAL B CA 1
ATOM 3264 C C . VAL B 1 55 ? -11.242 55.188 18.875 1 92.5 55 VAL B C 1
ATOM 3266 O O . VAL B 1 55 ? -11.086 54.375 17.969 1 92.5 55 VAL B O 1
ATOM 3269 N N . GLY B 1 56 ? -11.312 54.812 20.172 1 90 56 GLY B N 1
ATOM 3270 C CA . GLY B 1 56 ? -11.203 53.406 20.578 1 90 56 GLY B CA 1
ATOM 3271 C C . GLY B 1 56 ? -12.297 52.531 20.016 1 90 56 GLY B C 1
ATOM 3272 O O . GLY B 1 56 ? -12.039 51.406 19.578 1 90 56 GLY B O 1
ATOM 3273 N N . ILE B 1 57 ? -13.492 53.031 20 1 91.06 57 ILE B N 1
ATOM 3274 C CA . ILE B 1 57 ? -14.633 52.281 19.5 1 91.06 57 ILE B CA 1
ATOM 3275 C C . ILE B 1 57 ? -14.453 52.031 18 1 91.06 57 ILE B C 1
ATOM 3277 O O . ILE B 1 57 ? -14.719 50.906 17.516 1 91.06 57 ILE B O 1
ATOM 3281 N N . ILE B 1 58 ? -13.93 52.969 17.266 1 92.38 58 ILE B N 1
ATOM 3282 C CA . ILE B 1 58 ? -13.68 52.812 15.844 1 92.38 58 ILE B CA 1
ATOM 3283 C C . ILE B 1 58 ? -12.609 51.75 15.625 1 92.38 58 ILE B C 1
ATOM 3285 O O . ILE B 1 58 ? -12.781 50.844 14.781 1 92.38 58 ILE B O 1
ATOM 3289 N N . TYR B 1 59 ? -11.609 51.781 16.375 1 90.81 59 TYR B N 1
ATOM 3290 C CA . TYR B 1 59 ? -10.516 50.812 16.281 1 90.81 59 TYR B CA 1
ATOM 3291 C C . TYR B 1 59 ? -11.016 49.406 16.547 1 90.81 59 TYR B C 1
ATOM 3293 O O . TYR B 1 59 ? -10.703 48.469 15.805 1 90.81 59 TYR B O 1
ATOM 3301 N N . ILE B 1 60 ? -11.75 49.188 17.578 1 89.75 60 ILE B N 1
ATOM 3302 C CA . ILE B 1 60 ? -12.266 47.875 17.984 1 89.75 60 ILE B CA 1
ATOM 3303 C C . ILE B 1 60 ? -13.203 47.344 16.906 1 89.75 60 ILE B C 1
ATOM 3305 O O . ILE B 1 60 ? -13.195 46.156 16.594 1 89.75 60 ILE B O 1
ATOM 3309 N N . GLY B 1 61 ? -13.992 48.25 16.359 1 90.62 61 GLY B N 1
ATOM 3310 C CA . GLY B 1 61 ? -14.898 47.844 15.305 1 90.62 61 GLY B CA 1
ATOM 3311 C C . GLY B 1 61 ? -14.18 47.25 14.102 1 90.62 61 GLY B C 1
ATOM 3312 O O . GLY B 1 61 ? -14.523 46.156 13.641 1 90.62 61 GLY B O 1
ATOM 3313 N N . VAL B 1 62 ? -13.133 47.906 13.617 1 91.06 62 VAL B N 1
ATOM 3314 C CA . VAL B 1 62 ? -12.367 47.438 12.461 1 91.06 62 VAL B CA 1
ATOM 3315 C C . VAL B 1 62 ? -11.633 46.156 12.805 1 91.06 62 VAL B C 1
ATOM 3317 O O . VAL B 1 62 ? -11.625 45.219 12.016 1 91.06 62 VAL B O 1
ATOM 3320 N N . ASP B 1 63 ? -11.047 46.125 13.969 1 88.88 63 ASP B N 1
ATOM 3321 C CA . ASP B 1 63 ? -10.289 44.938 14.406 1 88.88 63 ASP B CA 1
ATOM 3322 C C . ASP B 1 63 ? -11.195 43.719 14.547 1 88.88 63 ASP B C 1
ATOM 3324 O O . ASP B 1 63 ? -10.789 42.594 14.234 1 88.88 63 ASP B O 1
ATOM 3328 N N . PHE B 1 64 ? -12.344 43.969 15.039 1 89.75 64 PHE B N 1
ATOM 3329 C CA . PHE B 1 64 ? -13.297 42.875 15.219 1 89.75 64 PHE B CA 1
ATOM 3330 C C . PHE B 1 64 ? -13.703 42.281 13.875 1 89.75 64 PHE B C 1
ATOM 3332 O O . PHE B 1 64 ? -13.859 41.062 13.75 1 89.75 64 PHE B O 1
ATOM 3339 N N . ILE B 1 65 ? -13.875 43.125 12.906 1 91.62 65 ILE B N 1
ATOM 3340 C CA . ILE B 1 65 ? -14.242 42.625 11.578 1 91.62 65 ILE B CA 1
ATOM 3341 C C . ILE B 1 65 ? -13.148 41.719 11.039 1 91.62 65 ILE B C 1
ATOM 3343 O O . ILE B 1 65 ? -13.438 40.625 10.508 1 91.62 65 ILE B O 1
ATOM 3347 N N . ASN B 1 66 ? -11.945 42.094 11.117 1 87.62 66 ASN B N 1
ATOM 3348 C CA . ASN B 1 66 ? -10.828 41.281 10.672 1 87.62 66 ASN B CA 1
ATOM 3349 C C . ASN B 1 66 ? -10.75 39.969 11.438 1 87.62 66 ASN B C 1
ATOM 3351 O O . ASN B 1 66 ? -10.484 38.906 10.852 1 87.62 66 ASN B O 1
ATOM 3355 N N . PHE B 1 67 ? -10.961 40.125 12.734 1 87.88 67 PHE B N 1
ATOM 3356 C CA . PHE B 1 67 ? -10.961 38.969 13.609 1 87.88 67 PHE B CA 1
ATOM 3357 C C . PHE B 1 67 ? -12.039 37.969 13.195 1 87.88 67 PHE B C 1
ATOM 3359 O O . PHE B 1 67 ? -11.781 36.781 13.086 1 87.88 67 PHE B O 1
ATOM 3366 N N . TYR B 1 68 ? -13.164 38.469 12.969 1 89.19 68 TYR B N 1
ATOM 3367 C CA . TYR B 1 68 ? -14.297 37.625 12.578 1 89.19 68 TYR B CA 1
ATOM 3368 C C . TYR B 1 68 ? -14.023 36.938 11.25 1 89.19 68 TYR B C 1
ATOM 3370 O O . TYR B 1 68 ? -14.305 35.75 11.102 1 89.19 68 TYR B O 1
ATOM 3378 N N . ASN B 1 69 ? -13.555 37.594 10.273 1 89.5 69 ASN B N 1
ATOM 3379 C CA . ASN B 1 69 ? -13.258 37.031 8.953 1 89.5 69 ASN B CA 1
ATOM 3380 C C . ASN B 1 69 ? -12.234 35.906 9.047 1 89.5 69 ASN B C 1
ATOM 3382 O O . ASN B 1 69 ? -12.375 34.875 8.391 1 89.5 69 ASN B O 1
ATOM 3386 N N . LYS B 1 70 ? -11.273 36.125 9.797 1 88.38 70 LYS B N 1
ATOM 3387 C CA . LYS B 1 70 ? -10.234 35.094 9.961 1 88.38 70 LYS B CA 1
ATOM 3388 C C . LYS B 1 70 ? -10.797 33.844 10.609 1 88.38 70 LYS B C 1
ATOM 3390 O O . LYS B 1 70 ? -10.508 32.719 10.172 1 88.38 70 LYS B O 1
ATOM 3395 N N . HIS B 1 71 ? -11.539 34.094 11.703 1 89.19 71 HIS B N 1
ATOM 3396 C CA . HIS B 1 71 ? -12.18 32.969 12.383 1 89.19 71 HIS B CA 1
ATOM 3397 C C . HIS B 1 71 ? -13.055 32.188 11.422 1 89.19 71 HIS B C 1
ATOM 3399 O O . HIS B 1 71 ? -13.008 30.938 11.406 1 89.19 71 HIS B O 1
ATOM 3405 N N . LYS B 1 72 ? -13.781 32.875 10.664 1 88.44 72 LYS B N 1
ATOM 3406 C CA . LYS B 1 72 ? -14.664 32.219 9.695 1 88.44 72 LYS B CA 1
ATOM 3407 C C . LYS B 1 72 ? -13.867 31.422 8.672 1 88.44 72 LYS B C 1
ATOM 3409 O O . LYS B 1 72 ? -14.227 30.281 8.352 1 88.44 72 LYS B O 1
ATOM 3414 N N . LEU B 1 73 ? -12.812 32 8.164 1 87.81 73 LEU B N 1
ATOM 3415 C CA . LEU B 1 73 ? -11.969 31.344 7.172 1 87.81 73 LEU B CA 1
ATOM 3416 C C . LEU B 1 73 ? -11.367 30.062 7.734 1 87.81 73 LEU B C 1
ATOM 3418 O O . LEU B 1 73 ? -11.406 29.016 7.086 1 87.81 73 LEU B O 1
ATOM 3422 N N . LEU B 1 74 ? -10.867 30.078 8.906 1 88.62 74 LEU B N 1
ATOM 3423 C CA . LEU B 1 74 ? -10.234 28.938 9.539 1 88.62 74 LEU B CA 1
ATOM 3424 C C . LEU B 1 74 ? -11.258 27.844 9.828 1 88.62 74 LEU B C 1
ATOM 3426 O O . LEU B 1 74 ? -10.961 26.656 9.68 1 88.62 74 LEU B O 1
ATOM 3430 N N . ASN B 1 75 ? -12.422 28.25 10.188 1 87.06 75 ASN B N 1
ATOM 3431 C CA . ASN B 1 75 ? -13.484 27.281 10.445 1 87.06 75 ASN B CA 1
ATOM 3432 C C . ASN B 1 75 ? -13.914 26.562 9.164 1 87.06 75 ASN B C 1
ATOM 3434 O O . ASN B 1 75 ? -14.219 25.375 9.188 1 87.06 75 ASN B O 1
ATOM 3438 N N . ASN B 1 76 ? -13.93 27.234 8.117 1 86.75 76 ASN B N 1
ATOM 3439 C CA . ASN B 1 76 ? -14.25 26.625 6.836 1 86.75 76 ASN B CA 1
ATOM 3440 C C . ASN B 1 76 ? -13.203 25.594 6.43 1 86.75 76 ASN B C 1
ATOM 3442 O O . ASN B 1 76 ? -13.547 24.531 5.898 1 86.75 76 ASN B O 1
ATOM 3446 N N . LEU B 1 77 ? -12.008 25.906 6.676 1 86.56 77 LEU B N 1
ATOM 3447 C CA . LEU B 1 77 ? -10.914 25.016 6.332 1 86.56 77 LEU B CA 1
ATOM 3448 C C . LEU B 1 77 ? -11 23.719 7.133 1 86.56 77 LEU B C 1
ATOM 3450 O O . LEU B 1 77 ? -10.68 22.641 6.621 1 86.56 77 LEU B O 1
ATOM 3454 N N . LYS B 1 78 ? -11.438 23.812 8.32 1 84.81 78 LYS B N 1
ATOM 3455 C CA . LYS B 1 78 ? -11.586 22.641 9.18 1 84.81 78 LYS B CA 1
ATOM 3456 C C . LYS B 1 78 ? -12.625 21.672 8.617 1 84.81 78 LYS B C 1
ATOM 3458 O O . LYS B 1 78 ? -12.531 20.469 8.836 1 84.81 78 LYS B O 1
ATOM 3463 N N . ARG B 1 79 ? -13.484 22.219 7.926 1 81.5 79 ARG B N 1
ATOM 3464 C CA . ARG B 1 79 ? -14.594 21.406 7.43 1 81.5 79 ARG B CA 1
ATOM 3465 C C . ARG B 1 79 ? -14.266 20.797 6.07 1 81.5 79 ARG B C 1
ATOM 3467 O O . ARG B 1 79 ? -14.898 19.828 5.645 1 81.5 79 ARG B O 1
ATOM 3474 N N . GLU B 1 80 ? -13.328 21.391 5.5 1 77.5 80 GLU B N 1
ATOM 3475 C CA . GLU B 1 80 ? -12.961 20.891 4.176 1 77.5 80 GLU B CA 1
ATOM 3476 C C . GLU B 1 80 ? -12.125 19.625 4.277 1 77.5 80 GLU B C 1
ATOM 3478 O O . GLU B 1 80 ? -11.273 19.5 5.156 1 77.5 80 GLU B O 1
ATOM 3483 N N . ILE B 1 81 ? -12.508 18.594 3.576 1 64.12 81 ILE B N 1
ATOM 3484 C CA . ILE B 1 81 ? -11.859 17.297 3.564 1 64.12 81 ILE B CA 1
ATOM 3485 C C . ILE B 1 81 ? -10.461 17.422 2.959 1 64.12 81 ILE B C 1
ATOM 3487 O O . ILE B 1 81 ? -9.5 16.844 3.471 1 64.12 81 ILE B O 1
ATOM 3491 N N . ILE B 1 82 ? -10.438 18.266 1.855 1 67.25 82 ILE B N 1
ATOM 3492 C CA . ILE B 1 82 ? -9.172 18.5 1.173 1 67.25 82 ILE B CA 1
ATOM 3493 C C . ILE B 1 82 ? -8.703 19.922 1.437 1 67.25 82 ILE B C 1
ATOM 3495 O O . ILE B 1 82 ? -9.352 20.891 1.021 1 67.25 82 ILE B O 1
ATOM 3499 N N . LEU B 1 83 ? -7.672 20 2.307 1 72.19 83 LEU B N 1
ATOM 3500 C CA . LEU B 1 83 ? -7.141 21.312 2.635 1 72.19 83 LEU B CA 1
ATOM 3501 C C . LEU B 1 83 ? -6.215 21.828 1.532 1 72.19 83 LEU B C 1
ATOM 3503 O O . LEU B 1 83 ? -5.309 21.109 1.104 1 72.19 83 LEU B O 1
ATOM 3507 N N . ASN B 1 84 ? -6.668 22.906 0.917 1 73.75 84 ASN B N 1
ATOM 3508 C CA . ASN B 1 84 ? -5.754 23.609 0.022 1 73.75 84 ASN B CA 1
ATOM 3509 C C . ASN B 1 84 ? -4.949 24.672 0.765 1 73.75 84 ASN B C 1
ATOM 3511 O O . ASN B 1 84 ? -5.52 25.594 1.357 1 73.75 84 ASN B O 1
ATOM 3515 N N . ILE B 1 85 ? -3.668 24.516 0.842 1 73.81 85 ILE B N 1
ATOM 3516 C CA . ILE B 1 85 ? -2.73 25.391 1.542 1 73.81 85 ILE B CA 1
ATOM 3517 C C . ILE B 1 85 ? -2.959 26.844 1.118 1 73.81 85 ILE B C 1
ATOM 3519 O O . ILE B 1 85 ? -2.787 27.766 1.918 1 73.81 85 ILE B O 1
ATOM 3523 N N . ASP B 1 86 ? -3.422 26.938 -0.137 1 76.94 86 ASP B N 1
ATOM 3524 C CA . ASP B 1 86 ? -3.564 28.281 -0.688 1 76.94 86 ASP B CA 1
ATOM 3525 C C . ASP B 1 86 ? -4.746 29 -0.057 1 76.94 86 ASP B C 1
ATOM 3527 O O . ASP B 1 86 ? -4.875 30.234 -0.187 1 76.94 86 ASP B O 1
ATOM 3531 N N . GLU B 1 87 ? -5.477 28.312 0.734 1 80.31 87 GLU B N 1
ATOM 3532 C CA . GLU B 1 87 ? -6.676 28.906 1.314 1 80.31 87 GLU B CA 1
ATOM 3533 C C . GLU B 1 87 ? -6.438 29.344 2.758 1 80.31 87 GLU B C 1
ATOM 3535 O O . GLU B 1 87 ? -7.352 29.828 3.428 1 80.31 87 GLU B O 1
ATOM 3540 N N . LEU B 1 88 ? -5.152 29.234 3.174 1 85.06 88 LEU B N 1
ATOM 3541 C CA . LEU B 1 88 ? -4.848 29.688 4.523 1 85.06 88 LEU B CA 1
ATOM 3542 C C . LEU B 1 88 ? -4.91 31.219 4.613 1 85.06 88 LEU B C 1
ATOM 3544 O O . LEU B 1 88 ? -4.578 31.906 3.65 1 85.06 88 LEU B O 1
ATOM 3548 N N . PRO B 1 89 ? -5.355 31.734 5.703 1 83.56 89 PRO B N 1
ATOM 3549 C CA . PRO B 1 89 ? -5.41 33.188 5.859 1 83.56 89 PRO B CA 1
ATOM 3550 C C . PRO B 1 89 ? -4.027 33.844 5.828 1 83.56 89 PRO B C 1
ATOM 3552 O O . PRO B 1 89 ? -3.041 33.219 6.234 1 83.56 89 PRO B O 1
ATOM 3555 N N . GLU B 1 90 ? -4.047 35.062 5.297 1 84.88 90 GLU B N 1
ATOM 3556 C CA . GLU B 1 90 ? -2.791 35.812 5.301 1 84.88 90 GLU B CA 1
ATOM 3557 C C . GLU B 1 90 ? -2.305 36.062 6.727 1 84.88 90 GLU B C 1
ATOM 3559 O O . GLU B 1 90 ? -3.088 36.438 7.598 1 84.88 90 GLU B O 1
ATOM 3564 N N . ALA B 1 91 ? -1.08 35.812 6.91 1 84.44 91 ALA B N 1
ATOM 3565 C CA . ALA B 1 91 ? -0.517 36 8.242 1 84.44 91 ALA B CA 1
ATOM 3566 C C . ALA B 1 91 ? -0.329 37.5 8.547 1 84.44 91 ALA B C 1
ATOM 3568 O O . ALA B 1 91 ? 0.177 38.25 7.715 1 84.44 91 ALA B O 1
ATOM 3569 N N . LYS B 1 92 ? -0.837 37.938 9.672 1 77.5 92 LYS B N 1
ATOM 3570 C CA . LYS B 1 92 ? -0.702 39.344 10.094 1 77.5 92 LYS B CA 1
ATOM 3571 C C . LYS B 1 92 ? 0.495 39.531 11.016 1 77.5 92 LYS B C 1
ATOM 3573 O O . LYS B 1 92 ? 0.939 40.656 11.25 1 77.5 92 LYS B O 1
ATOM 3578 N N . ASN B 1 93 ? 0.977 38.438 11.539 1 77.56 93 ASN B N 1
ATOM 3579 C CA . ASN B 1 93 ? 2.127 38.469 12.438 1 77.56 93 ASN B CA 1
ATOM 3580 C C . ASN B 1 93 ? 2.986 37.219 12.297 1 77.56 93 ASN B C 1
ATOM 3582 O O . ASN B 1 93 ? 2.635 36.312 11.555 1 77.56 93 ASN B O 1
ATOM 3586 N N . ILE B 1 94 ? 4.055 37.25 12.938 1 83.25 94 ILE B N 1
ATOM 3587 C CA . ILE B 1 94 ? 5.047 36.188 12.797 1 83.25 94 ILE B CA 1
ATOM 3588 C C . ILE B 1 94 ? 4.488 34.906 13.359 1 83.25 94 ILE B C 1
ATOM 3590 O O . ILE B 1 94 ? 4.777 33.812 12.836 1 83.25 94 ILE B O 1
ATOM 3594 N N . ILE B 1 95 ? 3.689 35 14.422 1 84.75 95 ILE B N 1
ATOM 3595 C CA . ILE B 1 95 ? 3.131 33.781 15.039 1 84.75 95 ILE B CA 1
ATOM 3596 C C . ILE B 1 95 ? 2.162 33.125 14.07 1 84.75 95 ILE B C 1
ATOM 3598 O O . ILE B 1 95 ? 2.189 31.891 13.906 1 84.75 95 ILE B O 1
ATOM 3602 N N . GLU B 1 96 ? 1.356 33.875 13.477 1 85.75 96 GLU B N 1
ATOM 3603 C CA . GLU B 1 96 ? 0.445 33.344 12.469 1 85.75 96 GLU B CA 1
ATOM 3604 C C . GLU B 1 96 ? 1.21 32.75 11.281 1 85.75 96 GLU B C 1
ATOM 3606 O O . GLU B 1 96 ? 0.801 31.75 10.703 1 85.75 96 GLU B O 1
ATOM 3611 N N . GLU B 1 97 ? 2.264 33.438 10.922 1 88.06 97 GLU B N 1
ATOM 3612 C CA . GLU B 1 97 ? 3.127 32.906 9.867 1 88.06 97 GLU B CA 1
ATOM 3613 C C . GLU B 1 97 ? 3.688 31.531 10.25 1 88.06 97 GLU B C 1
ATOM 3615 O O . GLU B 1 97 ? 3.766 30.625 9.414 1 88.06 97 GLU B O 1
ATOM 3620 N N . ASP B 1 98 ? 4.078 31.438 11.492 1 88.5 98 ASP B N 1
ATOM 3621 C CA . ASP B 1 98 ? 4.586 30.156 12 1 88.5 98 ASP B CA 1
ATOM 3622 C C . ASP B 1 98 ? 3.521 29.078 11.906 1 88.5 98 ASP B C 1
ATOM 3624 O O . ASP B 1 98 ? 3.809 27.953 11.477 1 88.5 98 ASP B O 1
ATOM 3628 N N . TYR B 1 99 ? 2.344 29.375 12.258 1 89.44 99 TYR B N 1
ATOM 3629 C CA . TYR B 1 99 ? 1.243 28.422 12.164 1 89.44 99 TYR B CA 1
ATOM 3630 C C . TYR B 1 99 ? 1.008 28 10.719 1 89.44 99 TYR B C 1
ATOM 3632 O O . TYR B 1 99 ? 0.848 26.812 10.43 1 89.44 99 TYR B O 1
ATOM 3640 N N . ASN B 1 100 ? 0.968 28.938 9.875 1 89.25 100 ASN B N 1
ATOM 3641 C CA . ASN B 1 100 ? 0.75 28.656 8.461 1 89.25 100 ASN B CA 1
ATOM 3642 C C . ASN B 1 100 ? 1.838 27.75 7.902 1 89.25 100 ASN B C 1
ATOM 3644 O O . ASN B 1 100 ? 1.545 26.812 7.16 1 89.25 100 ASN B O 1
ATOM 3648 N N . LYS B 1 101 ? 3.027 28.047 8.227 1 89.88 101 LYS B N 1
ATOM 3649 C CA . LYS B 1 101 ? 4.137 27.219 7.766 1 89.88 101 LYS B CA 1
ATOM 3650 C C . LYS B 1 101 ? 4.039 25.812 8.328 1 89.88 101 LYS B C 1
ATOM 3652 O O . LYS B 1 101 ? 4.293 24.828 7.613 1 89.88 101 LYS B O 1
ATOM 3657 N N . LEU B 1 102 ? 3.717 25.734 9.562 1 89.06 102 LEU B N 1
ATOM 3658 C CA . LEU B 1 102 ? 3.559 24.422 10.195 1 89.06 102 LEU B CA 1
ATOM 3659 C C . LEU B 1 102 ? 2.469 23.609 9.5 1 89.06 102 LEU B C 1
ATOM 3661 O O . LEU B 1 102 ? 2.662 22.438 9.195 1 89.06 102 LEU B O 1
ATOM 3665 N N . ILE B 1 103 ? 1.407 24.281 9.266 1 90.25 103 ILE B N 1
ATOM 3666 C CA . ILE B 1 103 ? 0.289 23.625 8.586 1 90.25 103 ILE B CA 1
ATOM 3667 C C . ILE B 1 103 ? 0.729 23.156 7.203 1 90.25 103 ILE B C 1
ATOM 3669 O O . ILE B 1 103 ? 0.42 22.031 6.797 1 90.25 103 ILE B O 1
ATOM 3673 N N . SER B 1 104 ? 1.442 23.984 6.508 1 89.69 104 SER B N 1
ATOM 3674 C CA . SER B 1 104 ? 1.933 23.641 5.176 1 89.69 104 SER B CA 1
ATOM 3675 C C . SER B 1 104 ? 2.855 22.438 5.219 1 89.69 104 SER B C 1
ATOM 3677 O O . SER B 1 104 ? 2.766 21.547 4.367 1 89.69 104 SER B O 1
ATOM 3679 N N . ILE B 1 105 ? 3.674 22.391 6.176 1 89.56 105 ILE B N 1
ATOM 3680 C CA . ILE B 1 105 ? 4.625 21.297 6.312 1 89.56 105 ILE B CA 1
ATOM 3681 C C . ILE B 1 105 ? 3.877 19.984 6.562 1 89.56 105 ILE B C 1
ATOM 3683 O O . ILE B 1 105 ? 4.164 18.969 5.926 1 89.56 105 ILE B O 1
ATOM 3687 N N . ILE B 1 106 ? 2.945 20 7.461 1 89.69 106 ILE B N 1
ATOM 3688 C CA . ILE B 1 106 ? 2.191 18.797 7.801 1 89.69 106 ILE B CA 1
ATOM 3689 C C . ILE B 1 106 ? 1.391 18.328 6.586 1 89.69 106 ILE B C 1
ATOM 3691 O O . ILE B 1 106 ? 1.315 17.125 6.309 1 89.69 106 ILE B O 1
ATOM 3695 N N . GLN B 1 107 ? 0.851 19.266 5.922 1 89.56 107 GLN B N 1
ATOM 3696 C CA . GLN B 1 107 ? 0.083 18.938 4.727 1 89.56 107 GLN B CA 1
ATOM 3697 C C . GLN B 1 107 ? 0.97 18.312 3.662 1 89.56 107 GLN B C 1
ATOM 3699 O O . GLN B 1 107 ? 0.579 17.328 3.025 1 89.56 107 GLN B O 1
ATOM 3704 N N . LYS B 1 108 ? 2.096 18.875 3.445 1 89.44 108 LYS B N 1
ATOM 3705 C CA . LYS B 1 108 ? 3.029 18.312 2.473 1 89.44 108 LYS B CA 1
ATOM 3706 C C . LYS B 1 108 ? 3.453 16.906 2.863 1 89.44 108 LYS B C 1
ATOM 3708 O O . LYS B 1 108 ? 3.566 16.031 2.006 1 89.44 108 LYS B O 1
ATOM 3713 N N . GLU B 1 109 ? 3.646 16.719 4.062 1 89.94 109 GLU B N 1
ATOM 3714 C CA . GLU B 1 109 ? 4 15.383 4.555 1 89.94 109 GLU B CA 1
ATOM 3715 C C . GLU B 1 109 ? 2.855 14.398 4.344 1 89.94 109 GLU B C 1
ATOM 3717 O O . GLU B 1 109 ? 3.086 13.242 3.98 1 89.94 109 GLU B O 1
ATOM 3722 N N . LYS B 1 110 ? 1.7 14.867 4.691 1 89.94 110 LYS B N 1
ATOM 3723 C CA . LYS B 1 110 ? 0.513 14.047 4.473 1 89.94 110 LYS B CA 1
ATOM 3724 C C . LYS B 1 110 ? 0.426 13.578 3.02 1 89.94 110 LYS B C 1
ATOM 3726 O O . LYS B 1 110 ? 0.224 12.398 2.752 1 89.94 110 LYS B O 1
ATOM 3731 N N . ILE B 1 111 ? 0.633 14.484 2.143 1 90.88 111 ILE B N 1
ATOM 3732 C CA . ILE B 1 111 ? 0.554 14.188 0.717 1 90.88 111 ILE B CA 1
ATOM 3733 C C . ILE B 1 111 ? 1.683 13.234 0.327 1 90.88 111 ILE B C 1
ATOM 3735 O O . ILE B 1 111 ? 1.469 12.289 -0.433 1 90.88 111 ILE B O 1
ATOM 3739 N N . ARG B 1 112 ? 2.787 13.516 0.833 1 92.19 112 ARG B N 1
ATOM 3740 C CA . ARG B 1 112 ? 3.945 12.68 0.533 1 92.19 112 ARG B CA 1
ATOM 3741 C C . ARG B 1 112 ? 3.721 11.242 1.001 1 92.19 112 ARG B C 1
ATOM 3743 O O . ARG B 1 112 ? 3.963 10.297 0.251 1 92.19 112 ARG B O 1
ATOM 3750 N N . ILE B 1 113 ? 3.285 11.117 2.178 1 91.06 113 ILE B N 1
ATOM 3751 C CA . ILE B 1 113 ? 3.049 9.797 2.75 1 91.06 113 ILE B CA 1
ATOM 3752 C C . ILE B 1 113 ? 1.988 9.062 1.931 1 91.06 113 ILE B C 1
ATOM 3754 O O . ILE B 1 113 ? 2.15 7.883 1.607 1 91.06 113 ILE B O 1
ATOM 3758 N N . ALA B 1 114 ? 0.988 9.727 1.656 1 91.38 114 ALA B N 1
ATOM 3759 C CA . ALA B 1 114 ? -0.082 9.133 0.855 1 91.38 114 ALA B CA 1
ATOM 3760 C C . ALA B 1 114 ? 0.437 8.688 -0.508 1 91.38 114 ALA B C 1
ATOM 3762 O O . ALA B 1 114 ? 0.129 7.582 -0.963 1 91.38 114 ALA B O 1
ATOM 3763 N N . SER B 1 115 ? 1.229 9.508 -1.118 1 93.12 115 SER B N 1
ATOM 3764 C CA . SER B 1 115 ? 1.771 9.211 -2.441 1 93.12 115 SER B CA 1
ATOM 3765 C C . SER B 1 115 ? 2.74 8.039 -2.396 1 93.12 115 SER B C 1
ATOM 3767 O O . SER B 1 115 ? 2.689 7.148 -3.25 1 93.12 115 SER B O 1
ATOM 3769 N N . GLU B 1 116 ? 3.549 8.055 -1.447 1 91.19 116 GLU B N 1
ATOM 3770 C CA . GLU B 1 116 ? 4.516 6.977 -1.296 1 91.19 116 GLU B CA 1
ATOM 3771 C C . GLU B 1 116 ? 3.816 5.641 -1.054 1 91.19 116 GLU B C 1
ATOM 3773 O O . GLU B 1 116 ? 4.215 4.613 -1.607 1 91.19 116 GLU B O 1
ATOM 3778 N N . ALA B 1 117 ? 2.875 5.637 -0.221 1 89.25 117 ALA B N 1
ATOM 3779 C CA . ALA B 1 117 ? 2.117 4.422 0.067 1 89.25 117 ALA B CA 1
ATOM 3780 C C . ALA B 1 117 ? 1.401 3.916 -1.181 1 89.25 117 ALA B C 1
ATOM 3782 O O . ALA B 1 117 ? 1.396 2.713 -1.455 1 89.25 117 ALA B O 1
ATOM 3783 N N . ASP B 1 118 ? 0.854 4.793 -1.915 1 89.12 118 ASP B N 1
ATOM 3784 C CA . ASP B 1 118 ? 0.158 4.441 -3.148 1 89.12 118 ASP B CA 1
ATOM 3785 C C . ASP B 1 118 ? 1.124 3.857 -4.176 1 89.12 118 ASP B C 1
ATOM 3787 O O . ASP B 1 118 ? 0.801 2.881 -4.859 1 89.12 118 ASP B O 1
ATOM 3791 N N . MET B 1 119 ? 2.219 4.434 -4.281 1 86.94 119 MET B N 1
ATOM 3792 C CA . MET B 1 119 ? 3.227 3.949 -5.219 1 86.94 119 MET B CA 1
ATOM 3793 C C . MET B 1 119 ? 3.703 2.553 -4.828 1 86.94 119 MET B C 1
ATOM 3795 O O . MET B 1 119 ? 3.834 1.677 -5.684 1 86.94 119 MET B O 1
ATOM 3799 N N . ALA B 1 120 ? 3.943 2.385 -3.605 1 83.62 120 ALA B N 1
ATOM 3800 C CA . ALA B 1 120 ? 4.383 1.078 -3.123 1 83.62 120 ALA B CA 1
ATOM 3801 C C . ALA B 1 120 ? 3.332 0.008 -3.4 1 83.62 120 ALA B C 1
ATOM 3803 O O . ALA B 1 120 ? 3.662 -1.101 -3.824 1 83.62 120 ALA B O 1
ATOM 3804 N N . ARG B 1 121 ? 2.182 0.337 -3.15 1 84.25 121 ARG B N 1
ATOM 3805 C CA . ARG B 1 121 ? 1.08 -0.585 -3.406 1 84.25 121 ARG B CA 1
ATOM 3806 C C . ARG B 1 121 ? 0.95 -0.883 -4.895 1 84.25 121 ARG B C 1
ATOM 3808 O O . ARG B 1 121 ? 0.784 -2.039 -5.293 1 84.25 121 ARG B O 1
ATOM 3815 N N . SER B 1 122 ? 0.995 0.146 -5.652 1 84.19 122 SER B N 1
ATOM 3816 C CA . SER B 1 122 ? 0.892 -0.011 -7.102 1 84.19 122 SER B CA 1
ATOM 3817 C C . SER B 1 122 ? 2.033 -0.86 -7.648 1 84.19 122 SER B C 1
ATOM 3819 O O . SER B 1 122 ? 1.82 -1.717 -8.508 1 84.19 122 SER B O 1
ATOM 3821 N N . ASP B 1 123 ? 3.121 -0.659 -7.152 1 81.19 123 ASP B N 1
ATOM 3822 C CA . ASP B 1 123 ? 4.281 -1.447 -7.551 1 81.19 123 ASP B CA 1
ATOM 3823 C C . ASP B 1 123 ? 4.07 -2.93 -7.246 1 81.19 123 ASP B C 1
ATOM 3825 O O . ASP B 1 123 ? 4.355 -3.787 -8.086 1 81.19 123 ASP B O 1
ATOM 3829 N N . LEU B 1 124 ? 3.641 -3.154 -6.105 1 81.69 124 LEU B N 1
ATOM 3830 C CA . LEU B 1 124 ? 3.371 -4.531 -5.699 1 81.69 124 LEU B CA 1
ATOM 3831 C C . LEU B 1 124 ? 2.324 -5.168 -6.605 1 81.69 124 LEU B C 1
ATOM 3833 O O . LEU B 1 124 ? 2.496 -6.305 -7.055 1 81.69 124 LEU B O 1
ATOM 3837 N N . MET B 1 125 ? 1.345 -4.477 -6.898 1 84.38 125 MET B N 1
ATOM 3838 C CA . MET B 1 125 ? 0.272 -4.969 -7.758 1 84.38 125 MET B CA 1
ATOM 3839 C C . MET B 1 125 ? 0.787 -5.25 -9.164 1 84.38 125 MET B C 1
ATOM 3841 O O . MET B 1 125 ? 0.453 -6.273 -9.758 1 84.38 125 MET B O 1
ATOM 3845 N N . ASP B 1 126 ? 1.518 -4.344 -9.688 1 82.62 126 ASP B N 1
ATOM 3846 C CA . ASP B 1 126 ? 2.084 -4.508 -11.016 1 82.62 126 ASP B CA 1
ATOM 3847 C C . ASP B 1 126 ? 2.977 -5.742 -11.094 1 82.62 126 ASP B C 1
ATOM 3849 O O . ASP B 1 126 ? 2.908 -6.508 -12.055 1 82.62 126 ASP B O 1
ATOM 3853 N N . TYR B 1 127 ? 3.666 -5.887 -10.148 1 81.12 127 TYR B N 1
ATOM 3854 C CA . TYR B 1 127 ? 4.566 -7.027 -10.086 1 81.12 127 TYR B CA 1
ATOM 3855 C C . TYR B 1 127 ? 3.789 -8.336 -10.055 1 81.12 127 TYR B C 1
ATOM 3857 O O . TYR B 1 127 ? 4.098 -9.273 -10.797 1 81.12 127 TYR B O 1
ATOM 3865 N N . TYR B 1 128 ? 2.861 -8.359 -9.266 1 82.88 128 TYR B N 1
ATOM 3866 C CA . TYR B 1 128 ? 2.074 -9.578 -9.133 1 82.88 128 TYR B CA 1
ATOM 3867 C C . TYR B 1 128 ? 1.31 -9.875 -10.414 1 82.88 128 TYR B C 1
ATOM 3869 O O . TYR B 1 128 ? 1.152 -11.039 -10.789 1 82.88 128 TYR B O 1
ATOM 3877 N N . THR B 1 129 ? 0.892 -8.891 -11.016 1 84.44 129 THR B N 1
ATOM 3878 C CA . THR B 1 129 ? 0.207 -9.062 -12.289 1 84.44 129 THR B CA 1
ATOM 3879 C C . THR B 1 129 ? 1.147 -9.656 -13.336 1 84.44 129 THR B C 1
ATOM 3881 O O . THR B 1 129 ? 0.787 -10.602 -14.039 1 84.44 129 THR B O 1
ATOM 3884 N N . LEU B 1 130 ? 2.285 -9.125 -13.352 1 83.12 130 LEU B N 1
ATOM 3885 C CA . LEU B 1 130 ? 3.295 -9.625 -14.273 1 83.12 130 LEU B CA 1
ATOM 3886 C C . LEU B 1 130 ? 3.646 -11.078 -13.969 1 83.12 130 LEU B C 1
ATOM 3888 O O . LEU B 1 130 ? 3.73 -11.906 -14.875 1 83.12 130 LEU B O 1
ATOM 3892 N N . TRP B 1 131 ? 3.824 -11.375 -12.742 1 84.12 131 TRP B N 1
ATOM 3893 C CA . TRP B 1 131 ? 4.133 -12.727 -12.297 1 84.12 131 TRP B CA 1
ATOM 3894 C C . TRP B 1 131 ? 3.023 -13.695 -12.703 1 84.12 131 TRP B C 1
ATOM 3896 O O . TRP B 1 131 ? 3.295 -14.773 -13.234 1 84.12 131 TRP B O 1
ATOM 3906 N N . ALA B 1 132 ? 1.819 -13.344 -12.398 1 86.25 132 ALA B N 1
ATOM 3907 C CA . ALA B 1 132 ? 0.687 -14.203 -12.75 1 86.25 132 ALA B CA 1
ATOM 3908 C C . ALA B 1 132 ? 0.634 -14.453 -14.25 1 86.25 132 ALA B C 1
ATOM 3910 O O . ALA B 1 132 ? 0.348 -15.57 -14.688 1 86.25 132 ALA B O 1
ATOM 3911 N N . HIS B 1 133 ? 1.013 -13.43 -15.008 1 84.5 133 HIS B N 1
ATOM 3912 C CA . HIS B 1 133 ? 1.04 -13.586 -16.453 1 84.5 133 HIS B CA 1
ATOM 3913 C C . HIS B 1 133 ? 2.162 -14.523 -16.891 1 84.5 133 HIS B C 1
ATOM 3915 O O . HIS B 1 133 ? 1.973 -15.359 -17.766 1 84.5 133 HIS B O 1
ATOM 3921 N N . GLN B 1 134 ? 3.25 -14.492 -16.219 1 84.94 134 GLN B N 1
ATOM 3922 C CA . GLN B 1 134 ? 4.398 -15.312 -16.578 1 84.94 134 GLN B CA 1
ATOM 3923 C C . GLN B 1 134 ? 4.156 -16.781 -16.25 1 84.94 134 GLN B C 1
ATOM 3925 O O . GLN B 1 134 ? 4.562 -17.672 -16.984 1 84.94 134 GLN B O 1
ATOM 3930 N N . ILE B 1 135 ? 3.533 -16.984 -15.195 1 90.5 135 ILE B N 1
ATOM 3931 C CA . ILE B 1 135 ? 3.303 -18.344 -14.742 1 90.5 135 ILE B CA 1
ATOM 3932 C C . ILE B 1 135 ? 2.289 -19.031 -15.656 1 90.5 135 ILE B C 1
ATOM 3934 O O . ILE B 1 135 ? 2.26 -20.266 -15.75 1 90.5 135 ILE B O 1
ATOM 3938 N N . LYS B 1 136 ? 1.516 -18.281 -16.406 1 91.06 136 LYS B N 1
ATOM 3939 C CA . LYS B 1 136 ? 0.517 -18.828 -17.312 1 91.06 136 LYS B CA 1
ATOM 3940 C C . LYS B 1 136 ? 1.178 -19.547 -18.484 1 91.06 136 LYS B C 1
ATOM 3942 O O . LYS B 1 136 ? 0.625 -20.516 -19.016 1 91.06 136 LYS B O 1
ATOM 3947 N N . THR B 1 137 ? 2.314 -19.109 -18.797 1 90.31 137 THR B N 1
ATOM 3948 C CA . THR B 1 137 ? 2.998 -19.672 -19.953 1 90.31 137 THR B CA 1
ATOM 3949 C C . THR B 1 137 ? 3.393 -21.125 -19.703 1 90.31 137 THR B C 1
ATOM 3951 O O . THR B 1 137 ? 3.004 -22.016 -20.469 1 90.31 137 THR B O 1
ATOM 3954 N N . PRO B 1 138 ? 4.152 -21.406 -18.641 1 93.81 138 PRO B N 1
ATOM 3955 C CA . PRO B 1 138 ? 4.453 -22.828 -18.406 1 93.81 138 PRO B CA 1
ATOM 3956 C C . PRO B 1 138 ? 3.207 -23.656 -18.109 1 93.81 138 PRO B C 1
ATOM 3958 O O . PRO B 1 138 ? 3.162 -24.844 -18.438 1 93.81 138 PRO B O 1
ATOM 3961 N N . ILE B 1 139 ? 2.219 -23.094 -17.578 1 95.19 139 ILE B N 1
ATOM 3962 C CA . ILE B 1 139 ? 0.963 -23.781 -17.328 1 95.19 139 ILE B CA 1
ATOM 3963 C C . ILE B 1 139 ? 0.345 -24.219 -18.656 1 95.19 139 ILE B C 1
ATOM 3965 O O . ILE B 1 139 ? -0.06 -25.375 -18.812 1 95.19 139 ILE B O 1
ATOM 3969 N N . ALA B 1 140 ? 0.308 -23.281 -19.609 1 94 140 ALA B N 1
ATOM 3970 C CA . ALA B 1 140 ? -0.25 -23.578 -20.922 1 94 140 ALA B CA 1
ATOM 3971 C C . ALA B 1 140 ? 0.555 -24.672 -21.641 1 94 140 ALA B C 1
ATOM 3973 O O . ALA B 1 140 ? -0.016 -25.562 -22.266 1 94 140 ALA B O 1
ATOM 3974 N N . ALA B 1 141 ? 1.838 -24.578 -21.516 1 93.94 141 ALA B N 1
ATOM 3975 C CA . ALA B 1 141 ? 2.709 -25.594 -22.109 1 93.94 141 ALA B CA 1
ATOM 3976 C C . ALA B 1 141 ? 2.426 -26.969 -21.516 1 93.94 141 ALA B C 1
ATOM 3978 O O . ALA B 1 141 ? 2.326 -27.969 -22.25 1 93.94 141 ALA B O 1
ATOM 3979 N N . MET B 1 142 ? 2.262 -27.047 -20.25 1 95.5 142 MET B N 1
ATOM 3980 C CA . MET B 1 142 ? 1.981 -28.312 -19.578 1 95.5 142 MET B CA 1
ATOM 3981 C C . MET B 1 142 ? 0.627 -28.859 -20.016 1 95.5 142 MET B C 1
ATOM 3983 O O . MET B 1 142 ? 0.489 -30.062 -20.234 1 95.5 142 MET B O 1
ATOM 3987 N N . ARG B 1 143 ? -0.282 -27.984 -20.141 1 94.38 143 ARG B N 1
ATOM 3988 C CA . ARG B 1 143 ? -1.608 -28.406 -20.578 1 94.38 143 ARG B CA 1
ATOM 3989 C C . ARG B 1 143 ? -1.544 -29.078 -21.938 1 94.38 143 ARG B C 1
ATOM 3991 O O . ARG B 1 143 ? -2.16 -30.125 -22.156 1 94.38 143 ARG B O 1
ATOM 3998 N N . LEU B 1 144 ? -0.791 -28.547 -22.828 1 93.56 144 LEU B N 1
ATOM 3999 C CA . LEU B 1 144 ? -0.636 -29.078 -24.172 1 93.56 144 LEU B CA 1
ATOM 4000 C C . LEU B 1 144 ? 0.033 -30.453 -24.141 1 93.56 144 LEU B C 1
ATOM 4002 O O . LEU B 1 144 ? -0.393 -31.375 -24.828 1 93.56 144 LEU B O 1
ATOM 4006 N N . LEU B 1 145 ? 1.008 -30.609 -23.312 1 93.31 145 LEU B N 1
ATOM 4007 C CA . LEU B 1 145 ? 1.736 -31.859 -23.188 1 93.31 145 LEU B CA 1
ATOM 4008 C C . LEU B 1 145 ? 0.84 -32.938 -22.609 1 93.31 145 LEU B C 1
ATOM 4010 O O . LEU B 1 145 ? 0.935 -34.125 -23.016 1 93.31 145 LEU B O 1
ATOM 4014 N N . LEU B 1 146 ? -0.008 -32.562 -21.75 1 93.81 146 LEU B N 1
ATOM 4015 C CA . LEU B 1 146 ? -0.854 -33.531 -21.062 1 93.81 146 LEU B CA 1
ATOM 4016 C C . LEU B 1 146 ? -2.01 -33.969 -21.953 1 93.81 146 LEU B C 1
ATOM 4018 O O . LEU B 1 146 ? -2.621 -35.031 -21.703 1 93.81 146 LEU B O 1
ATOM 4022 N N . GLN B 1 147 ? -2.303 -33.219 -22.953 1 89.69 147 GLN B N 1
ATOM 4023 C CA . GLN B 1 147 ? -3.369 -33.562 -23.875 1 89.69 147 GLN B CA 1
ATOM 4024 C C . GLN B 1 147 ? -2.893 -34.594 -24.906 1 89.69 147 GLN B C 1
ATOM 4026 O O . GLN B 1 147 ? -3.705 -35.25 -25.562 1 89.69 147 GLN B O 1
ATOM 4031 N N . SER B 1 148 ? -1.614 -34.844 -24.953 1 83.94 148 SER B N 1
ATOM 4032 C CA . SER B 1 148 ? -1.037 -35.688 -26 1 83.94 148 SER B CA 1
ATOM 4033 C C . SER B 1 148 ? -1.317 -37.156 -25.734 1 83.94 148 SER B C 1
ATOM 4035 O O . SER B 1 148 ? -1.37 -37.969 -26.672 1 83.94 148 SER B O 1
ATOM 4037 N N . GLU B 1 149 ? -1.414 -37.594 -24.547 1 81.56 149 GLU B N 1
ATOM 4038 C CA . GLU B 1 149 ? -1.665 -38.969 -24.203 1 81.56 149 GLU B CA 1
ATOM 4039 C C . GLU B 1 149 ? -2.752 -39.094 -23.141 1 81.56 149 GLU B C 1
ATOM 4041 O O . GLU B 1 149 ? -2.822 -38.281 -22.219 1 81.56 149 GLU B O 1
ATOM 4046 N N . ASP B 1 150 ? -3.584 -40.062 -23.344 1 83.5 150 ASP B N 1
ATOM 4047 C CA . ASP B 1 150 ? -4.645 -40.312 -22.359 1 83.5 150 ASP B CA 1
ATOM 4048 C C . ASP B 1 150 ? -4.324 -41.5 -21.5 1 83.5 150 ASP B C 1
ATOM 4050 O O . ASP B 1 150 ? -4.492 -42.656 -21.922 1 83.5 150 ASP B O 1
ATOM 4054 N N . ASN B 1 151 ? -3.699 -41.281 -20.359 1 88.31 151 ASN B N 1
ATOM 4055 C CA . ASN B 1 151 ? -3.418 -42.312 -19.359 1 88.31 151 ASN B CA 1
ATOM 4056 C C . ASN B 1 151 ? -3.703 -41.812 -17.953 1 88.31 151 ASN B C 1
ATOM 4058 O O . ASN B 1 151 ? -4.051 -40.656 -17.75 1 88.31 151 ASN B O 1
ATOM 4062 N N . GLU B 1 152 ? -3.627 -42.656 -17.031 1 88.75 152 GLU B N 1
ATOM 4063 C CA . GLU B 1 152 ? -4.008 -42.344 -15.656 1 88.75 152 GLU B CA 1
ATOM 4064 C C . GLU B 1 152 ? -3.09 -41.281 -15.055 1 88.75 152 GLU B C 1
ATOM 4066 O O . GLU B 1 152 ? -3.549 -40.406 -14.328 1 88.75 152 GLU B O 1
ATOM 4071 N N . GLN B 1 153 ? -1.894 -41.375 -15.328 1 90.44 153 GLN B N 1
ATOM 4072 C CA . GLN B 1 153 ? -0.951 -40.375 -14.797 1 90.44 153 GLN B CA 1
ATOM 4073 C C . GLN B 1 153 ? -1.263 -38.969 -15.305 1 90.44 153 GLN B C 1
ATOM 4075 O O . GLN B 1 153 ? -1.279 -38.031 -14.531 1 90.44 153 GLN B O 1
ATOM 4080 N N . ASN B 1 154 ? -1.516 -38.906 -16.609 1 92.12 154 ASN B N 1
ATOM 4081 C CA . ASN B 1 154 ? -1.833 -37.625 -17.203 1 92.12 154 ASN B CA 1
ATOM 4082 C C . ASN B 1 154 ? -3.119 -37.031 -16.625 1 92.12 154 ASN B C 1
ATOM 4084 O O . ASN B 1 154 ? -3.24 -35.812 -16.484 1 92.12 154 ASN B O 1
ATOM 4088 N N . TYR B 1 155 ? -3.934 -37.969 -16.344 1 91.94 155 TYR B N 1
ATOM 4089 C CA . TYR B 1 155 ? -5.18 -37.5 -15.734 1 91.94 155 TYR B CA 1
ATOM 4090 C C . TYR B 1 155 ? -4.926 -36.875 -14.367 1 91.94 155 TYR B C 1
ATOM 4092 O O . TYR B 1 155 ? -5.387 -35.781 -14.086 1 91.94 155 TYR B O 1
ATOM 4100 N N . GLU B 1 156 ? -4.152 -37.5 -13.57 1 92.62 156 GLU B N 1
ATOM 4101 C CA . GLU B 1 156 ? -3.828 -37 -12.242 1 92.62 156 GLU B CA 1
ATOM 4102 C C . GLU B 1 156 ? -3.049 -35.688 -12.328 1 92.62 156 GLU B C 1
ATOM 4104 O O . GLU B 1 156 ? -3.322 -34.75 -11.578 1 92.62 156 GLU B O 1
ATOM 4109 N N . LEU B 1 157 ? -2.131 -35.656 -13.195 1 94.56 157 LEU B N 1
ATOM 4110 C CA . LEU B 1 157 ? -1.34 -34.438 -13.398 1 94.56 157 LEU B CA 1
ATOM 4111 C C . LEU B 1 157 ? -2.225 -33.281 -13.852 1 94.56 157 LEU B C 1
ATOM 4113 O O . LEU B 1 157 ? -2.047 -32.156 -13.398 1 94.56 157 LEU B O 1
ATOM 4117 N N . SER B 1 158 ? -3.145 -33.594 -14.703 1 94.5 158 SER B N 1
ATOM 4118 C CA . SER B 1 158 ? -4.043 -32.562 -15.211 1 94.5 158 SER B CA 1
ATOM 4119 C C . SER B 1 158 ? -4.906 -32 -14.102 1 94.5 158 SER B C 1
ATOM 4121 O O . SER B 1 158 ? -5.211 -30.797 -14.102 1 94.5 158 SER B O 1
ATOM 4123 N N . MET B 1 159 ? -5.238 -32.781 -13.188 1 92.69 159 MET B N 1
ATOM 4124 C CA . MET B 1 159 ? -6.035 -32.312 -12.055 1 92.69 159 MET B CA 1
ATOM 4125 C C . MET B 1 159 ? -5.23 -31.375 -11.172 1 92.69 159 MET B C 1
ATOM 4127 O O . MET B 1 159 ? -5.734 -30.328 -10.75 1 92.69 159 MET B O 1
ATOM 4131 N N . GLU B 1 160 ? -4.039 -31.75 -10.922 1 94.38 160 GLU B N 1
ATOM 4132 C CA . GLU B 1 160 ? -3.184 -30.891 -10.109 1 94.38 160 GLU B CA 1
ATOM 4133 C C . GLU B 1 160 ? -2.873 -29.578 -10.828 1 94.38 160 GLU B C 1
ATOM 4135 O O . GLU B 1 160 ? -2.854 -28.516 -10.211 1 94.38 160 GLU B O 1
ATOM 4140 N N . LEU B 1 161 ? -2.648 -29.688 -12.086 1 95.69 161 LEU B N 1
ATOM 4141 C CA . LEU B 1 161 ? -2.402 -28.484 -12.891 1 95.69 161 LEU B CA 1
ATOM 4142 C C . LEU B 1 161 ? -3.609 -27.562 -12.859 1 95.69 161 LEU B C 1
ATOM 4144 O O . LEU B 1 161 ? -3.455 -26.344 -12.797 1 95.69 161 LEU B O 1
ATOM 4148 N N . PHE B 1 162 ? -4.75 -28.188 -12.898 1 94.19 162 PHE B N 1
ATOM 4149 C CA . PHE B 1 162 ? -5.988 -27.422 -12.844 1 94.19 162 PHE B CA 1
ATOM 4150 C C . PHE B 1 162 ? -6.07 -26.609 -11.547 1 94.19 162 PHE B C 1
ATOM 4152 O O . PHE B 1 162 ? -6.473 -25.453 -11.562 1 94.19 162 PHE B O 1
ATOM 4159 N N . LYS B 1 163 ? -5.672 -27.156 -10.5 1 92.5 163 LYS B N 1
ATOM 4160 C CA . LYS B 1 163 ? -5.652 -26.438 -9.219 1 92.5 163 LYS B CA 1
ATOM 4161 C C . LYS B 1 163 ? -4.738 -25.219 -9.281 1 92.5 163 LYS B C 1
ATOM 4163 O O . LYS B 1 163 ? -5.105 -24.141 -8.828 1 92.5 163 LYS B O 1
ATOM 4168 N N . ILE B 1 164 ? -3.59 -25.391 -9.82 1 94.19 164 ILE B N 1
ATOM 4169 C CA . ILE B 1 164 ? -2.635 -24.297 -9.969 1 94.19 164 ILE B CA 1
ATOM 4170 C C . ILE B 1 164 ? -3.254 -23.188 -10.812 1 94.19 164 ILE B C 1
ATOM 4172 O O . ILE B 1 164 ? -3.162 -22.016 -10.453 1 94.19 164 ILE B O 1
ATOM 4176 N N . GLU B 1 165 ? -3.881 -23.594 -11.852 1 93.75 165 GLU B N 1
ATOM 4177 C CA . GLU B 1 165 ? -4.527 -22.625 -12.734 1 93.75 165 GLU B CA 1
ATOM 4178 C C . GLU B 1 165 ? -5.594 -21.828 -12 1 93.75 165 GLU B C 1
ATOM 4180 O O . GLU B 1 165 ? -5.699 -20.609 -12.18 1 93.75 165 GLU B O 1
ATOM 4185 N N . GLN B 1 166 ? -6.297 -22.5 -11.25 1 90.44 166 GLN B N 1
ATOM 4186 C CA . GLN B 1 166 ? -7.352 -21.828 -10.492 1 90.44 166 GLN B CA 1
ATOM 4187 C C . GLN B 1 166 ? -6.77 -20.812 -9.516 1 90.44 166 GLN B C 1
ATOM 4189 O O . GLN B 1 166 ? -7.301 -19.719 -9.367 1 90.44 166 GLN B O 1
ATOM 4194 N N . TYR B 1 167 ? -5.723 -21.203 -8.891 1 89.56 167 TYR B N 1
ATOM 4195 C CA . TYR B 1 167 ? -5.086 -20.281 -7.949 1 89.56 167 TYR B CA 1
ATOM 4196 C C . TYR B 1 167 ? -4.562 -19.047 -8.672 1 89.56 167 TYR B C 1
ATOM 4198 O O . TYR B 1 167 ? -4.711 -17.922 -8.18 1 89.56 167 TYR B O 1
ATOM 4206 N N . VAL B 1 168 ? -3.994 -19.234 -9.781 1 91.38 168 VAL B N 1
ATOM 4207 C CA . VAL B 1 168 ? -3.463 -18.125 -10.562 1 91.38 168 VAL B CA 1
ATOM 4208 C C . VAL B 1 168 ? -4.605 -17.219 -11.016 1 91.38 168 VAL B C 1
ATOM 4210 O O . VAL B 1 168 ? -4.504 -15.984 -10.938 1 91.38 168 VAL B O 1
ATOM 4213 N N . GLU B 1 169 ? -5.652 -17.828 -11.453 1 88.94 169 GLU B N 1
ATOM 4214 C CA . GLU B 1 169 ? -6.812 -17.062 -11.891 1 88.94 169 GLU B CA 1
ATOM 4215 C C . GLU B 1 169 ? -7.402 -16.25 -10.742 1 88.94 169 GLU B C 1
ATOM 4217 O O . GLU B 1 169 ? -7.832 -15.109 -10.93 1 88.94 169 GLU B O 1
ATOM 4222 N N . PHE B 1 170 ? -7.363 -16.859 -9.664 1 87.19 170 PHE B N 1
ATOM 4223 C CA . PHE B 1 170 ? -7.891 -16.188 -8.477 1 87.19 170 PHE B CA 1
ATOM 4224 C C . PHE B 1 170 ? -7.086 -14.945 -8.148 1 87.19 170 PHE B C 1
ATOM 4226 O O . PHE B 1 170 ? -7.656 -13.883 -7.895 1 87.19 170 PHE B O 1
ATOM 4233 N N . VAL B 1 171 ? -5.859 -15.07 -8.18 1 86.5 171 VAL B N 1
ATOM 4234 C CA . VAL B 1 171 ? -4.996 -13.945 -7.855 1 86.5 171 VAL B CA 1
ATOM 4235 C C . VAL B 1 171 ? -5.195 -12.828 -8.875 1 86.5 171 VAL B C 1
ATOM 4237 O O . VAL B 1 171 ? -5.266 -11.648 -8.516 1 86.5 171 VAL B O 1
ATOM 4240 N N . LEU B 1 172 ? -5.312 -13.172 -10.07 1 87.5 172 LEU B N 1
ATOM 4241 C CA . LEU B 1 172 ? -5.492 -12.188 -11.125 1 87.5 172 LEU B CA 1
ATOM 4242 C C . LEU B 1 172 ? -6.805 -11.43 -10.945 1 87.5 172 LEU B C 1
ATOM 4244 O O . LEU B 1 172 ? -6.852 -10.211 -11.109 1 87.5 172 LEU B O 1
ATOM 4248 N N . GLN B 1 173 ? -7.793 -12.156 -10.617 1 87.12 173 GLN B N 1
ATOM 4249 C CA . GLN B 1 173 ? -9.086 -11.508 -10.406 1 87.12 173 GLN B CA 1
ATOM 4250 C C . GLN B 1 173 ? -9.047 -10.586 -9.188 1 87.12 173 GLN B C 1
ATOM 4252 O O . GLN B 1 173 ? -9.656 -9.516 -9.188 1 87.12 173 GLN B O 1
ATOM 4257 N N . TYR B 1 174 ? -8.328 -11.031 -8.188 1 85 174 TYR B N 1
ATOM 4258 C CA . TYR B 1 174 ? -8.156 -10.195 -7.004 1 85 174 TYR B CA 1
ATOM 4259 C C . TYR B 1 174 ? -7.488 -8.875 -7.355 1 85 174 TYR B C 1
ATOM 4261 O O . TYR B 1 174 ? -7.914 -7.812 -6.895 1 85 174 TYR B O 1
ATOM 4269 N N . LEU B 1 175 ? -6.496 -8.969 -8.133 1 85.31 175 LEU B N 1
ATOM 4270 C CA . LEU B 1 175 ? -5.742 -7.789 -8.531 1 85.31 175 LEU B CA 1
ATOM 4271 C C . LEU B 1 175 ? -6.609 -6.844 -9.352 1 85.31 175 LEU B C 1
ATOM 4273 O O . LEU B 1 175 ? -6.441 -5.625 -9.289 1 85.31 175 LEU B O 1
ATOM 4277 N N . ARG B 1 176 ? -7.527 -7.34 -10.047 1 86.81 176 ARG B N 1
ATOM 4278 C CA . ARG B 1 176 ? -8.359 -6.547 -10.945 1 86.81 176 ARG B CA 1
ATOM 4279 C C . ARG B 1 176 ? -9.539 -5.934 -10.203 1 86.81 176 ARG B C 1
ATOM 4281 O O . ARG B 1 176 ? -10.188 -5.012 -10.703 1 86.81 176 ARG B O 1
ATOM 4288 N N . LEU B 1 177 ? -9.836 -6.402 -9.062 1 85 177 LEU B N 1
ATOM 4289 C CA . LEU B 1 177 ? -11.008 -5.973 -8.305 1 85 177 LEU B CA 1
ATOM 4290 C C . LEU B 1 177 ? -10.961 -4.473 -8.039 1 85 177 LEU B C 1
ATOM 4292 O O . LEU B 1 177 ? -11.984 -3.791 -8.102 1 85 177 LEU B O 1
ATOM 4296 N N . GLU B 1 178 ? -9.766 -3.965 -7.766 1 74.69 178 GLU B N 1
ATOM 4297 C CA . GLU B 1 178 ? -9.641 -2.553 -7.422 1 74.69 178 GLU B CA 1
ATOM 4298 C C . GLU B 1 178 ? -9.969 -1.66 -8.617 1 74.69 178 GLU B C 1
ATOM 4300 O O . GLU B 1 178 ? -10.531 -0.574 -8.445 1 74.69 178 GLU B O 1
ATOM 4305 N N . SER B 1 179 ? -9.641 -2.172 -9.742 1 78.88 179 SER B N 1
ATOM 4306 C CA . SER B 1 179 ? -9.898 -1.374 -10.938 1 78.88 179 SER B CA 1
ATOM 4307 C C . SER B 1 179 ? -11.148 -1.851 -11.664 1 78.88 179 SER B C 1
ATOM 4309 O O . SER B 1 179 ? -11.375 -1.503 -12.828 1 78.88 179 SER B O 1
ATOM 4311 N N . MET B 1 180 ? -11.898 -2.592 -11.086 1 84.25 180 MET B N 1
ATOM 4312 C CA . MET B 1 180 ? -13.055 -3.236 -11.695 1 84.25 180 MET B CA 1
ATOM 4313 C C . MET B 1 180 ? -14.016 -2.197 -12.266 1 84.25 180 MET B C 1
ATOM 4315 O O . MET B 1 180 ? -14.547 -2.375 -13.367 1 84.25 180 MET B O 1
ATOM 4319 N N . SER B 1 181 ? -14.148 -1.124 -11.57 1 78.81 181 SER B N 1
ATOM 4320 C CA . SER B 1 181 ? -15.133 -0.128 -11.961 1 78.81 181 SER B CA 1
ATOM 4321 C C . SER B 1 181 ? -14.797 0.482 -13.32 1 78.81 181 SER B C 1
ATOM 4323 O O . SER B 1 181 ? -15.695 0.789 -14.109 1 78.81 181 SER B O 1
ATOM 4325 N N . SER B 1 182 ? -13.578 0.518 -13.586 1 78.31 182 SER B N 1
ATOM 4326 C CA . SER B 1 182 ? -13.164 1.145 -14.836 1 78.31 182 SER B CA 1
ATOM 4327 C C . SER B 1 182 ? -13.273 0.172 -16.016 1 78.31 182 SER B C 1
ATOM 4329 O O . SER B 1 182 ? -13.375 0.59 -17.156 1 78.31 182 SER B O 1
ATOM 4331 N N . ASP B 1 183 ? -13.438 -1.06 -15.766 1 82.06 183 ASP B N 1
ATOM 4332 C CA . ASP B 1 183 ? -13.383 -2.055 -16.828 1 82.06 183 ASP B CA 1
ATOM 4333 C C . ASP B 1 183 ? -14.695 -2.83 -16.922 1 82.06 183 ASP B C 1
ATOM 4335 O O . ASP B 1 183 ? -14.812 -3.77 -17.719 1 82.06 183 ASP B O 1
ATOM 4339 N N . LEU B 1 184 ? -15.703 -2.402 -16.266 1 88.44 184 LEU B N 1
ATOM 4340 C CA . LEU B 1 184 ? -16.953 -3.135 -16.188 1 88.44 184 LEU B CA 1
ATOM 4341 C C . LEU B 1 184 ? -17.734 -3.031 -17.5 1 88.44 184 LEU B C 1
ATOM 4343 O O . LEU B 1 184 ? -17.906 -1.935 -18.031 1 88.44 184 LEU B O 1
ATOM 4347 N N . VAL B 1 185 ? -18.109 -4.137 -18.094 1 91.88 185 VAL B N 1
ATOM 4348 C CA . VAL B 1 185 ? -18.938 -4.203 -19.297 1 91.88 185 VAL B CA 1
ATOM 4349 C C . VAL B 1 185 ? -20.297 -4.809 -18.953 1 91.88 185 VAL B C 1
ATOM 4351 O O . VAL B 1 185 ? -20.453 -6.031 -18.922 1 91.88 185 VAL B O 1
ATOM 4354 N N . LEU B 1 186 ? -21.312 -3.943 -18.812 1 92.62 186 LEU B N 1
ATOM 4355 C CA . LEU B 1 186 ? -22.641 -4.391 -18.406 1 92.62 186 LEU B CA 1
ATOM 4356 C C . LEU B 1 186 ? -23.547 -4.586 -19.625 1 92.62 186 LEU B C 1
ATOM 4358 O O . LEU B 1 186 ? -23.719 -3.664 -20.422 1 92.62 186 LEU B O 1
ATOM 4362 N N . LYS B 1 187 ? -23.922 -5.812 -19.797 1 94.94 187 LYS B N 1
ATOM 4363 C CA . LYS B 1 187 ? -24.859 -6.188 -20.859 1 94.94 187 LYS B CA 1
ATOM 4364 C C . LYS B 1 187 ? -25.828 -7.27 -20.375 1 94.94 187 LYS B C 1
ATOM 4366 O O . LYS B 1 187 ? -25.656 -7.809 -19.281 1 94.94 187 LYS B O 1
ATOM 4371 N N . GLU B 1 188 ? -26.812 -7.414 -21.188 1 96.12 188 GLU B N 1
ATOM 4372 C CA . GLU B 1 188 ? -27.719 -8.516 -20.922 1 96.12 188 GLU B CA 1
ATOM 4373 C C . GLU B 1 188 ? -27.172 -9.836 -21.453 1 96.12 188 GLU B C 1
ATOM 4375 O O . GLU B 1 188 ? -26.797 -9.938 -22.625 1 96.12 188 GLU B O 1
ATOM 4380 N N . TYR B 1 189 ? -27.078 -10.75 -20.531 1 96.94 189 TYR B N 1
ATOM 4381 C CA . TYR B 1 189 ? -26.531 -12.055 -20.906 1 96.94 189 TYR B CA 1
ATOM 4382 C C . TYR B 1 189 ? -27.516 -13.172 -20.578 1 96.94 189 TYR B C 1
ATOM 4384 O O . TYR B 1 189 ? -28.328 -13.039 -19.656 1 96.94 189 TYR B O 1
ATOM 4392 N N . ASN B 1 190 ? -27.422 -14.227 -21.375 1 97.5 190 ASN B N 1
ATOM 4393 C CA . ASN B 1 190 ? -28.109 -15.469 -21.031 1 97.5 190 ASN B CA 1
ATOM 4394 C C . ASN B 1 190 ? -27.406 -16.188 -19.875 1 97.5 190 ASN B C 1
ATOM 4396 O O . ASN B 1 190 ? -26.266 -16.609 -20.016 1 97.5 190 ASN B O 1
ATOM 4400 N N . LEU B 1 191 ? -28.109 -16.297 -18.781 1 97.81 191 LEU B N 1
ATOM 4401 C CA . LEU B 1 191 ? -27.516 -16.875 -17.578 1 97.81 191 LEU B CA 1
ATOM 4402 C C . LEU B 1 191 ? -27.078 -18.312 -17.828 1 97.81 191 LEU B C 1
ATOM 4404 O O . LEU B 1 191 ? -26.078 -18.766 -17.281 1 97.81 191 LEU B O 1
ATOM 4408 N N . ASP B 1 192 ? -27.781 -19.047 -18.688 1 98 192 ASP B N 1
ATOM 4409 C CA . ASP B 1 192 ? -27.438 -20.438 -19.016 1 98 192 ASP B CA 1
ATOM 4410 C C . ASP B 1 192 ? -26.031 -20.516 -19.609 1 98 192 ASP B C 1
ATOM 4412 O O . ASP B 1 192 ? -25.25 -21.406 -19.234 1 98 192 ASP B O 1
ATOM 4416 N N . ASP B 1 193 ? -25.75 -19.594 -20.406 1 97.75 193 ASP B N 1
ATOM 4417 C CA . ASP B 1 193 ? -24.453 -19.625 -21.078 1 97.75 193 ASP B CA 1
ATOM 4418 C C . ASP B 1 193 ? -23.312 -19.438 -20.078 1 97.75 193 ASP B C 1
ATOM 4420 O O . ASP B 1 193 ? -22.281 -20.109 -20.172 1 97.75 193 ASP B O 1
ATOM 4424 N N . ILE B 1 194 ? -23.531 -18.562 -19.141 1 97.94 194 ILE B N 1
ATOM 4425 C CA . ILE B 1 194 ? -22.5 -18.281 -18.141 1 97.94 194 ILE B CA 1
ATOM 4426 C C . ILE B 1 194 ? -22.328 -19.484 -17.219 1 97.94 194 ILE B C 1
ATOM 4428 O O . ILE B 1 194 ? -21.203 -19.922 -16.984 1 97.94 194 ILE B O 1
ATOM 4432 N N . VAL B 1 195 ? -23.375 -20.078 -16.781 1 98.19 195 VAL B N 1
ATOM 4433 C CA . VAL B 1 195 ? -23.312 -21.203 -15.859 1 98.19 195 VAL B CA 1
ATOM 4434 C C . VAL B 1 195 ? -22.75 -22.438 -16.562 1 98.19 195 VAL B C 1
ATOM 4436 O O . VAL B 1 195 ? -21.922 -23.156 -16 1 98.19 195 VAL B O 1
ATOM 4439 N N . LYS B 1 196 ? -23.141 -22.641 -17.812 1 98 196 LYS B N 1
ATOM 4440 C CA . LYS B 1 196 ? -22.641 -23.781 -18.578 1 98 196 LYS B CA 1
ATOM 4441 C C . LYS B 1 196 ? -21.125 -23.688 -18.766 1 98 196 LYS B C 1
ATOM 4443 O O . LYS B 1 196 ? -20.438 -24.703 -18.734 1 98 196 LYS B O 1
ATOM 4448 N N . GLN B 1 197 ? -20.688 -22.5 -18.969 1 97.62 197 GLN B N 1
ATOM 4449 C CA . GLN B 1 197 ? -19.25 -22.297 -19.094 1 97.62 197 GLN B CA 1
ATOM 4450 C C . GLN B 1 197 ? -18.531 -22.75 -17.828 1 97.62 197 GLN B C 1
ATOM 4452 O O . GLN B 1 197 ? -17.516 -23.453 -17.906 1 97.62 197 GLN B O 1
ATOM 4457 N N . ALA B 1 198 ? -19.047 -22.422 -16.703 1 97.62 198 ALA B N 1
ATOM 4458 C CA . ALA B 1 198 ? -18.438 -22.797 -15.422 1 97.62 198 ALA B CA 1
ATOM 4459 C C . ALA B 1 198 ? -18.5 -24.312 -15.203 1 97.62 198 ALA B C 1
ATOM 4461 O O . ALA B 1 198 ? -17.516 -24.922 -14.805 1 97.62 198 ALA B O 1
ATOM 4462 N N . VAL B 1 199 ? -19.625 -24.891 -15.516 1 97.31 199 VAL B N 1
ATOM 4463 C CA . VAL B 1 199 ? -19.828 -26.328 -15.328 1 97.31 199 VAL B CA 1
ATOM 4464 C C . VAL B 1 199 ? -18.875 -27.109 -16.219 1 97.31 199 VAL B C 1
ATOM 4466 O O . VAL B 1 199 ? -18.281 -28.094 -15.789 1 97.31 199 VAL B O 1
ATOM 4469 N N . ARG B 1 200 ? -18.75 -26.625 -17.422 1 96.94 200 ARG B N 1
ATOM 4470 C CA . ARG B 1 200 ? -17.844 -27.281 -18.359 1 96.94 200 ARG B CA 1
ATOM 4471 C C . ARG B 1 200 ? -16.406 -27.266 -17.859 1 96.94 200 ARG B C 1
ATOM 4473 O O . ARG B 1 200 ? -15.688 -28.25 -17.969 1 96.94 200 ARG B O 1
ATOM 4480 N N . LYS B 1 201 ? -16.031 -26.172 -17.344 1 95.56 201 LYS B N 1
ATOM 4481 C CA . LYS B 1 201 ? -14.68 -26 -16.828 1 95.56 201 LYS B CA 1
ATOM 4482 C C . LYS B 1 201 ? -14.383 -27 -15.719 1 95.56 201 LYS B C 1
ATOM 4484 O O . LYS B 1 201 ? -13.258 -27.5 -15.609 1 95.56 201 LYS B O 1
ATOM 4489 N N . TYR B 1 202 ? -15.383 -27.359 -14.906 1 96.44 202 TYR B N 1
ATOM 4490 C CA . TYR B 1 202 ? -15.156 -28.219 -13.742 1 96.44 202 TYR B CA 1
ATOM 4491 C C . TYR B 1 202 ? -15.648 -29.625 -14 1 96.44 202 TYR B C 1
ATOM 4493 O O . TYR B 1 202 ? -15.758 -30.438 -13.07 1 96.44 202 TYR B O 1
ATOM 4501 N N . ALA B 1 203 ? -15.953 -29.953 -15.234 1 95.25 203 ALA B N 1
ATOM 4502 C CA . ALA B 1 203 ? -16.531 -31.234 -15.609 1 95.25 203 ALA B CA 1
ATOM 4503 C C . ALA B 1 203 ? -15.656 -32.406 -15.133 1 95.25 203 ALA B C 1
ATOM 4505 O O . ALA B 1 203 ? -16.141 -33.344 -14.539 1 95.25 203 ALA B O 1
ATOM 4506 N N . LYS B 1 204 ? -14.344 -32.281 -15.328 1 91.5 204 LYS B N 1
ATOM 4507 C CA . LYS B 1 204 ? -13.422 -33.344 -14.938 1 91.5 204 LYS B CA 1
ATOM 4508 C C . LYS B 1 204 ? -13.414 -33.562 -13.43 1 91.5 204 LYS B C 1
ATOM 4510 O O . LYS B 1 204 ? -13.266 -34.688 -12.945 1 91.5 204 LYS B O 1
ATOM 4515 N N . VAL B 1 205 ? -13.602 -32.562 -12.766 1 93.75 205 VAL B N 1
ATOM 4516 C CA . VAL B 1 205 ? -13.617 -32.625 -11.312 1 93.75 205 VAL B CA 1
ATOM 4517 C C . VAL B 1 205 ? -14.898 -33.312 -10.836 1 93.75 205 VAL B C 1
ATOM 4519 O O . VAL B 1 205 ? -14.867 -34.156 -9.93 1 93.75 205 VAL B O 1
ATOM 4522 N N . PHE B 1 206 ? -16 -33 -11.484 1 95.25 206 PHE B N 1
ATOM 4523 C CA . PHE B 1 206 ? -17.266 -33.688 -11.188 1 95.25 206 PHE B CA 1
ATOM 4524 C C . PHE B 1 206 ? -17.125 -35.188 -11.367 1 95.25 206 PHE B C 1
ATOM 4526 O O . PHE B 1 206 ? -17.547 -35.969 -10.5 1 95.25 206 PHE B O 1
ATOM 4533 N N . ILE B 1 207 ? -16.516 -35.5 -12.398 1 93.5 207 ILE B N 1
ATOM 4534 C CA . ILE B 1 207 ? -16.375 -36.906 -12.75 1 93.5 207 ILE B CA 1
ATOM 4535 C C . ILE B 1 207 ? -15.438 -37.594 -11.75 1 93.5 207 ILE B C 1
ATOM 4537 O O . ILE B 1 207 ? -15.773 -38.656 -11.203 1 93.5 207 ILE B O 1
ATOM 4541 N N . ARG B 1 208 ? -14.359 -36.969 -11.492 1 91.12 208 ARG B N 1
ATOM 4542 C CA . ARG B 1 208 ? -13.352 -37.562 -10.602 1 91.12 208 ARG B CA 1
ATOM 4543 C C . ARG B 1 208 ? -13.906 -37.75 -9.195 1 91.12 208 ARG B C 1
ATOM 4545 O O . ARG B 1 208 ? -13.688 -38.781 -8.578 1 91.12 208 ARG B O 1
ATOM 4552 N N . ASN B 1 209 ? -14.602 -36.781 -8.758 1 93.25 209 ASN B N 1
ATOM 4553 C CA . ASN B 1 209 ? -15.125 -36.812 -7.395 1 93.25 209 ASN B CA 1
ATOM 4554 C C . ASN B 1 209 ? -16.438 -37.594 -7.316 1 93.25 209 ASN B C 1
ATOM 4556 O O . ASN B 1 209 ? -16.984 -37.781 -6.23 1 93.25 209 ASN B O 1
ATOM 4560 N N . ARG B 1 210 ? -16.969 -38.031 -8.453 1 95.5 210 ARG B N 1
ATOM 4561 C CA . ARG B 1 210 ? -18.219 -38.75 -8.547 1 95.5 210 ARG B CA 1
ATOM 4562 C C . ARG B 1 210 ? -19.375 -37.969 -7.934 1 95.5 210 ARG B C 1
ATOM 4564 O O . ARG B 1 210 ? -20.156 -38.5 -7.137 1 95.5 210 ARG B O 1
ATOM 4571 N N . ILE B 1 211 ? -19.406 -36.75 -8.211 1 96.94 211 ILE B N 1
ATOM 4572 C CA . ILE B 1 211 ? -20.453 -35.875 -7.742 1 96.94 211 ILE B CA 1
ATOM 4573 C C . ILE B 1 211 ? -21.5 -35.656 -8.844 1 96.94 211 ILE B C 1
ATOM 4575 O O . ILE B 1 211 ? -21.141 -35.344 -9.977 1 96.94 211 ILE B O 1
ATOM 4579 N N . LYS B 1 212 ? -22.703 -35.906 -8.516 1 97.31 212 LYS B N 1
ATOM 4580 C CA . LYS B 1 212 ? -23.781 -35.719 -9.477 1 97.31 212 LYS B CA 1
ATOM 4581 C C . LYS B 1 212 ? -24.156 -34.25 -9.641 1 97.31 212 LYS B C 1
ATOM 4583 O O . LYS B 1 212 ? -24.25 -33.531 -8.656 1 97.31 212 LYS B O 1
ATOM 4588 N N . LEU B 1 213 ? -24.328 -33.844 -10.898 1 97.69 213 LEU B N 1
ATOM 4589 C CA . LEU B 1 213 ? -24.75 -32.469 -11.195 1 97.69 213 LEU B CA 1
ATOM 4590 C C . LEU B 1 213 ? -26.203 -32.438 -11.641 1 97.69 213 LEU B C 1
ATOM 4592 O O . LEU B 1 213 ? -26.594 -33.125 -12.586 1 97.69 213 LEU B O 1
ATOM 4596 N N . ASN B 1 214 ? -27 -31.75 -10.93 1 97.69 214 ASN B N 1
ATOM 4597 C CA . ASN B 1 214 ? -28.375 -31.453 -11.32 1 97.69 214 ASN B CA 1
ATOM 4598 C C . ASN B 1 214 ? -28.5 -30.031 -11.852 1 97.69 214 ASN B C 1
ATOM 4600 O O . ASN B 1 214 ? -28.5 -29.078 -11.07 1 97.69 214 ASN B O 1
ATOM 4604 N N . PHE B 1 215 ? -28.5 -29.938 -13.102 1 95.75 215 PHE B N 1
ATOM 4605 C CA . PHE B 1 215 ? -28.562 -28.641 -13.758 1 95.75 215 PHE B CA 1
ATOM 4606 C C . PHE B 1 215 ? -29.609 -28.625 -14.859 1 95.75 215 PHE B C 1
ATOM 4608 O O . PHE B 1 215 ? -29.578 -29.469 -15.766 1 95.75 215 PHE B O 1
ATOM 4615 N N . ASN B 1 216 ? -30.688 -27.844 -14.625 1 86.06 216 ASN B N 1
ATOM 4616 C CA . ASN B 1 216 ? -31.688 -27.641 -15.656 1 86.06 216 ASN B CA 1
ATOM 4617 C C . ASN B 1 216 ? -31.641 -26.219 -16.219 1 86.06 216 ASN B C 1
ATOM 4619 O O . ASN B 1 216 ? -31.047 -25.328 -15.609 1 86.06 216 ASN B O 1
ATOM 4623 N N . ASP B 1 217 ? -32.281 -26.047 -17.391 1 90.44 217 ASP B N 1
ATOM 4624 C CA . ASP B 1 217 ? -32.281 -24.734 -18.047 1 90.44 217 ASP B CA 1
ATOM 4625 C C . ASP B 1 217 ? -32.844 -23.656 -17.125 1 90.44 217 ASP B C 1
ATOM 4627 O O . ASP B 1 217 ? -33.906 -23.844 -16.531 1 90.44 217 ASP B O 1
ATOM 4631 N N . LEU B 1 218 ? -32.094 -22.578 -17.047 1 95.38 218 LEU B N 1
ATOM 4632 C CA . LEU B 1 218 ? -32.469 -21.5 -16.125 1 95.38 218 LEU B CA 1
ATOM 4633 C C . LEU B 1 218 ? -33.406 -20.516 -16.797 1 95.38 218 LEU B C 1
ATOM 4635 O O . LEU B 1 218 ? -34.219 -19.875 -16.125 1 95.38 218 LEU B O 1
ATOM 4639 N N . ASN B 1 219 ? -33.344 -20.422 -18.125 1 94.31 219 ASN B N 1
ATOM 4640 C CA . ASN B 1 219 ? -34.188 -19.547 -18.938 1 94.31 219 ASN B CA 1
ATOM 4641 C C . ASN B 1 219 ? -34.312 -18.156 -18.344 1 94.31 219 ASN B C 1
ATOM 4643 O O . ASN B 1 219 ? -35.406 -17.641 -18.188 1 94.31 219 ASN B O 1
ATOM 4647 N N . CYS B 1 220 ? -33.156 -17.531 -18.047 1 94.94 220 CYS B N 1
ATOM 4648 C CA . CYS B 1 220 ? -33.125 -16.219 -17.422 1 94.94 220 CYS B CA 1
ATOM 4649 C C . CYS B 1 220 ? -32.062 -15.336 -18.062 1 94.94 220 CYS B C 1
ATOM 4651 O O . CYS B 1 220 ? -30.953 -15.805 -18.359 1 94.94 220 CYS B O 1
ATOM 4653 N N . ARG B 1 221 ? -32.438 -14.133 -18.359 1 95.88 221 ARG B N 1
ATOM 4654 C CA . ARG B 1 221 ? -31.484 -13.125 -18.797 1 95.88 221 ARG B CA 1
ATOM 4655 C C . ARG B 1 221 ? -31.172 -12.141 -17.672 1 95.88 221 ARG B C 1
ATOM 4657 O O . ARG B 1 221 ? -32.062 -11.75 -16.906 1 95.88 221 ARG B O 1
ATOM 4664 N N . VAL B 1 222 ? -29.891 -11.734 -17.594 1 95.81 222 VAL B N 1
ATOM 4665 C CA . VAL B 1 222 ? -29.484 -10.875 -16.484 1 95.81 222 VAL B CA 1
ATOM 4666 C C . VAL B 1 222 ? -28.578 -9.758 -17 1 95.81 222 VAL B C 1
ATOM 4668 O O . VAL B 1 222 ? -27.781 -9.977 -17.922 1 95.81 222 VAL B O 1
ATOM 4671 N N . LEU B 1 223 ? -28.797 -8.57 -16.438 1 95.88 223 LEU B N 1
ATOM 4672 C CA . LEU B 1 223 ? -27.875 -7.461 -16.688 1 95.88 223 LEU B CA 1
ATOM 4673 C C . LEU B 1 223 ? -26.656 -7.555 -15.789 1 95.88 223 LEU B C 1
ATOM 4675 O O . LEU B 1 223 ? -26.75 -7.387 -14.57 1 95.88 223 LEU B O 1
ATOM 4679 N N . THR B 1 224 ? -25.531 -7.844 -16.359 1 96.12 224 THR B N 1
ATOM 4680 C CA . THR B 1 224 ? -24.328 -8.07 -15.555 1 96.12 224 THR B CA 1
ATOM 4681 C C . THR B 1 224 ? -23.078 -7.969 -16.422 1 96.12 224 THR B C 1
ATOM 4683 O O . THR B 1 224 ? -23.109 -7.43 -17.531 1 96.12 224 THR B O 1
ATOM 4686 N N . ASP B 1 225 ? -21.938 -8.281 -15.82 1 96.38 225 ASP B N 1
ATOM 4687 C CA . ASP B 1 225 ? -20.688 -8.508 -16.516 1 96.38 225 ASP B CA 1
ATOM 4688 C C . ASP B 1 225 ? -20.359 -10 -16.578 1 96.38 225 ASP B C 1
ATOM 4690 O O . ASP B 1 225 ? -20.234 -10.656 -15.539 1 96.38 225 ASP B O 1
ATOM 4694 N N . GLU B 1 226 ? -20.188 -10.539 -17.734 1 96.69 226 GLU B N 1
ATOM 4695 C CA . GLU B 1 226 ? -20.062 -11.977 -17.953 1 96.69 226 GLU B CA 1
ATOM 4696 C C . GLU B 1 226 ? -18.828 -12.531 -17.25 1 96.69 226 GLU B C 1
ATOM 4698 O O . GLU B 1 226 ? -18.906 -13.547 -16.562 1 96.69 226 GLU B O 1
ATOM 4703 N N . LYS B 1 227 ? -17.734 -11.828 -17.406 1 95 227 LYS B N 1
ATOM 4704 C CA . LYS B 1 227 ? -16.469 -12.328 -16.891 1 95 227 LYS B CA 1
ATOM 4705 C C . LYS B 1 227 ? -16.484 -12.398 -15.367 1 95 227 LYS B C 1
ATOM 4707 O O . LYS B 1 227 ? -16.094 -13.414 -14.781 1 95 227 LYS B O 1
ATOM 4712 N N . TRP B 1 228 ? -17.016 -1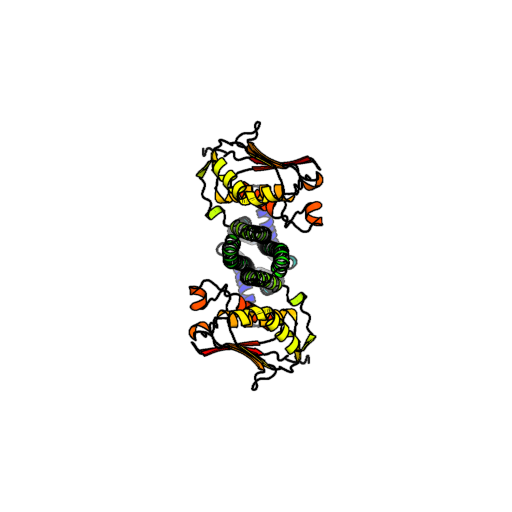1.367 -14.766 1 95.69 228 TRP B N 1
ATOM 4713 C CA . TRP B 1 228 ? -17.016 -11.297 -13.305 1 95.69 228 TRP B CA 1
ATOM 4714 C C . TRP B 1 228 ? -18.031 -12.273 -12.719 1 95.69 228 TRP B C 1
ATOM 4716 O O . TRP B 1 228 ? -17.734 -12.953 -11.727 1 95.69 228 TRP B O 1
ATOM 4726 N N . LEU B 1 229 ? -19.156 -12.289 -13.32 1 97.25 229 LEU B N 1
ATOM 4727 C CA . LEU B 1 229 ? -20.156 -13.219 -12.812 1 97.25 229 LEU B CA 1
ATOM 4728 C C . LEU B 1 229 ? -19.703 -14.664 -12.992 1 97.25 229 LEU B C 1
ATOM 4730 O O . LEU B 1 229 ? -19.922 -15.508 -12.125 1 97.25 229 LEU B O 1
ATOM 4734 N N . LEU B 1 230 ? -19.078 -14.969 -14.141 1 97.44 230 LEU B N 1
ATOM 4735 C CA . LEU B 1 230 ? -18.516 -16.297 -14.383 1 97.44 230 LEU B CA 1
ATOM 4736 C C . LEU B 1 230 ? -17.531 -16.672 -13.281 1 97.44 230 LEU B C 1
ATOM 4738 O O . LEU B 1 230 ? -17.578 -17.781 -12.75 1 97.44 230 LEU B O 1
ATOM 4742 N N . PHE B 1 231 ? -16.703 -15.758 -12.906 1 95.62 231 PHE B N 1
ATOM 4743 C CA . PHE B 1 231 ? -15.719 -15.992 -11.844 1 95.62 231 PHE B CA 1
ATOM 4744 C C . PHE B 1 231 ? -16.422 -16.344 -10.539 1 95.62 231 PHE B C 1
ATOM 4746 O O . PHE B 1 231 ? -16.016 -17.281 -9.844 1 95.62 231 PHE B O 1
ATOM 4753 N N . VAL B 1 232 ? -17.438 -15.586 -10.219 1 97.25 232 VAL B N 1
ATOM 4754 C CA . VAL B 1 232 ? -18.188 -15.805 -8.984 1 97.25 232 VAL B CA 1
ATOM 4755 C C . VAL B 1 232 ? -18.797 -17.203 -8.992 1 97.25 232 VAL B C 1
ATOM 4757 O O . VAL B 1 232 ? -18.641 -17.953 -8.023 1 97.25 232 VAL B O 1
ATOM 4760 N N . ILE B 1 233 ? -19.406 -17.562 -10.062 1 98 233 ILE B N 1
ATOM 4761 C CA . ILE B 1 233 ? -20.047 -18.859 -10.18 1 98 233 ILE B CA 1
ATOM 4762 C C . ILE B 1 233 ? -19 -19.969 -10.062 1 98 233 ILE B C 1
ATOM 4764 O O . ILE B 1 233 ? -19.234 -20.969 -9.383 1 98 233 ILE B O 1
ATOM 4768 N N . GLU B 1 234 ? -17.906 -19.766 -10.688 1 97.06 234 GLU B N 1
ATOM 4769 C CA . GLU B 1 234 ? -16.828 -20.734 -10.617 1 97.06 234 GLU B CA 1
ATOM 4770 C C . GLU B 1 234 ? -16.344 -20.922 -9.18 1 97.06 234 GLU B C 1
ATOM 4772 O O . GLU B 1 234 ? -16.078 -22.047 -8.75 1 97.06 234 GLU B O 1
ATOM 4777 N N . GLN B 1 235 ? -16.266 -19.875 -8.484 1 94.69 235 GLN B N 1
ATOM 4778 C CA . GLN B 1 235 ? -15.805 -19.953 -7.098 1 94.69 235 GLN B CA 1
ATOM 4779 C C . GLN B 1 235 ? -16.797 -20.734 -6.234 1 94.69 235 GLN B C 1
ATOM 4781 O O . GLN B 1 235 ? -16.391 -21.547 -5.402 1 94.69 235 GLN B O 1
ATOM 4786 N N . ILE B 1 236 ? -18 -20.469 -6.445 1 96.94 236 ILE B N 1
ATOM 4787 C CA . ILE B 1 236 ? -19.031 -21.141 -5.664 1 96.94 236 ILE B CA 1
ATOM 4788 C C . ILE B 1 236 ? -19.047 -22.641 -6.012 1 96.94 236 ILE B C 1
ATOM 4790 O O . ILE B 1 236 ? -19.141 -23.484 -5.125 1 96.94 236 ILE B O 1
ATOM 4794 N N . LEU B 1 237 ? -18.938 -22.891 -7.297 1 96.75 237 LEU B N 1
ATOM 4795 C CA . LEU B 1 237 ? -18.875 -24.281 -7.742 1 96.75 237 LEU B CA 1
ATOM 4796 C C . LEU B 1 237 ? -17.656 -24.984 -7.168 1 96.75 237 LEU B C 1
ATOM 4798 O O . LEU B 1 237 ? -17.75 -26.125 -6.707 1 96.75 237 LEU B O 1
ATOM 4802 N N . SER B 1 238 ? -16.547 -24.281 -7.234 1 94 238 SER B N 1
ATOM 4803 C CA . SER B 1 238 ? -15.305 -24.828 -6.703 1 94 238 SER B CA 1
ATOM 4804 C C . SER B 1 238 ? -15.445 -25.188 -5.227 1 94 238 SER B C 1
ATOM 4806 O O . SER B 1 238 ? -15 -26.25 -4.793 1 94 238 SER B O 1
ATOM 4808 N N . ASN B 1 239 ? -16.078 -24.359 -4.469 1 91.88 239 ASN B N 1
ATOM 4809 C CA . ASN B 1 239 ? -16.312 -24.641 -3.057 1 91.88 239 ASN B CA 1
ATOM 4810 C C . ASN B 1 239 ? -17.234 -25.844 -2.865 1 91.88 239 ASN B C 1
ATOM 4812 O O . ASN B 1 239 ? -16.969 -26.703 -2.021 1 91.88 239 ASN B O 1
ATOM 4816 N N . GLY B 1 240 ? -18.297 -25.859 -3.648 1 95.12 240 GLY B N 1
ATOM 4817 C CA . GLY B 1 240 ? -19.203 -27 -3.584 1 95.12 240 GLY B CA 1
ATOM 4818 C C . GLY B 1 240 ? -18.516 -28.328 -3.838 1 95.12 240 GLY B C 1
ATOM 4819 O O . GLY B 1 240 ? -18.766 -29.312 -3.137 1 95.12 240 GLY B O 1
ATOM 4820 N N . LEU B 1 241 ? -17.672 -28.344 -4.801 1 94.62 241 LEU B N 1
ATOM 4821 C CA . LEU B 1 241 ? -16.953 -29.547 -5.168 1 94.62 241 LEU B CA 1
ATOM 4822 C C . LEU B 1 241 ? -15.922 -29.906 -4.105 1 94.62 241 LEU B C 1
ATOM 4824 O O . LEU B 1 241 ? -15.695 -31.094 -3.822 1 94.62 241 LEU B O 1
ATOM 4828 N N . LYS B 1 242 ? -15.32 -28.891 -3.543 1 90.44 242 LYS B N 1
ATOM 4829 C CA . LYS B 1 242 ? -14.266 -29.078 -2.547 1 90.44 242 LYS B CA 1
ATOM 4830 C C . LYS B 1 242 ? -14.828 -29.656 -1.256 1 90.44 242 LYS B C 1
ATOM 4832 O O . LYS B 1 242 ? -14.195 -30.516 -0.628 1 90.44 242 LYS B O 1
ATOM 4837 N N . TYR B 1 243 ? -16.047 -29.297 -0.922 1 91.56 243 TYR B N 1
ATOM 4838 C CA . TYR B 1 243 ? -16.547 -29.641 0.402 1 91.56 243 TYR B CA 1
ATOM 4839 C C . TYR B 1 243 ? -17.625 -30.719 0.311 1 91.56 243 TYR B C 1
ATOM 4841 O O . TYR B 1 243 ? -18.266 -31.047 1.314 1 91.56 243 TYR B O 1
ATOM 4849 N N . THR B 1 244 ? -17.844 -31.234 -0.896 1 94 244 THR B N 1
ATOM 4850 C CA . THR B 1 244 ? -18.75 -32.375 -1.096 1 94 244 THR B CA 1
ATOM 4851 C C . THR B 1 244 ? -17.969 -33.625 -1.416 1 94 244 THR B C 1
ATOM 4853 O O . THR B 1 244 ? -17.484 -33.812 -2.533 1 94 244 THR B O 1
ATOM 4856 N N . LYS B 1 245 ? -17.781 -34.469 -0.501 1 89.56 245 LYS B N 1
ATOM 4857 C CA . LYS B 1 245 ? -17.062 -35.719 -0.721 1 89.56 245 LYS B CA 1
ATOM 4858 C C . LYS B 1 245 ? -17.891 -36.719 -1.531 1 89.56 245 LYS B C 1
ATOM 4860 O O . LYS B 1 245 ? -17.406 -37.312 -2.482 1 89.56 245 LYS B O 1
ATOM 4865 N N . GLU B 1 246 ? -19.094 -36.875 -1.084 1 92 246 GLU B N 1
ATOM 4866 C CA . GLU B 1 246 ? -20.078 -37.688 -1.801 1 92 246 GLU B CA 1
ATOM 4867 C C . GLU B 1 246 ? -21.438 -36.969 -1.854 1 92 246 GLU B C 1
ATOM 4869 O O . GLU B 1 246 ? -21.844 -36.344 -0.88 1 92 246 GLU B O 1
ATOM 4874 N N . GLY B 1 247 ? -22.031 -36.969 -2.967 1 96.12 247 GLY B N 1
ATOM 4875 C CA . GLY B 1 247 ? -23.344 -36.312 -3.066 1 96.12 247 GLY B CA 1
ATOM 4876 C C . GLY B 1 247 ? -23.578 -35.625 -4.406 1 96.12 247 GLY B C 1
ATOM 4877 O O . GLY B 1 247 ? -23.312 -36.219 -5.457 1 96.12 247 GLY B O 1
ATOM 4878 N N . SER B 1 248 ? -24.266 -34.5 -4.316 1 97.75 248 SER B N 1
ATOM 4879 C CA . SER B 1 248 ? -24.641 -33.812 -5.559 1 97.75 248 SER B CA 1
ATOM 4880 C C . SER B 1 248 ? -24.578 -32.312 -5.418 1 97.75 248 SER B C 1
ATOM 4882 O O . SER B 1 248 ? -24.516 -31.781 -4.305 1 97.75 248 SER B O 1
ATOM 4884 N N . ILE B 1 249 ? -24.484 -31.672 -6.512 1 98.25 249 ILE B N 1
ATOM 4885 C CA . ILE B 1 249 ? -24.609 -30.219 -6.633 1 98.25 249 ILE B CA 1
ATOM 4886 C C . ILE B 1 249 ? -25.766 -29.891 -7.574 1 98.25 249 ILE B C 1
ATOM 4888 O O . ILE B 1 249 ? -25.875 -30.469 -8.656 1 98.25 249 ILE B O 1
ATOM 4892 N N . SER B 1 250 ? -26.641 -29 -7.141 1 98.31 250 SER B N 1
ATOM 4893 C CA . SER B 1 250 ? -27.797 -28.578 -7.93 1 98.31 250 SER B CA 1
ATOM 4894 C C . SER B 1 250 ? -27.734 -27.094 -8.25 1 98.31 250 SER B C 1
ATOM 4896 O O . SER B 1 250 ? -27.359 -26.281 -7.398 1 98.31 250 SER B O 1
ATOM 4898 N N . ILE B 1 251 ? -28.031 -26.734 -9.477 1 98.31 251 ILE B N 1
ATOM 4899 C CA . ILE B 1 251 ? -28.078 -25.359 -9.938 1 98.31 251 ILE B CA 1
ATOM 4900 C C . ILE B 1 251 ? -29.453 -25.047 -10.523 1 98.31 251 ILE B C 1
ATOM 4902 O O . ILE B 1 251 ? -29.859 -25.672 -11.508 1 98.31 251 ILE B O 1
ATOM 4906 N N . TYR B 1 252 ? -30.156 -24.125 -9.969 1 97.44 252 TYR B N 1
ATOM 4907 C CA . TYR B 1 252 ? -31.516 -23.828 -10.406 1 97.44 252 TYR B CA 1
ATOM 4908 C C . TYR B 1 252 ? -31.906 -22.406 -10.023 1 97.44 252 TYR B C 1
ATOM 4910 O O . TYR B 1 252 ? -31.203 -21.75 -9.266 1 97.44 252 TYR B O 1
ATOM 4918 N N . MET B 1 253 ? -33.031 -21.938 -10.625 1 97.19 253 MET B N 1
ATOM 4919 C CA . MET B 1 253 ? -33.594 -20.641 -10.227 1 97.19 253 MET B CA 1
ATOM 4920 C C . MET B 1 253 ? -34.531 -20.797 -9.031 1 97.19 253 MET B C 1
ATOM 4922 O O . MET B 1 253 ? -35.312 -21.734 -8.977 1 97.19 253 MET B O 1
ATOM 4926 N N . ASP B 1 254 ? -34.312 -19.844 -8.125 1 94.62 254 ASP B N 1
ATOM 4927 C CA . ASP B 1 254 ? -35.188 -19.875 -6.969 1 94.62 254 ASP B CA 1
ATOM 4928 C C . ASP B 1 254 ? -36.656 -19.641 -7.379 1 94.62 254 ASP B C 1
ATOM 4930 O O . ASP B 1 254 ? -36.938 -18.719 -8.148 1 94.62 254 ASP B O 1
ATOM 4934 N N . LYS B 1 255 ? -37.531 -20.391 -6.867 1 90.44 255 LYS B N 1
ATOM 4935 C CA . LYS B 1 255 ? -38.938 -20.281 -7.223 1 90.44 255 LYS B CA 1
ATOM 4936 C C . LYS B 1 255 ? -39.625 -19.125 -6.484 1 90.44 255 LYS B C 1
ATOM 4938 O O . LYS B 1 255 ? -40.562 -18.531 -6.988 1 90.44 255 LYS B O 1
ATOM 4943 N N . ASP B 1 256 ? -39.125 -18.766 -5.406 1 89.88 256 ASP B N 1
ATOM 4944 C CA . ASP B 1 256 ? -39.781 -17.797 -4.52 1 89.88 256 ASP B CA 1
ATOM 4945 C C . ASP B 1 256 ? -39.188 -16.406 -4.699 1 89.88 256 ASP B C 1
ATOM 4947 O O . ASP B 1 256 ? -39.75 -15.422 -4.207 1 89.88 256 ASP B O 1
ATOM 4951 N N . SER B 1 257 ? -38.062 -16.328 -5.344 1 88.25 257 SER B N 1
ATOM 4952 C CA . SER B 1 257 ? -37.406 -15.055 -5.5 1 88.25 257 SER B CA 1
ATOM 4953 C C . SER B 1 257 ? -37.094 -14.766 -6.969 1 88.25 257 SER B C 1
ATOM 4955 O O . SER B 1 257 ? -36.656 -15.648 -7.703 1 88.25 257 SER B O 1
ATOM 4957 N N . GLU B 1 258 ? -37.344 -13.539 -7.281 1 86.5 258 GLU B N 1
ATOM 4958 C CA . GLU B 1 258 ? -37.125 -13.148 -8.672 1 86.5 258 GLU B CA 1
ATOM 4959 C C . GLU B 1 258 ? -35.656 -13.164 -9.047 1 86.5 258 GLU B C 1
ATOM 4961 O O . GLU B 1 258 ? -34.812 -12.664 -8.297 1 86.5 258 GLU B O 1
ATOM 4966 N N . LYS B 1 259 ? -35.344 -13.758 -10.164 1 94 259 LYS B N 1
ATOM 4967 C CA . LYS B 1 259 ? -34.031 -13.773 -10.789 1 94 259 LYS B CA 1
ATOM 4968 C C . LYS B 1 259 ? -32.969 -14.141 -9.789 1 94 259 LYS B C 1
ATOM 4970 O O . LYS B 1 259 ? -31.922 -13.484 -9.711 1 94 259 LYS B O 1
ATOM 4975 N N . THR B 1 260 ? -33.25 -15.109 -8.977 1 96.94 260 THR B N 1
ATOM 4976 C CA . THR B 1 260 ? -32.281 -15.57 -7.984 1 96.94 260 THR B CA 1
ATOM 4977 C C . THR B 1 260 ? -31.719 -16.938 -8.375 1 96.94 260 THR B C 1
ATOM 4979 O O . THR B 1 260 ? -32.469 -17.906 -8.508 1 96.94 260 THR B O 1
ATOM 4982 N N . LEU B 1 261 ? -30.422 -16.953 -8.609 1 98.06 261 LEU B N 1
ATOM 4983 C CA . LEU B 1 261 ? -29.719 -18.203 -8.914 1 98.06 261 LEU B CA 1
ATOM 4984 C C . LEU B 1 261 ? -29.328 -18.922 -7.637 1 98.06 261 LEU B C 1
ATOM 4986 O O . LEU B 1 261 ? -28.781 -18.312 -6.707 1 98.06 261 LEU B O 1
ATOM 4990 N N . VAL B 1 262 ? -29.609 -20.203 -7.578 1 97.94 262 VAL B N 1
ATOM 4991 C CA . VAL B 1 262 ? -29.25 -21 -6.41 1 97.94 262 VAL B CA 1
ATOM 4992 C C . VAL B 1 262 ? -28.266 -22.094 -6.809 1 97.94 262 VAL B C 1
ATOM 4994 O O . VAL B 1 262 ? -28.484 -22.797 -7.793 1 97.94 262 VAL B O 1
ATOM 4997 N N . ILE B 1 263 ? -27.203 -22.172 -6.156 1 98.31 263 ILE B N 1
ATOM 4998 C CA . ILE B 1 263 ? -26.234 -23.266 -6.246 1 98.31 263 ILE B CA 1
ATOM 4999 C C . ILE B 1 263 ? -26.172 -24 -4.906 1 98.31 263 ILE B C 1
ATOM 5001 O O . ILE B 1 263 ? -25.734 -23.438 -3.906 1 98.31 263 ILE B O 1
ATOM 5005 N N . GLU B 1 264 ? -26.562 -25.266 -4.996 1 97.75 264 GLU B N 1
ATOM 5006 C CA . GLU B 1 264 ? -26.734 -26.031 -3.768 1 97.75 264 GLU B CA 1
ATOM 5007 C C . GLU B 1 264 ? -25.875 -27.281 -3.779 1 97.75 264 GLU B C 1
ATOM 5009 O O . GLU B 1 264 ? -25.906 -28.047 -4.746 1 97.75 264 GLU B O 1
ATOM 5014 N N . ASP B 1 265 ? -25.125 -27.453 -2.682 1 97.62 265 ASP B N 1
ATOM 5015 C CA . ASP B 1 265 ? -24.344 -28.672 -2.539 1 97.62 265 ASP B CA 1
ATOM 5016 C C . ASP B 1 265 ? -24.859 -29.516 -1.364 1 97.62 265 ASP B C 1
ATOM 5018 O O . ASP B 1 265 ? -25.594 -29.016 -0.508 1 97.62 265 ASP B O 1
ATOM 5022 N N . THR B 1 266 ? -24.547 -30.797 -1.39 1 97.69 266 THR B N 1
ATOM 5023 C CA . THR B 1 266 ? -24.922 -31.688 -0.299 1 97.69 266 THR B CA 1
ATOM 5024 C C . THR B 1 266 ? -23.688 -32.062 0.538 1 97.69 266 THR B C 1
ATOM 5026 O O . THR B 1 266 ? -23.547 -33.219 0.952 1 97.69 266 THR B O 1
ATOM 5029 N N . GLY B 1 267 ? -22.844 -31.109 0.708 1 95 267 GLY B N 1
ATOM 5030 C CA . GLY B 1 267 ? -21.578 -31.359 1.389 1 95 267 GLY B CA 1
ATOM 5031 C C . GLY B 1 267 ? -21.688 -31.266 2.9 1 95 267 GLY B C 1
ATOM 5032 O O . GLY B 1 267 ? -22.734 -31.578 3.471 1 95 267 GLY B O 1
ATOM 5033 N N . ILE B 1 268 ? -20.594 -30.891 3.541 1 92.81 268 ILE B N 1
ATOM 5034 C CA . ILE B 1 268 ? -20.422 -30.984 4.988 1 92.81 268 ILE B CA 1
ATOM 5035 C C . ILE B 1 268 ? -21.203 -29.875 5.672 1 92.81 268 ILE B C 1
ATOM 5037 O O . ILE B 1 268 ? -21.469 -29.938 6.875 1 92.81 268 ILE B O 1
ATOM 5041 N N . GLY B 1 269 ? -21.516 -28.891 4.91 1 93.94 269 GLY B N 1
ATOM 5042 C CA . GLY B 1 269 ? -22.234 -27.766 5.484 1 93.94 269 GLY B CA 1
ATOM 5043 C C . GLY B 1 269 ? -21.359 -26.859 6.32 1 93.94 269 GLY B C 1
ATOM 5044 O O . GLY B 1 269 ? -20.172 -27.109 6.477 1 93.94 269 GLY B O 1
ATOM 5045 N N . ILE B 1 270 ? -22 -25.734 6.781 1 93 270 ILE B N 1
ATOM 5046 C CA . ILE B 1 270 ? -21.281 -24.703 7.543 1 93 270 ILE B CA 1
ATOM 5047 C C . ILE B 1 270 ? -21.922 -24.547 8.922 1 93 270 ILE B C 1
ATOM 5049 O O . ILE B 1 270 ? -23.156 -24.516 9.039 1 93 270 ILE B O 1
ATOM 5053 N N . ARG B 1 271 ? -21.125 -24.391 9.883 1 92.5 271 ARG B N 1
ATOM 5054 C CA . ARG B 1 271 ? -21.609 -24.172 11.234 1 92.5 271 ARG B CA 1
ATOM 5055 C C . ARG B 1 271 ? -22.312 -22.828 11.352 1 92.5 271 ARG B C 1
ATOM 5057 O O . ARG B 1 271 ? -21.859 -21.828 10.789 1 92.5 271 ARG B O 1
ATOM 5064 N N . PRO B 1 272 ? -23.328 -22.859 12.148 1 92.25 272 PRO B N 1
ATOM 5065 C CA . PRO B 1 272 ? -24.078 -21.609 12.305 1 92.25 272 PRO B CA 1
ATOM 5066 C C . PRO B 1 272 ? -23.203 -20.453 12.82 1 92.25 272 PRO B C 1
ATOM 5068 O O . PRO B 1 272 ? -23.406 -19.312 12.43 1 92.25 272 PRO B O 1
ATOM 5071 N N . GLU B 1 273 ? -22.266 -20.734 13.625 1 91.12 273 GLU B N 1
ATOM 5072 C CA . GLU B 1 273 ? -21.391 -19.719 14.195 1 91.12 273 GLU B CA 1
ATOM 5073 C C . GLU B 1 273 ? -20.484 -19.109 13.133 1 91.12 273 GLU B C 1
ATOM 5075 O O . GLU B 1 273 ? -20.016 -17.969 13.273 1 91.12 273 GLU B O 1
ATOM 5080 N N . ASP B 1 274 ? -20.234 -19.828 12.078 1 91.06 274 ASP B N 1
ATOM 5081 C CA . ASP B 1 274 ? -19.328 -19.375 11.031 1 91.06 274 ASP B CA 1
ATOM 5082 C C . ASP B 1 274 ? -20.078 -18.641 9.93 1 91.06 274 ASP B C 1
ATOM 5084 O O . ASP B 1 274 ? -19.5 -17.828 9.211 1 91.06 274 ASP B O 1
ATOM 5088 N N . LEU B 1 275 ? -21.297 -18.828 9.812 1 92.62 275 LEU B N 1
ATOM 5089 C CA . LEU B 1 275 ? -22.109 -18.391 8.672 1 92.62 275 LEU B CA 1
ATOM 5090 C C . LEU B 1 275 ? -22.047 -16.875 8.523 1 92.62 275 LEU B C 1
ATOM 5092 O O . LEU B 1 275 ? -21.844 -16.359 7.422 1 92.62 275 LEU B O 1
ATOM 5096 N N . PRO B 1 276 ? -22.141 -16.172 9.68 1 91.44 276 PRO B N 1
ATOM 5097 C CA . PRO B 1 276 ? -22.141 -14.719 9.523 1 91.44 276 PRO B CA 1
ATOM 5098 C C . PRO B 1 276 ? -20.781 -14.18 9.062 1 91.44 276 PRO B C 1
ATOM 5100 O O . PRO B 1 276 ? -20.703 -13.055 8.57 1 91.44 276 PRO B O 1
ATOM 5103 N N . ARG B 1 277 ? -19.734 -14.969 9.102 1 92 277 ARG B N 1
ATOM 5104 C CA . ARG B 1 277 ? -18.391 -14.477 8.891 1 92 277 ARG B CA 1
ATOM 5105 C C . ARG B 1 277 ? -17.797 -15.023 7.598 1 92 277 ARG B C 1
ATOM 5107 O O . ARG B 1 277 ? -16.656 -14.711 7.246 1 92 277 ARG B O 1
ATOM 5114 N N . VAL B 1 278 ? -18.5 -15.789 6.855 1 91.81 278 VAL B N 1
ATOM 5115 C CA . VAL B 1 278 ? -17.938 -16.531 5.73 1 91.81 278 VAL B CA 1
ATOM 5116 C C . VAL B 1 278 ? -17.5 -15.555 4.645 1 91.81 278 VAL B C 1
ATOM 5118 O O . VAL B 1 278 ? -16.641 -15.883 3.816 1 91.81 278 VAL B O 1
ATOM 5121 N N . PHE B 1 279 ? -18.078 -14.289 4.699 1 93.06 279 PHE B N 1
ATOM 5122 C CA . PHE B 1 279 ? -17.734 -13.328 3.658 1 93.06 279 PHE B CA 1
ATOM 5123 C C . PHE B 1 279 ? -16.641 -12.383 4.141 1 93.06 279 PHE B C 1
ATOM 5125 O O . PHE B 1 279 ? -16.219 -11.484 3.406 1 93.06 279 PHE B O 1
ATOM 5132 N N . GLU B 1 280 ? -16.234 -12.578 5.328 1 88.88 280 GLU B N 1
ATOM 5133 C CA . GLU B 1 280 ? -15.164 -11.734 5.852 1 88.88 280 GLU B CA 1
ATOM 5134 C C . GLU B 1 280 ? -13.812 -12.125 5.258 1 88.88 280 GLU B C 1
ATOM 5136 O O . GLU B 1 280 ? -13.539 -13.312 5.062 1 88.88 280 GLU B O 1
ATOM 5141 N N . ARG B 1 281 ? -13.039 -11.141 5.117 1 81.75 281 ARG B N 1
ATOM 5142 C CA . ARG B 1 281 ? -11.727 -11.367 4.52 1 81.75 281 ARG B CA 1
ATOM 5143 C C . ARG B 1 281 ? -10.875 -12.281 5.395 1 81.75 281 ARG B C 1
ATOM 5145 O O . ARG B 1 281 ? -10.719 -12.031 6.59 1 81.75 281 ARG B O 1
ATOM 5152 N N . GLY B 1 282 ? -10.383 -13.305 4.797 1 78.12 282 GLY B N 1
ATOM 5153 C CA . GLY B 1 282 ? -9.445 -14.18 5.477 1 78.12 282 GLY B CA 1
ATOM 5154 C C . GLY B 1 282 ? -10.125 -15.195 6.379 1 78.12 282 GLY B C 1
ATOM 5155 O O . GLY B 1 282 ? -9.453 -16 7.027 1 78.12 282 GLY B O 1
ATOM 5156 N N . TYR B 1 283 ? -11.336 -15.172 6.414 1 80.44 283 TYR B N 1
ATOM 5157 C CA . TYR B 1 283 ? -12.039 -16.078 7.32 1 80.44 283 TYR B CA 1
ATOM 5158 C C . TYR B 1 283 ? -12.109 -17.484 6.742 1 80.44 283 TYR B C 1
ATOM 5160 O O . TYR B 1 283 ? -12.547 -17.672 5.602 1 80.44 283 TYR B O 1
ATOM 5168 N N . THR B 1 284 ? -11.477 -18.359 7.539 1 80.62 284 THR B N 1
ATOM 5169 C CA . THR B 1 284 ? -11.562 -19.766 7.16 1 80.62 284 THR B CA 1
ATOM 5170 C C . THR B 1 284 ? -12.266 -20.578 8.242 1 80.62 284 THR B C 1
ATOM 5172 O O . THR B 1 284 ? -12.039 -20.359 9.43 1 80.62 284 THR B O 1
ATOM 5175 N N . GLY B 1 285 ? -13.5 -20.75 8.227 1 71.19 285 GLY B N 1
ATOM 5176 C CA . GLY B 1 285 ? -14.258 -21.547 9.18 1 71.19 285 GLY B CA 1
ATOM 5177 C C . GLY B 1 285 ? -13.461 -22.688 9.773 1 71.19 285 GLY B C 1
ATOM 5178 O O . GLY B 1 285 ? -12.266 -22.828 9.5 1 71.19 285 GLY B O 1
ATOM 5179 N N . TYR B 1 286 ? -13.969 -23.359 10.727 1 65.75 286 TYR B N 1
ATOM 5180 C CA . TYR B 1 286 ? -13.359 -24.469 11.453 1 65.75 286 TYR B CA 1
ATOM 5181 C C . TYR B 1 286 ? -12.703 -25.469 10.492 1 65.75 286 TYR B C 1
ATOM 5183 O O . TYR B 1 286 ? -11.547 -25.844 10.672 1 65.75 286 TYR B O 1
ATOM 5191 N N . ASN B 1 287 ? -13.352 -25.75 9.477 1 59.84 287 ASN B N 1
ATOM 5192 C CA . ASN B 1 287 ? -12.867 -26.781 8.555 1 59.84 287 ASN B CA 1
ATOM 5193 C C . ASN B 1 287 ? -11.734 -26.25 7.684 1 59.84 287 ASN B C 1
ATOM 5195 O O . ASN B 1 287 ? -10.781 -26.984 7.387 1 59.84 287 ASN B O 1
ATOM 5199 N N . GLY B 1 288 ? -11.836 -25.094 7.223 1 61.16 288 GLY B N 1
ATOM 5200 C CA . GLY B 1 288 ? -10.805 -24.484 6.398 1 61.16 288 GLY B CA 1
ATOM 5201 C C . GLY B 1 288 ? -9.477 -24.328 7.121 1 61.16 288 GLY B C 1
ATOM 5202 O O . GLY B 1 288 ? -8.414 -24.484 6.52 1 61.16 288 GLY B O 1
ATOM 5203 N N . ARG B 1 289 ? -9.68 -24.172 8.359 1 58.06 289 ARG B N 1
ATOM 5204 C CA . ARG B 1 289 ? -8.5 -24 9.195 1 58.06 289 ARG B CA 1
ATOM 5205 C C . ARG B 1 289 ? -7.805 -25.344 9.445 1 58.06 289 ARG B C 1
ATOM 5207 O O . ARG B 1 289 ? -6.574 -25.406 9.492 1 58.06 289 ARG B O 1
ATOM 5214 N N . LEU B 1 290 ? -8.508 -26.266 9.516 1 53.47 290 LEU B N 1
ATOM 5215 C CA . LEU B 1 290 ? -7.969 -27.594 9.812 1 53.47 290 LEU B CA 1
ATOM 5216 C C . LEU B 1 290 ? -7.203 -28.156 8.609 1 53.47 290 LEU B C 1
ATOM 5218 O O . LEU B 1 290 ? -6.145 -28.766 8.773 1 53.47 290 LEU B O 1
ATOM 5222 N N . ASP B 1 291 ? -7.719 -27.797 7.512 1 55.97 291 ASP B N 1
ATOM 5223 C CA . ASP B 1 291 ? -7.082 -28.391 6.336 1 55.97 291 ASP B CA 1
ATOM 5224 C C . ASP B 1 291 ? -6.188 -27.375 5.629 1 55.97 291 ASP B C 1
ATOM 5226 O O . ASP B 1 291 ? -5.508 -27.703 4.66 1 55.97 291 ASP B O 1
ATOM 5230 N N . LYS B 1 292 ? -6.039 -26.25 6.25 1 56.53 292 LYS B N 1
ATOM 5231 C CA . LYS B 1 292 ? -5.168 -25.203 5.73 1 56.53 292 LYS B CA 1
ATOM 5232 C C . LYS B 1 292 ? -5.289 -25.078 4.215 1 56.53 292 LYS B C 1
ATOM 5234 O O . LYS B 1 292 ? -4.301 -24.812 3.525 1 56.53 292 LYS B O 1
ATOM 5239 N N . LYS B 1 293 ? -6.41 -25.359 3.74 1 63.19 293 LYS B N 1
ATOM 5240 C CA . LYS B 1 293 ? -6.559 -25.469 2.293 1 63.19 293 LYS B CA 1
ATOM 5241 C C . LYS B 1 293 ? -7.297 -24.266 1.723 1 63.19 293 LYS B C 1
ATOM 5243 O O . LYS B 1 293 ? -7.512 -24.172 0.512 1 63.19 293 LYS B O 1
ATOM 5248 N N . SER B 1 294 ? -7.598 -23.438 2.566 1 73 294 SER B N 1
ATOM 5249 C CA . SER B 1 294 ? -8.383 -22.328 2.057 1 73 294 SER B CA 1
ATOM 5250 C C . SER B 1 294 ? -7.762 -20.984 2.438 1 73 294 SER B C 1
ATOM 5252 O O . SER B 1 294 ? -7.188 -20.859 3.52 1 73 294 SER B O 1
ATOM 5254 N N . THR B 1 295 ? -7.875 -20.047 1.564 1 70.56 295 THR B N 1
ATOM 5255 C CA . THR B 1 295 ? -7.32 -18.719 1.794 1 70.56 295 THR B CA 1
ATOM 5256 C C . THR B 1 295 ? -8.328 -17.828 2.514 1 70.56 295 THR B C 1
ATOM 5258 O O . THR B 1 295 ? -7.961 -16.812 3.098 1 70.56 295 THR B O 1
ATOM 5261 N N . GLY B 1 296 ? -9.609 -18.234 2.463 1 78.12 296 GLY B N 1
ATOM 5262 C CA . GLY B 1 296 ? -10.68 -17.422 3.025 1 78.12 296 GLY B CA 1
ATOM 5263 C C . GLY B 1 296 ? -10.953 -16.172 2.225 1 78.12 296 GLY B C 1
ATOM 5264 O O . GLY B 1 296 ? -11.656 -15.273 2.693 1 78.12 296 GLY B O 1
ATOM 5265 N N . ILE B 1 297 ? -10.453 -16.109 1.04 1 82.94 297 ILE B N 1
ATOM 5266 C CA . ILE B 1 297 ? -10.609 -14.898 0.24 1 82.94 297 ILE B CA 1
ATOM 5267 C C . ILE B 1 297 ? -11.68 -15.117 -0.827 1 82.94 297 ILE B C 1
ATOM 5269 O O . ILE B 1 297 ? -12.281 -14.156 -1.312 1 82.94 297 ILE B O 1
ATOM 5273 N N . GLY B 1 298 ? -11.977 -16.312 -1.117 1 88.69 298 GLY B N 1
ATOM 5274 C CA . GLY B 1 298 ? -12.875 -16.625 -2.219 1 88.69 298 GLY B CA 1
ATOM 5275 C C . GLY B 1 298 ? -14.242 -15.984 -2.068 1 88.69 298 GLY B C 1
ATOM 5276 O O . GLY B 1 298 ? -14.656 -15.188 -2.912 1 88.69 298 GLY B O 1
ATOM 5277 N N . LEU B 1 299 ? -14.859 -16.266 -0.959 1 92.62 299 LEU B N 1
ATOM 5278 C CA . LEU B 1 299 ? -16.203 -15.773 -0.744 1 92.62 299 LEU B CA 1
ATOM 5279 C C . LEU B 1 299 ? -16.203 -14.266 -0.509 1 92.62 299 LEU B C 1
ATOM 5281 O O . LEU B 1 299 ? -17.141 -13.562 -0.899 1 92.62 299 LEU B O 1
ATOM 5285 N N . TYR B 1 300 ? -15.18 -13.844 0.083 1 90.06 300 TYR B N 1
ATOM 5286 C CA . TYR B 1 300 ? -15.008 -12.398 0.24 1 90.06 300 TYR B CA 1
ATOM 5287 C C . TYR B 1 300 ? -14.992 -11.703 -1.115 1 90.06 300 TYR B C 1
ATOM 5289 O O . TYR B 1 300 ? -15.695 -10.711 -1.316 1 90.06 300 TYR B O 1
ATOM 5297 N N . LEU B 1 301 ? -14.227 -12.25 -2.033 1 90.31 301 LEU B N 1
ATOM 5298 C CA . LEU B 1 301 ? -14.141 -11.695 -3.377 1 90.31 301 LEU B CA 1
ATOM 5299 C C . LEU B 1 301 ? -15.492 -11.758 -4.082 1 90.31 301 LEU B C 1
ATOM 5301 O O . LEU B 1 301 ? -15.883 -10.805 -4.762 1 90.31 301 LEU B O 1
ATOM 5305 N N . CYS B 1 302 ? -16.125 -12.859 -3.9 1 95.56 302 CYS B N 1
ATOM 5306 C CA . CYS B 1 302 ? -17.453 -13.008 -4.508 1 95.56 302 CYS B CA 1
ATOM 5307 C C . CYS B 1 302 ? -18.391 -11.891 -4.059 1 95.56 302 CYS B C 1
ATOM 5309 O O . CYS B 1 302 ? -19.047 -11.258 -4.883 1 95.56 302 CYS B O 1
ATOM 5311 N N . LYS B 1 303 ? -18.438 -11.625 -2.807 1 95.56 303 LYS B N 1
ATOM 5312 C CA . LYS B 1 303 ? -19.297 -10.586 -2.254 1 95.56 303 LYS B CA 1
ATOM 5313 C C . LYS B 1 303 ? -18.922 -9.211 -2.803 1 95.56 303 LYS B C 1
ATOM 5315 O O . LYS B 1 303 ? -19.797 -8.438 -3.205 1 95.56 303 LYS B O 1
ATOM 5320 N N . LYS B 1 304 ? -17.688 -8.961 -2.859 1 92.31 304 LYS B N 1
ATOM 5321 C CA . LYS B 1 304 ? -17.219 -7.672 -3.369 1 92.31 304 LYS B CA 1
ATOM 5322 C C . LYS B 1 304 ? -17.609 -7.484 -4.832 1 92.31 304 LYS B C 1
ATOM 5324 O O . LYS B 1 304 ? -18.094 -6.418 -5.215 1 92.31 304 LYS B O 1
ATOM 5329 N N . ILE B 1 305 ? -17.391 -8.484 -5.574 1 94.44 305 ILE B N 1
ATOM 5330 C CA . ILE B 1 305 ? -17.688 -8.438 -7 1 94.44 305 ILE B CA 1
ATOM 5331 C C . ILE B 1 305 ? -19.188 -8.242 -7.199 1 94.44 305 ILE B C 1
ATOM 5333 O O . ILE B 1 305 ? -19.609 -7.371 -7.965 1 94.44 305 ILE B O 1
ATOM 5337 N N . LEU B 1 306 ? -19.969 -8.969 -6.5 1 96.44 306 LEU B N 1
ATOM 5338 C CA . LEU B 1 306 ? -21.422 -8.898 -6.648 1 96.44 306 LEU B CA 1
ATOM 5339 C C . LEU B 1 306 ? -21.953 -7.543 -6.203 1 96.44 306 LEU B C 1
ATOM 5341 O O . LEU B 1 306 ? -22.859 -6.988 -6.828 1 96.44 306 LEU B O 1
ATOM 5345 N N . ASN B 1 307 ? -21.391 -6.984 -5.176 1 93.88 307 ASN B N 1
ATOM 5346 C CA . ASN B 1 307 ? -21.766 -5.637 -4.754 1 93.88 307 ASN B CA 1
ATOM 5347 C C . ASN B 1 307 ? -21.516 -4.617 -5.863 1 93.88 307 ASN B C 1
ATOM 5349 O O . ASN B 1 307 ? -22.359 -3.764 -6.125 1 93.88 307 ASN B O 1
ATOM 5353 N N . LYS B 1 308 ? -20.422 -4.754 -6.457 1 92.19 308 LYS B N 1
ATOM 5354 C CA . LYS B 1 308 ? -20.062 -3.826 -7.531 1 92.19 308 LYS B CA 1
ATOM 5355 C C . LYS B 1 308 ? -20.984 -4.004 -8.734 1 92.19 308 LYS B C 1
ATOM 5357 O O . LYS B 1 308 ? -21.234 -3.055 -9.477 1 92.19 308 LYS B O 1
ATOM 5362 N N . LEU B 1 309 ? -21.484 -5.172 -8.867 1 94.19 309 LEU B N 1
ATOM 5363 C CA . LEU B 1 309 ? -22.406 -5.477 -9.953 1 94.19 309 LEU B CA 1
ATOM 5364 C C . LEU B 1 309 ? -23.844 -5.172 -9.547 1 94.19 309 LEU B C 1
ATOM 5366 O O . LEU B 1 309 ? -24.781 -5.391 -10.32 1 94.19 309 LEU B O 1
ATOM 5370 N N . SER B 1 310 ? -24.031 -4.727 -8.297 1 93.19 310 SER B N 1
ATOM 5371 C CA . SER B 1 310 ? -25.344 -4.441 -7.715 1 93.19 310 SER B CA 1
ATOM 5372 C C . SER B 1 310 ? -26.172 -5.707 -7.59 1 93.19 310 SER B C 1
ATOM 5374 O O . SER B 1 310 ? -27.375 -5.695 -7.867 1 93.19 310 SER B O 1
ATOM 5376 N N . HIS B 1 311 ? -25.5 -6.824 -7.402 1 95.69 311 HIS B N 1
ATOM 5377 C CA . HIS B 1 311 ? -26.125 -8.094 -7.059 1 95.69 311 HIS B CA 1
ATOM 5378 C C . HIS B 1 311 ? -25.953 -8.406 -5.578 1 95.69 311 HIS B C 1
ATOM 5380 O O . HIS B 1 311 ? -25.141 -7.777 -4.895 1 95.69 311 HIS B O 1
ATOM 5386 N N . ASN B 1 312 ? -26.812 -9.305 -5.094 1 95.56 312 ASN B N 1
ATOM 5387 C CA . ASN B 1 312 ? -26.703 -9.703 -3.693 1 95.56 312 ASN B CA 1
ATOM 5388 C C . ASN B 1 312 ? -26.469 -11.203 -3.557 1 95.56 312 ASN B C 1
ATOM 5390 O O . ASN B 1 312 ? -26.922 -11.992 -4.391 1 95.56 312 ASN B O 1
ATOM 5394 N N . ILE B 1 313 ? -25.734 -11.57 -2.525 1 97.12 313 ILE B N 1
ATOM 5395 C CA . ILE B 1 313 ? -25.422 -12.969 -2.279 1 97.12 313 ILE B CA 1
ATOM 5396 C C . ILE B 1 313 ? -25.812 -13.344 -0.854 1 97.12 313 ILE B C 1
ATOM 5398 O O . ILE B 1 313 ? -25.625 -12.57 0.08 1 97.12 313 ILE B O 1
ATOM 5402 N N . LYS B 1 314 ? -26.469 -14.438 -0.705 1 96.44 314 LYS B N 1
ATOM 5403 C CA . LYS B 1 314 ? -26.844 -15.008 0.587 1 96.44 314 LYS B CA 1
ATOM 5404 C C . LYS B 1 314 ? -26.5 -16.484 0.656 1 96.44 314 LYS B C 1
ATOM 5406 O O . LYS B 1 314 ? -26.594 -17.203 -0.344 1 96.44 314 LYS B O 1
ATOM 5411 N N . ILE B 1 315 ? -26.109 -16.953 1.877 1 97.31 315 ILE B N 1
ATOM 5412 C CA . ILE B 1 315 ? -25.75 -18.359 2.053 1 97.31 315 ILE B CA 1
ATOM 5413 C C . ILE B 1 315 ? -26.594 -18.969 3.17 1 97.31 315 ILE B C 1
ATOM 5415 O O . ILE B 1 315 ? -26.766 -18.359 4.234 1 97.31 315 ILE B O 1
ATOM 5419 N N . GLU B 1 316 ? -27.203 -20.078 2.846 1 96.81 316 GLU B N 1
ATOM 5420 C CA . GLU B 1 316 ? -27.891 -20.938 3.811 1 96.81 316 GLU B CA 1
ATOM 5421 C C . GLU B 1 316 ? -27.219 -22.297 3.922 1 96.81 316 GLU B C 1
ATOM 5423 O O . GLU B 1 316 ? -26.875 -22.906 2.908 1 96.81 316 GLU B O 1
ATOM 5428 N N . SER B 1 317 ? -26.984 -22.688 5.188 1 96.44 317 SER B N 1
ATOM 5429 C CA . SER B 1 317 ? -26.266 -23.953 5.336 1 96.44 317 SER B CA 1
ATOM 5430 C C . SER B 1 317 ? -26.594 -24.625 6.676 1 96.44 317 SER B C 1
ATOM 5432 O O . SER B 1 317 ? -26.984 -23.938 7.625 1 96.44 317 SER B O 1
ATOM 5434 N N . GLU B 1 318 ? -26.562 -25.906 6.664 1 95.06 318 GLU B N 1
ATOM 5435 C CA . GLU B 1 318 ? -26.688 -26.734 7.855 1 95.06 318 GLU B CA 1
ATOM 5436 C C . GLU B 1 318 ? -25.672 -27.875 7.848 1 95.06 318 GLU B C 1
ATOM 5438 O O . GLU B 1 318 ? -25.422 -28.484 6.809 1 95.06 318 GLU B O 1
ATOM 5443 N N . ILE B 1 319 ? -25.156 -28.125 8.977 1 93.44 319 ILE B N 1
ATOM 5444 C CA . ILE B 1 319 ? -24.141 -29.156 9.094 1 93.44 319 ILE B CA 1
ATOM 5445 C C . ILE B 1 319 ? -24.688 -30.484 8.594 1 93.44 319 ILE B C 1
ATOM 5447 O O . ILE B 1 319 ? -25.812 -30.859 8.906 1 93.44 319 ILE B O 1
ATOM 5451 N N . ASP B 1 320 ? -23.938 -31.125 7.773 1 93.06 320 ASP B N 1
ATOM 5452 C CA . ASP B 1 320 ? -24.188 -32.469 7.25 1 93.06 320 ASP B CA 1
ATOM 5453 C C . ASP B 1 320 ? -25.375 -32.469 6.285 1 93.06 320 ASP B C 1
ATOM 5455 O O . ASP B 1 320 ? -25.875 -33.531 5.922 1 93.06 320 ASP B O 1
ATOM 5459 N N . LYS B 1 321 ? -25.891 -31.359 5.945 1 94.69 321 LYS B N 1
ATOM 5460 C CA . LYS B 1 321 ? -26.984 -31.266 4.969 1 94.69 321 LYS B CA 1
ATOM 5461 C C . LYS B 1 321 ? -26.5 -30.594 3.682 1 94.69 321 LYS B C 1
ATOM 5463 O O . LYS B 1 321 ? -26.984 -30.922 2.594 1 94.69 321 LYS B O 1
ATOM 5468 N N . GLY B 1 322 ? -25.688 -29.688 3.879 1 96.31 322 GLY B N 1
ATOM 5469 C CA . GLY B 1 322 ? -25.141 -29.016 2.703 1 96.31 322 GLY B CA 1
ATOM 5470 C C . GLY B 1 322 ? -25.25 -27.516 2.76 1 96.31 322 GLY B C 1
ATOM 5471 O O . GLY B 1 322 ? -25.469 -26.938 3.832 1 96.31 322 GLY B O 1
ATOM 5472 N N . THR B 1 323 ? -24.938 -26.859 1.728 1 97.25 323 THR B N 1
ATOM 5473 C CA . THR B 1 323 ? -24.906 -25.406 1.653 1 97.25 323 THR B CA 1
ATOM 5474 C C . THR B 1 323 ? -25.625 -24.906 0.41 1 97.25 323 THR B C 1
ATOM 5476 O O . THR B 1 323 ? -25.484 -25.484 -0.673 1 97.25 323 THR B O 1
ATOM 5479 N N . LYS B 1 324 ? -26.422 -23.906 0.603 1 97.62 324 LYS B N 1
ATOM 5480 C CA . LYS B 1 324 ? -27.141 -23.234 -0.479 1 97.62 324 LYS B CA 1
ATOM 5481 C C . LYS B 1 324 ? -26.641 -21.797 -0.651 1 97.62 324 LYS B C 1
ATOM 5483 O O . LYS B 1 324 ? -26.75 -20.984 0.262 1 97.62 324 LYS B O 1
ATOM 5488 N N . VAL B 1 325 ? -26.078 -21.516 -1.779 1 98.19 325 VAL B N 1
ATOM 5489 C CA . VAL B 1 325 ? -25.672 -20.156 -2.105 1 98.19 325 VAL B CA 1
ATOM 5490 C C . VAL B 1 325 ? -26.688 -19.516 -3.039 1 98.19 325 VAL B C 1
ATOM 5492 O O . VAL B 1 325 ? -27 -20.062 -4.105 1 98.19 325 VAL B O 1
ATOM 5495 N N . LYS B 1 326 ? -27.203 -18.422 -2.668 1 97.94 326 LYS B N 1
ATOM 5496 C CA . LYS B 1 326 ? -28.219 -17.703 -3.443 1 97.94 326 LYS B CA 1
ATOM 5497 C C . LYS B 1 326 ? -27.672 -16.375 -3.969 1 97.94 326 LYS B C 1
ATOM 5499 O O . LYS B 1 326 ? -27.188 -15.555 -3.195 1 97.94 326 LYS B O 1
ATOM 5504 N N . ILE B 1 327 ? -27.766 -16.188 -5.234 1 98.06 327 ILE B N 1
ATOM 5505 C CA . ILE B 1 327 ? -27.344 -14.945 -5.859 1 98.06 327 ILE B CA 1
ATOM 5506 C C . ILE B 1 327 ? -28.547 -14.227 -6.453 1 98.06 327 ILE B C 1
ATOM 5508 O O . ILE B 1 327 ? -29.172 -14.719 -7.402 1 98.06 327 ILE B O 1
ATOM 5512 N N . ASP B 1 328 ? -28.875 -13.109 -5.902 1 97.44 328 ASP B N 1
ATOM 5513 C CA . ASP B 1 328 ? -29.938 -12.258 -6.43 1 97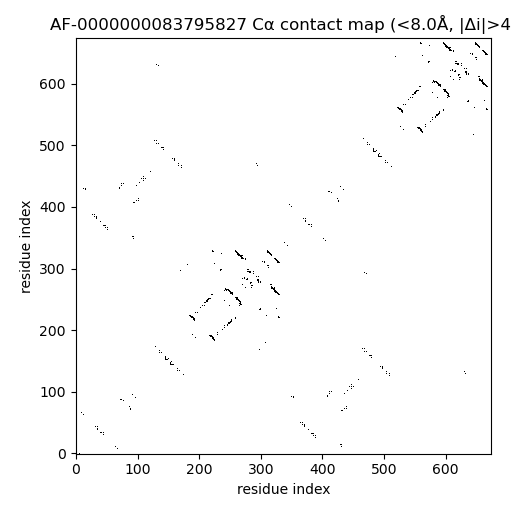.44 328 ASP B CA 1
ATOM 5514 C C . ASP B 1 328 ? -29.438 -11.406 -7.594 1 97.44 328 ASP B C 1
ATOM 5516 O O . ASP B 1 328 ? -28.656 -10.477 -7.398 1 97.44 328 ASP B O 1
ATOM 5520 N N . LEU B 1 329 ? -29.938 -11.656 -8.766 1 97 329 LEU B N 1
ATOM 5521 C CA . LEU B 1 329 ? -29.453 -11.008 -9.977 1 97 329 LEU B CA 1
ATOM 5522 C C . LEU B 1 329 ? -30.453 -9.969 -10.477 1 97 329 LEU B C 1
ATOM 5524 O O . LEU B 1 329 ? -30.375 -9.531 -11.625 1 97 329 LEU B O 1
ATOM 5528 N N . SER B 1 330 ? -31.328 -9.602 -9.625 1 91.94 330 SER B N 1
ATOM 5529 C CA . SER B 1 330 ? -32.312 -8.602 -10.016 1 91.94 330 SER B CA 1
ATOM 5530 C C . SER B 1 330 ? -31.688 -7.219 -10.141 1 91.94 330 SER B C 1
ATOM 5532 O O . SER B 1 330 ? -30.688 -6.93 -9.492 1 91.94 330 SER B O 1
ATOM 5534 N N . THR B 1 331 ? -31.938 -6.52 -11.188 1 78.5 331 THR B N 1
ATOM 5535 C CA . THR B 1 331 ? -31.438 -5.16 -11.375 1 78.5 331 THR B CA 1
ATOM 5536 C C . THR B 1 331 ? -32.406 -4.148 -10.75 1 78.5 331 THR B C 1
ATOM 5538 O O . THR B 1 331 ? -33.625 -4.316 -10.82 1 78.5 331 THR B O 1
ATOM 5541 N N . ILE B 1 332 ? -31.891 -3.352 -9.828 1 59.41 332 ILE B N 1
ATOM 5542 C CA . ILE B 1 332 ? -32.75 -2.281 -9.344 1 59.41 332 ILE B CA 1
ATOM 5543 C C . ILE B 1 332 ? -32.844 -1.183 -10.406 1 59.41 332 ILE B C 1
ATOM 5545 O O . ILE B 1 332 ? -31.844 -0.698 -10.906 1 59.41 332 ILE B O 1
ATOM 5549 N N . ASN B 1 333 ? -33.875 -1.194 -11.195 1 53.03 333 ASN B N 1
ATOM 5550 C CA . ASN B 1 333 ? -34.156 -0.046 -12.055 1 53.03 333 ASN B CA 1
ATOM 5551 C C . ASN B 1 333 ? -33.969 1.27 -11.297 1 53.03 333 ASN B C 1
ATOM 5553 O O . ASN B 1 333 ? -34.688 1.54 -10.336 1 53.03 333 ASN B O 1
ATOM 5557 N N . ILE B 1 334 ? -32.875 1.724 -11.023 1 46.69 334 ILE B N 1
ATOM 5558 C CA . ILE B 1 334 ? -32.844 3.086 -10.5 1 46.69 334 ILE B CA 1
ATOM 5559 C C . ILE B 1 334 ? -33.531 4.027 -11.484 1 46.69 334 ILE B C 1
ATOM 5561 O O . ILE B 1 334 ? -33.094 4.164 -12.633 1 46.69 334 ILE B O 1
ATOM 5565 N N . LYS B 1 335 ? -34.781 4.246 -11.391 1 36.03 335 LYS B N 1
ATOM 5566 C CA . LYS B 1 335 ? -35.438 5.406 -11.992 1 36.03 335 LYS B CA 1
ATOM 5567 C C . LYS B 1 335 ? -34.688 6.691 -11.688 1 36.03 335 LYS B C 1
ATOM 5569 O O . LYS B 1 335 ? -34.5 7.039 -10.516 1 36.03 335 LYS B O 1
ATOM 5574 N N . ILE B 1 336 ? -33.688 6.98 -12.375 1 37.66 336 ILE B N 1
ATOM 5575 C CA . ILE B 1 336 ? -33.406 8.414 -12.367 1 37.66 336 ILE B CA 1
ATOM 5576 C C . ILE B 1 336 ? -34.688 9.203 -12.516 1 37.66 336 ILE B C 1
ATOM 5578 O O . ILE B 1 336 ? -35.375 9.086 -13.531 1 37.66 336 ILE B O 1
ATOM 5582 N N . GLU B 1 337 ? -35.438 9.609 -11.445 1 27.64 337 GLU B N 1
ATOM 5583 C CA . GLU B 1 337 ? -36.125 10.891 -11.555 1 27.64 337 GLU B CA 1
ATOM 5584 C C . GLU B 1 337 ? -35.156 12.047 -11.672 1 27.64 337 GLU B C 1
ATOM 5586 O O . GLU B 1 337 ? -34.062 12.016 -11.07 1 27.64 337 GLU B O 1
#

Radius of gyration: 38.97 Å; Cα contacts (8 Å, |Δi|>4): 820; chains: 2; bounding box: 82×120×71 Å

Nearest PDB structures (foldseek):
  8g3a-assembly1_E  TM=7.131E-01  e=6.075E-22  Bacillus subtilis subsp. subtilis str. 168
  7zp0-assembly1_A  TM=7.152E-01  e=3.087E-13  Escherichia coli 'BL21-Gold(DE3)pLysS AG'
  4biu-assembly3_F  TM=5.990E-01  e=1.682E-11  Escherichia coli K-12
  4biu-assembly1_D  TM=5.647E-01  e=1.270E-11  Escherichia coli K-12
  7cch-assembly1_A-2  TM=6.300E-01  e=9.111E-11  Acinetobacter baumannii

Organism: NCBI:txid182773